Protein AF-A0A960Y2X1-F1 (afdb_monomer_lite)

Secondary structure (DSSP, 8-state):
---------------------------------------------EEE-TTPSEEEETTSPPPPBPPEEES--SEEEEESPPPTTEEE-TTT--EEE---S-EEEEEEEEEEE-SS-EEEEEEEEEEEPPPPEEEE-TTPSEEEETTSPPPPB--EEES--SEEEEESPPPTTEEE-TTT--EEE---S-EEEEEEEEEEEETTEEEEEEEEEEEEPPPPEEEEETTPSEEEETTSPPPPB-EEEES--SEEEEESPPSTTEEE-TTT--EEE---S-EEEEEEEEEEEETTEEEEEEEEEEEEPPPPEEEE-TTPSEEEETTSPPPPBPPEEES--SEEEEESPPPTTEEE-TTT--EEE---S-EEEEEEEEEEEETTEEEEEEEEEEEEPPPPEEEE-TTPSEEEETTSPPPPBPPEEES--SEEEEESPPPTTEEE-TTT--EEE---S-EEEEEEEEEEETTEEEEEEEEEEEE---S-SEEEEETTSPPPPB--S--TTEEEEEEESPPPTTEEE-TT--EEE---S-EEEEEEEEEEEETT----EEEEEEEEPPEEEEEE-SS-B-S-HHHHTT-SSHHHHHHHHHHH-TTS-SSS--EEE----SSS-BS-SSGGG--GGG-BS-SSPTT-EEEETTT--EEEE--TTS-PPTT---S-S-SSS--EEE---B--SSS---B--TT-BBHHHHT-SSSEEEEEETT-SSGGGT--SSEEETTS-BB-EEEE-

Foldseek 3Di:
DDDDDDDDDDDDDDDDDDDDDDDDDDDDDDDDDDDDDDDDDDKDWDWAFPCFPAEAEAQDWDDKRFIDIIDAFPFKDKPPDDAPQWDADGGRRIITGGHHDFADWDKMWMWTDDPPDIDIDIGIYGYHYDWKDDWDWPPFPAEAEAQDWDDKGFTDIDTFFQAKDKVPHDAPQWDADTGGRIITGGHHDFDAWDKIWMWTGDPVYIDIDIGIYGYHYDWKDDKDWPDPAEEAAAQDWDDKTFIDIHGAFQFKDKPPDDAPQWDADGGGRIITGGHHDFDAWDWIKMWTGDPHGIDIDIHTYGYWHAEKDDKDWPPFPEEAAAQDWDDKTFIDIHGQFQFKDKPPDDAPQWDQDGGRRIITGHHHDFDAWDKMKMWTGTRNGIDIDIGTYGYDHDWKDDWDWPPFVDEAEAQDWDDKGFTDIDIWFQAKAKVPHDAPQWDADTTRRIITGHHHDFAWDKIWMWTGDPNGIDIDIGTYGHAWDWPDQEEEAEAQDWDDKTQTSDQPFFQAKDKPPDDAPQWDAGSSRIITGHHHDFDDWDKMKMWTDGDHDIHIGIHIYGYHYAAKEKAWAPWWDFLQLCVCQVAPFNQRSQQSSQVPGPLNDPPPFGKGFQADFDPAFFLADDAPSPDLVRGHVYGFAAQHWYAYSPPRHTQAGHHRSRHGAFPRGPFFNDPDPKFKAFHQADDDDPGGGRHRPPRAASQNRSNHQADWHFIAIRHDRGSSNRGDPDTHRSVDIGITMMITD

Structure (mmCIF, N/CA/C/O backbone):
data_AF-A0A960Y2X1-F1
#
_entry.id   AF-A0A960Y2X1-F1
#
loop_
_atom_site.group_PDB
_atom_site.id
_atom_site.type_symbol
_atom_site.label_atom_id
_atom_site.label_alt_id
_atom_site.label_comp_id
_atom_site.label_asym_id
_atom_site.label_entity_id
_atom_site.label_seq_id
_atom_site.pdbx_PDB_ins_code
_atom_site.Cartn_x
_atom_site.Cartn_y
_atom_site.Cartn_z
_atom_site.occupancy
_atom_site.B_iso_or_equiv
_atom_site.auth_seq_id
_atom_site.auth_comp_id
_atom_site.auth_asym_id
_atom_site.auth_atom_id
_atom_site.pdbx_PDB_model_num
ATOM 1 N N . MET A 1 1 ? 19.242 -24.560 -66.400 1.00 31.27 1 MET A N 1
ATOM 2 C CA . MET A 1 1 ? 18.001 -24.752 -67.183 1.00 31.27 1 MET A CA 1
ATOM 3 C C . MET A 1 1 ? 17.944 -23.681 -68.270 1.00 31.27 1 MET A C 1
ATOM 5 O O . MET A 1 1 ? 18.012 -22.523 -67.903 1.00 31.27 1 MET A O 1
ATOM 9 N N . PHE A 1 2 ? 17.921 -24.104 -69.551 1.00 28.31 2 PHE A N 1
ATOM 10 C CA . PHE A 1 2 ? 17.278 -23.516 -70.760 1.00 28.31 2 PHE A CA 1
ATOM 11 C C . PHE A 1 2 ? 17.060 -21.982 -70.844 1.00 28.31 2 PHE A C 1
ATOM 13 O O . PHE A 1 2 ? 16.456 -21.429 -69.942 1.00 28.31 2 PHE A O 1
ATOM 20 N N . LYS A 1 3 ? 17.388 -21.212 -71.901 1.00 28.25 3 LYS A N 1
ATOM 21 C CA . LYS A 1 3 ? 17.556 -21.361 -73.379 1.00 28.25 3 LYS A CA 1
ATOM 22 C C . LYS A 1 3 ? 18.492 -20.208 -73.852 1.00 28.25 3 LYS A C 1
ATOM 24 O O . LYS A 1 3 ? 18.405 -19.141 -73.267 1.00 28.25 3 LYS A O 1
ATOM 29 N N . LYS A 1 4 ? 19.489 -20.352 -74.743 1.00 28.72 4 LYS A N 1
ATOM 30 C CA . LYS A 1 4 ? 19.538 -20.674 -76.198 1.00 28.72 4 LYS A CA 1
ATOM 31 C C . LYS A 1 4 ? 19.184 -19.487 -77.131 1.00 28.72 4 LYS A C 1
ATOM 33 O O . LYS A 1 4 ? 18.113 -18.922 -76.957 1.00 28.72 4 LYS A O 1
ATOM 38 N N . ILE A 1 5 ? 20.023 -19.309 -78.179 1.00 28.92 5 ILE A N 1
ATOM 39 C CA . ILE A 1 5 ? 19.908 -18.494 -79.431 1.00 28.92 5 ILE A CA 1
ATOM 40 C C . ILE A 1 5 ? 20.696 -17.158 -79.363 1.00 28.92 5 ILE A C 1
ATOM 42 O O . ILE A 1 5 ? 20.528 -16.431 -78.400 1.00 28.92 5 ILE A O 1
ATOM 46 N N . SER A 1 6 ? 21.578 -16.742 -80.289 1.00 26.75 6 SER A N 1
ATOM 47 C CA . SER A 1 6 ? 21.976 -17.223 -81.626 1.00 26.75 6 SER A CA 1
ATOM 48 C C . SER A 1 6 ? 23.411 -16.772 -81.950 1.00 26.75 6 SER A C 1
ATOM 50 O O . SER A 1 6 ? 23.753 -15.615 -81.721 1.00 26.75 6 SER A O 1
ATOM 52 N N . SER A 1 7 ? 24.212 -17.650 -82.557 1.00 29.48 7 SER A N 1
ATOM 53 C CA . SER A 1 7 ? 25.402 -17.278 -83.333 1.00 29.48 7 SER A CA 1
ATOM 54 C C . SER A 1 7 ? 24.968 -16.892 -84.748 1.00 29.48 7 SER A C 1
ATOM 56 O O . SER A 1 7 ? 24.210 -17.636 -85.370 1.00 29.48 7 SER A O 1
ATOM 58 N N . ILE A 1 8 ? 25.458 -15.762 -85.263 1.00 29.25 8 ILE A N 1
ATOM 59 C CA . ILE A 1 8 ? 25.365 -15.404 -86.683 1.00 29.25 8 ILE A CA 1
ATOM 60 C C . ILE A 1 8 ? 26.777 -15.346 -87.264 1.00 29.25 8 ILE A C 1
ATOM 62 O O . ILE A 1 8 ? 27.679 -14.722 -86.714 1.00 29.25 8 ILE A O 1
ATOM 66 N N . LEU A 1 9 ? 26.910 -16.066 -88.372 1.00 27.47 9 LEU A N 1
ATOM 67 C CA . LEU A 1 9 ? 28.072 -16.302 -89.209 1.00 27.47 9 LEU A CA 1
ATOM 68 C C . LEU A 1 9 ? 27.839 -15.555 -90.535 1.00 27.47 9 LEU A C 1
ATOM 70 O O . LEU A 1 9 ? 26.878 -15.885 -91.223 1.00 27.47 9 LEU A O 1
ATOM 74 N N . ILE A 1 10 ? 28.692 -14.588 -90.884 1.00 28.77 10 ILE A N 1
ATOM 75 C CA . ILE A 1 10 ? 28.835 -13.913 -92.200 1.00 28.77 10 ILE A CA 1
ATOM 76 C C . ILE A 1 10 ? 30.308 -13.439 -92.198 1.00 28.77 10 ILE A C 1
ATOM 78 O O . ILE A 1 10 ? 30.660 -12.690 -91.295 1.00 28.77 10 ILE A O 1
ATOM 82 N N . PHE A 1 11 ? 31.314 -13.950 -92.924 1.00 27.17 11 PHE A N 1
ATOM 83 C CA . PHE A 1 11 ? 31.567 -14.300 -94.338 1.00 27.17 11 PHE A CA 1
ATOM 84 C C . PHE A 1 11 ? 31.520 -13.123 -95.332 1.00 27.17 11 PHE A C 1
ATOM 86 O O . PHE A 1 11 ? 30.507 -12.443 -95.408 1.00 27.17 11 PHE A O 1
ATOM 93 N N . ALA A 1 12 ? 32.592 -13.004 -96.142 1.00 28.80 12 ALA A N 1
ATOM 94 C CA . ALA A 1 12 ? 32.876 -12.043 -97.234 1.00 28.80 12 ALA A CA 1
ATOM 95 C C . ALA A 1 12 ? 33.630 -10.761 -96.787 1.00 28.80 12 ALA A C 1
ATOM 97 O O . ALA A 1 12 ? 33.190 -10.089 -95.869 1.00 28.80 12 ALA A O 1
ATOM 98 N N . LEU A 1 13 ? 34.770 -10.326 -97.344 1.00 27.56 13 LEU A N 1
ATOM 99 C CA . LEU A 1 13 ? 35.562 -10.695 -98.525 1.00 27.56 13 LEU A CA 1
ATOM 100 C C . LEU A 1 13 ? 37.048 -10.364 -98.254 1.00 27.56 13 LEU A C 1
ATOM 102 O O . LEU A 1 13 ? 37.363 -9.258 -97.827 1.00 27.56 13 LEU A O 1
ATOM 106 N N . LEU A 1 14 ? 37.956 -11.293 -98.564 1.00 30.38 14 LEU A N 1
ATOM 107 C CA . LEU A 1 14 ? 39.402 -11.069 -98.677 1.00 30.38 14 LEU A CA 1
ATOM 108 C C . LEU A 1 14 ? 39.848 -11.667 -100.016 1.00 30.38 14 LEU A C 1
ATOM 110 O O . LEU A 1 14 ? 39.836 -12.880 -100.191 1.00 30.38 14 LEU A O 1
ATOM 114 N N . PHE A 1 15 ? 40.186 -10.791 -100.954 1.00 29.06 15 PHE A N 1
ATOM 115 C CA . PHE A 1 15 ? 40.888 -11.015 -102.221 1.00 29.06 15 PHE A CA 1
ATOM 116 C C . PHE A 1 15 ? 41.453 -9.627 -102.585 1.00 29.06 15 PHE A C 1
ATOM 118 O O . PHE A 1 15 ? 40.769 -8.630 -102.392 1.00 29.06 15 PHE A O 1
ATOM 125 N N . SER A 1 16 ? 42.658 -9.438 -103.101 1.00 27.23 16 SER A N 1
ATOM 126 C CA . SER A 1 16 ? 43.695 -10.373 -103.491 1.00 27.23 16 SER A CA 1
ATOM 127 C C . SER A 1 16 ? 44.972 -9.572 -103.758 1.00 27.23 16 SER A C 1
ATOM 129 O O . SER A 1 16 ? 44.898 -8.435 -104.209 1.00 27.23 16 SER A O 1
ATOM 131 N N . SER A 1 17 ? 46.107 -10.243 -103.573 1.00 29.77 17 SER A N 1
ATOM 132 C CA . SER A 1 17 ? 47.287 -10.191 -104.446 1.00 29.77 17 SER A CA 1
ATOM 133 C C . SER A 1 17 ? 48.004 -8.858 -104.688 1.00 29.77 17 SER A C 1
ATOM 135 O O . SER A 1 17 ? 47.577 -8.038 -105.489 1.00 29.77 17 SER A O 1
ATOM 137 N N . CYS A 1 18 ? 49.263 -8.810 -104.252 1.00 28.19 18 CYS A N 1
ATOM 138 C CA . CYS A 1 18 ? 50.329 -8.652 -105.238 1.00 28.19 18 CYS A CA 1
ATOM 139 C C . CYS A 1 18 ? 51.533 -9.509 -104.834 1.00 28.19 18 CYS A C 1
ATOM 141 O O . CYS A 1 18 ? 52.177 -9.279 -103.812 1.00 28.19 18 CYS A O 1
ATOM 143 N N . ALA A 1 19 ? 51.754 -10.556 -105.624 1.00 31.34 19 ALA A N 1
ATOM 144 C CA . ALA A 1 19 ? 52.949 -11.374 -105.603 1.00 31.34 19 ALA A CA 1
ATOM 145 C C . ALA A 1 19 ? 54.050 -10.676 -106.415 1.00 31.34 19 ALA A C 1
ATOM 147 O O . ALA A 1 19 ? 53.774 -10.019 -107.419 1.00 31.34 19 ALA A O 1
ATOM 148 N N . LEU A 1 20 ? 55.291 -10.865 -105.971 1.00 44.94 20 LEU A N 1
ATOM 149 C CA . LEU A 1 20 ? 56.514 -10.667 -106.752 1.00 44.94 20 LEU A CA 1
ATOM 150 C C . LEU A 1 20 ? 56.429 -11.396 -108.107 1.00 44.94 20 LEU A C 1
ATOM 152 O O . LEU A 1 20 ? 55.753 -12.426 -108.198 1.00 44.94 20 LEU A O 1
ATOM 156 N N . PRO A 1 21 ? 57.220 -10.964 -109.104 1.00 41.62 21 PRO A N 1
ATOM 157 C CA . PRO A 1 21 ? 57.879 -11.982 -109.909 1.00 41.62 21 PRO A CA 1
ATOM 158 C C . PRO A 1 21 ? 59.374 -11.759 -110.179 1.00 41.62 21 PRO A C 1
ATOM 160 O O . PRO A 1 21 ? 59.887 -10.653 -110.334 1.00 41.62 21 PRO A O 1
ATOM 163 N N . ASP A 1 22 ? 59.980 -12.939 -110.228 1.00 33.78 22 ASP A N 1
ATOM 164 C CA . ASP A 1 22 ? 61.289 -13.453 -110.622 1.00 33.78 22 ASP A CA 1
ATOM 165 C C . ASP A 1 22 ? 61.819 -12.945 -111.995 1.00 33.78 22 ASP A C 1
ATOM 167 O O . ASP A 1 22 ? 61.027 -12.529 -112.848 1.00 33.78 22 ASP A O 1
ATOM 171 N N . PRO A 1 23 ? 63.146 -13.001 -112.251 1.00 45.62 23 PRO A N 1
ATOM 172 C CA . PRO A 1 23 ? 63.812 -12.467 -113.427 1.00 45.62 23 PRO A CA 1
ATOM 173 C C . PRO A 1 23 ? 63.925 -13.520 -114.537 1.00 45.62 23 PRO A C 1
ATOM 175 O O . PRO A 1 23 ? 64.532 -14.566 -114.344 1.00 45.62 23 PRO A O 1
ATOM 178 N N . ASN A 1 24 ? 63.432 -13.220 -115.739 1.00 34.09 24 ASN A N 1
ATOM 179 C CA . ASN A 1 24 ? 63.916 -13.843 -116.974 1.00 34.09 24 ASN A CA 1
ATOM 180 C C . ASN A 1 24 ? 63.646 -12.933 -118.186 1.00 34.09 24 ASN A C 1
ATOM 182 O O . ASN A 1 24 ? 62.518 -12.552 -118.479 1.00 34.09 24 ASN A O 1
ATOM 186 N N . GLN A 1 25 ? 64.749 -12.567 -118.839 1.00 34.84 25 GLN A N 1
ATOM 187 C CA . GLN A 1 25 ? 64.933 -11.693 -120.006 1.00 34.84 25 GLN A CA 1
ATOM 188 C C . GLN A 1 25 ? 64.149 -12.154 -121.261 1.00 34.84 25 GLN A C 1
ATOM 190 O O . GLN A 1 25 ? 63.845 -13.338 -121.392 1.00 34.84 25 GLN A O 1
ATOM 195 N N . PRO A 1 26 ? 63.896 -11.251 -122.233 1.00 36.88 26 PRO A N 1
ATOM 196 C CA . PRO A 1 26 ? 64.906 -11.060 -123.278 1.00 36.88 26 PRO A CA 1
ATOM 197 C C . PRO A 1 26 ? 65.315 -9.594 -123.495 1.00 36.88 26 PRO A C 1
ATOM 199 O O . PRO A 1 26 ? 64.495 -8.679 -123.531 1.00 36.88 26 PRO A O 1
ATOM 202 N N . GLN A 1 27 ? 66.621 -9.417 -123.697 1.00 35.75 27 GLN A N 1
ATOM 203 C CA . GLN A 1 27 ? 67.287 -8.198 -124.142 1.00 35.75 27 GLN A CA 1
ATOM 204 C C . GLN A 1 27 ? 66.724 -7.767 -125.503 1.00 35.75 27 GLN A C 1
ATOM 206 O O . GLN A 1 27 ? 66.843 -8.511 -126.478 1.00 35.75 27 GLN A O 1
ATOM 211 N N . ILE A 1 28 ? 66.195 -6.546 -125.602 1.00 34.00 28 ILE A N 1
ATOM 212 C CA . ILE A 1 28 ? 66.023 -5.863 -126.889 1.00 34.00 28 ILE A CA 1
ATOM 213 C C . ILE A 1 28 ? 67.123 -4.810 -127.000 1.00 34.00 28 ILE A C 1
ATOM 215 O O . ILE A 1 28 ? 67.036 -3.688 -126.508 1.00 34.00 28 ILE A O 1
ATOM 219 N N . LEU A 1 29 ? 68.195 -5.261 -127.639 1.00 30.77 29 LEU A N 1
ATOM 220 C CA . LEU A 1 29 ? 69.298 -4.488 -128.176 1.00 30.77 29 LEU A CA 1
ATOM 221 C C . LEU A 1 29 ? 68.796 -3.746 -129.424 1.00 30.77 29 LEU A C 1
ATOM 223 O O . LEU A 1 29 ? 68.656 -4.357 -130.483 1.00 30.77 29 LEU A O 1
ATOM 227 N N . VAL A 1 30 ? 68.523 -2.443 -129.315 1.00 32.44 30 VAL A N 1
ATOM 228 C CA . VAL A 1 30 ? 68.411 -1.573 -130.496 1.00 32.44 30 VAL A CA 1
ATOM 229 C C . VAL A 1 30 ? 69.738 -0.854 -130.668 1.00 32.44 30 VAL A C 1
ATOM 231 O O . VAL A 1 30 ? 70.172 -0.067 -129.832 1.00 32.44 30 VAL A O 1
ATOM 234 N N . ILE A 1 31 ? 70.391 -1.203 -131.764 1.00 32.31 31 ILE A N 1
ATOM 235 C CA . ILE A 1 31 ? 71.702 -0.756 -132.191 1.00 32.31 31 ILE A CA 1
ATOM 236 C C . ILE A 1 31 ? 71.531 0.123 -133.453 1.00 32.31 31 ILE A C 1
ATOM 238 O O . ILE A 1 31 ? 70.769 -0.233 -134.349 1.00 32.31 31 ILE A O 1
ATOM 242 N N . PHE A 1 32 ? 72.353 1.184 -133.515 1.00 29.50 32 PHE A N 1
ATOM 243 C CA . PHE A 1 32 ? 72.806 1.998 -134.668 1.00 29.50 32 PHE A CA 1
ATOM 244 C C . PHE A 1 32 ? 71.891 3.088 -135.277 1.00 29.50 32 PHE A C 1
ATOM 246 O O . PHE A 1 32 ? 70.672 2.962 -135.229 1.00 29.50 32 PHE A O 1
ATOM 253 N N . PRO A 1 33 ? 72.472 4.144 -135.910 1.00 39.75 33 PRO A N 1
ATOM 254 C CA . PRO A 1 33 ? 73.889 4.317 -136.271 1.00 39.75 33 PRO A CA 1
ATOM 255 C C . PRO A 1 33 ? 74.576 5.602 -135.775 1.00 39.75 33 PRO A C 1
ATOM 257 O O . PRO A 1 33 ? 73.978 6.652 -135.560 1.00 39.75 33 PRO A O 1
ATOM 260 N N . PHE A 1 34 ? 75.904 5.497 -135.699 1.00 33.56 34 PHE A N 1
ATOM 261 C CA . PHE A 1 34 ? 76.829 6.610 -135.866 1.00 33.56 34 PHE A CA 1
ATOM 262 C C . PHE A 1 34 ? 76.555 7.324 -137.199 1.00 33.56 34 PHE A C 1
ATOM 264 O O . PHE A 1 34 ? 76.668 6.707 -138.257 1.00 33.56 34 PHE A O 1
ATOM 271 N N . PHE A 1 35 ? 76.315 8.632 -137.153 1.00 37.44 35 PHE A N 1
ATOM 272 C CA . PHE A 1 35 ? 76.683 9.531 -138.242 1.00 37.44 35 PHE A CA 1
ATOM 273 C C . PHE A 1 35 ? 77.744 10.495 -137.721 1.00 37.44 35 PHE A C 1
ATOM 275 O O . PHE A 1 35 ? 77.486 11.363 -136.892 1.00 37.44 35 PHE A O 1
ATOM 282 N N . SER A 1 36 ? 78.968 10.297 -138.207 1.00 34.41 36 SER A N 1
ATOM 283 C CA . SER A 1 36 ? 79.988 11.333 -138.222 1.00 34.41 36 SER A CA 1
ATOM 284 C C . SER A 1 36 ? 79.650 12.289 -139.362 1.00 34.41 36 SER A C 1
ATOM 286 O O . SER A 1 36 ? 79.708 11.907 -140.529 1.00 34.41 36 SER A O 1
ATOM 288 N N . SER A 1 37 ? 79.296 13.524 -139.025 1.00 35.28 37 SER A N 1
ATOM 289 C CA . SER A 1 37 ? 79.467 14.670 -139.913 1.00 35.28 37 SER A CA 1
ATOM 290 C C . SER A 1 37 ? 79.610 15.924 -139.061 1.00 35.28 37 SER A C 1
ATOM 292 O O . SER A 1 37 ? 78.694 16.347 -138.361 1.00 35.28 37 SER A O 1
ATOM 294 N N . THR A 1 38 ? 80.806 16.491 -139.099 1.00 39.59 38 THR A N 1
ATOM 295 C CA . THR A 1 38 ? 81.164 17.801 -138.566 1.00 39.59 38 THR A CA 1
ATOM 296 C C . THR A 1 38 ? 80.270 18.898 -139.149 1.00 39.59 38 THR A C 1
ATOM 298 O O . THR A 1 38 ? 80.335 19.086 -140.357 1.00 39.59 38 THR A O 1
ATOM 301 N N . THR A 1 39 ? 79.536 19.649 -138.315 1.00 35.81 39 THR A N 1
ATOM 302 C CA . THR A 1 39 ? 79.267 21.101 -138.470 1.00 35.81 39 THR A CA 1
ATOM 303 C C . THR A 1 39 ? 78.522 21.669 -137.247 1.00 35.81 39 THR A C 1
ATOM 305 O O . THR A 1 39 ? 77.416 21.247 -136.940 1.00 35.81 39 THR A O 1
ATOM 308 N N . THR A 1 40 ? 79.150 22.649 -136.585 1.00 35.81 40 THR A N 1
ATOM 309 C CA . THR A 1 40 ? 78.575 23.774 -135.808 1.00 35.81 40 THR A CA 1
ATOM 310 C C . THR A 1 40 ? 77.476 23.516 -134.757 1.00 35.81 40 THR A C 1
ATOM 312 O O . THR A 1 40 ? 76.298 23.374 -135.061 1.00 35.81 40 THR A O 1
ATOM 315 N N . SER A 1 41 ? 77.894 23.621 -133.490 1.00 41.44 41 SER A N 1
ATOM 316 C CA . SER A 1 41 ? 77.110 23.885 -132.272 1.00 41.44 41 SER A CA 1
ATOM 317 C C . SER A 1 41 ? 75.856 24.758 -132.475 1.00 41.44 41 SER A C 1
ATOM 319 O O . SER A 1 41 ? 75.972 25.953 -132.752 1.00 41.44 41 SER A O 1
ATOM 321 N N . THR A 1 42 ? 74.681 24.194 -132.179 1.00 42.19 42 THR A N 1
ATOM 322 C CA . THR A 1 42 ? 73.542 24.926 -131.598 1.00 42.19 42 THR A CA 1
ATOM 323 C C . THR A 1 42 ? 73.037 24.125 -130.395 1.00 42.19 42 THR A C 1
ATOM 325 O O . THR A 1 42 ? 72.674 22.959 -130.510 1.00 42.19 42 THR A O 1
ATOM 328 N N . SER A 1 43 ? 73.125 24.707 -129.203 1.00 51.66 43 SER A N 1
ATOM 329 C CA . SER A 1 43 ? 72.741 24.088 -127.932 1.00 51.66 43 SER A CA 1
ATOM 330 C C . SER A 1 43 ? 71.213 23.998 -127.829 1.00 51.66 43 SER A C 1
ATOM 332 O O . SER A 1 43 ? 70.549 25.029 -127.754 1.00 51.66 43 SER A O 1
ATOM 334 N N . SER A 1 44 ? 70.637 22.792 -127.802 1.00 66.56 44 SER A N 1
ATOM 335 C CA . SER A 1 44 ? 69.208 22.594 -127.511 1.00 66.56 44 SER A CA 1
ATOM 336 C C . SER A 1 44 ? 68.929 22.785 -126.014 1.00 66.56 44 SER A C 1
ATOM 338 O O . SER A 1 44 ? 69.643 22.225 -125.178 1.00 66.56 44 SER A O 1
ATOM 340 N N . LEU A 1 45 ? 67.893 23.560 -125.675 1.00 80.94 45 LEU A N 1
ATOM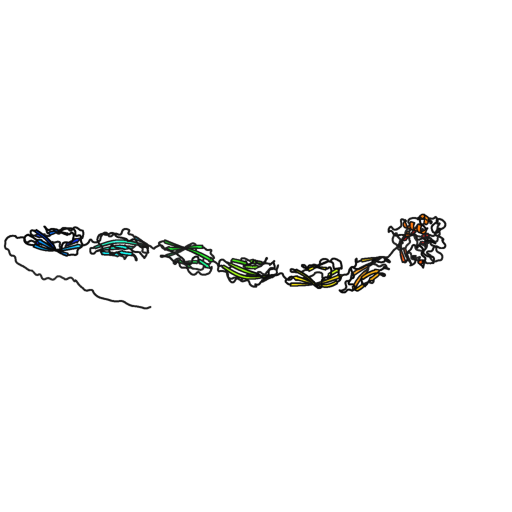 341 C CA . LEU A 1 45 ? 67.493 23.816 -124.289 1.00 80.94 45 LEU A CA 1
ATOM 342 C C . LEU A 1 45 ? 66.996 22.522 -123.611 1.00 80.94 45 LEU A C 1
ATOM 344 O O . LEU A 1 45 ? 66.076 21.887 -124.123 1.00 80.94 45 LEU A O 1
ATOM 348 N N . SER A 1 46 ? 67.564 22.143 -122.460 1.00 84.00 46 SER A N 1
ATOM 349 C CA . SER A 1 46 ? 67.081 21.022 -121.629 1.00 84.00 46 SER A CA 1
ATOM 350 C C . SER A 1 46 ? 67.009 21.417 -120.152 1.00 84.00 46 SER A C 1
ATOM 352 O O . SER A 1 46 ? 67.822 22.223 -119.701 1.00 84.00 46 SER A O 1
ATOM 354 N N . ILE A 1 47 ? 66.038 20.870 -119.413 1.00 87.25 47 ILE A N 1
ATOM 355 C CA . ILE A 1 47 ? 65.857 21.065 -117.967 1.00 87.25 47 ILE A CA 1
ATOM 356 C C . ILE A 1 47 ? 65.572 19.720 -117.296 1.00 87.25 47 ILE A C 1
ATOM 358 O O . ILE A 1 47 ? 64.770 18.935 -117.800 1.00 87.25 47 ILE A O 1
ATOM 362 N N . ASN A 1 48 ? 66.218 19.447 -116.161 1.00 87.81 48 ASN A N 1
ATOM 363 C CA . ASN A 1 48 ? 65.954 18.249 -115.368 1.00 87.81 48 ASN A CA 1
ATOM 364 C C . ASN A 1 48 ? 66.120 18.507 -113.862 1.00 87.81 48 ASN A C 1
ATOM 366 O O . ASN A 1 48 ? 67.081 19.151 -113.442 1.00 87.81 48 ASN A O 1
ATOM 370 N N . TYR A 1 49 ? 65.226 17.943 -113.051 1.00 89.06 49 TYR A N 1
ATOM 371 C CA . TYR A 1 49 ? 65.316 17.938 -111.590 1.00 89.06 49 TYR A CA 1
ATOM 372 C C . TYR A 1 49 ? 65.657 16.528 -111.116 1.00 89.06 49 TYR A C 1
ATOM 374 O O . TYR A 1 49 ? 64.799 15.650 -111.070 1.00 89.06 49 TYR A O 1
ATOM 382 N N . SER A 1 50 ? 66.908 16.306 -110.718 1.00 82.19 50 SER A N 1
ATOM 383 C CA . SER A 1 50 ? 67.367 14.993 -110.242 1.00 82.19 50 SER A CA 1
ATOM 384 C C . SER A 1 50 ? 66.757 14.567 -108.900 1.00 82.19 50 SER A C 1
ATOM 386 O O . SER A 1 50 ? 66.887 13.408 -108.524 1.00 82.19 50 SER A O 1
ATOM 388 N N . GLY A 1 51 ? 66.113 15.491 -108.178 1.00 80.19 51 GLY A N 1
ATOM 389 C CA . GLY A 1 51 ? 65.541 15.255 -106.851 1.00 80.19 51 GLY A CA 1
ATOM 390 C C . GLY A 1 51 ? 64.049 14.915 -106.822 1.00 80.19 51 GLY A C 1
ATOM 391 O O . GLY A 1 51 ? 63.507 14.771 -105.733 1.00 80.19 51 GLY A O 1
ATOM 392 N N . SER A 1 52 ? 63.372 14.810 -107.970 1.00 86.62 52 SER A N 1
ATOM 393 C CA . SER A 1 52 ? 61.956 14.417 -108.019 1.00 86.62 52 SER A CA 1
ATOM 394 C C . SER A 1 52 ? 61.793 12.890 -107.853 1.00 86.62 52 SER A C 1
ATOM 396 O O . SER A 1 52 ? 62.516 12.153 -108.526 1.00 86.62 52 SER A O 1
ATOM 398 N N . PRO A 1 53 ? 60.841 12.381 -107.037 1.00 87.50 53 PRO A N 1
ATOM 399 C CA . PRO A 1 53 ? 59.839 13.120 -106.263 1.00 87.50 53 PRO A CA 1
ATOM 400 C C . PRO A 1 53 ? 60.424 13.817 -105.022 1.00 87.50 53 PRO A C 1
ATOM 402 O O . PRO A 1 53 ? 61.163 13.217 -104.245 1.00 87.50 53 PRO A O 1
ATOM 405 N N . TYR A 1 54 ? 60.024 15.069 -104.801 1.00 90.12 54 TYR A N 1
ATOM 406 C CA . TYR A 1 54 ? 60.382 15.864 -103.632 1.00 90.12 54 TYR A CA 1
ATOM 407 C C . TYR A 1 54 ? 59.397 15.633 -102.484 1.00 90.12 54 TYR A C 1
ATOM 409 O O . TYR A 1 54 ? 58.188 15.823 -102.633 1.00 90.12 54 TYR A O 1
ATOM 417 N N . VAL A 1 55 ? 59.926 15.285 -101.312 1.00 89.00 55 VAL A N 1
ATOM 418 C CA . VAL A 1 55 ? 59.160 15.168 -100.068 1.00 89.00 55 VAL A CA 1
ATOM 419 C C . VAL A 1 55 ? 59.658 16.235 -99.103 1.00 89.00 55 VAL A C 1
ATOM 421 O O . VAL A 1 55 ? 60.799 16.184 -98.646 1.00 89.00 55 VAL A O 1
ATOM 424 N N . TYR A 1 56 ? 58.811 17.214 -98.813 1.00 90.06 56 TYR A N 1
ATOM 425 C CA . TYR A 1 56 ? 59.101 18.292 -97.873 1.00 90.06 56 TYR A CA 1
ATOM 426 C C . TYR A 1 56 ? 58.286 18.127 -96.595 1.00 90.06 56 TYR A C 1
ATOM 428 O O . TYR A 1 56 ? 57.269 17.442 -96.592 1.00 90.06 56 TYR A O 1
ATOM 436 N N . THR A 1 57 ? 58.707 18.786 -95.521 1.00 86.88 57 THR A N 1
ATOM 437 C CA . THR A 1 57 ? 57.943 18.869 -94.271 1.00 86.88 57 THR A CA 1
ATOM 438 C C . THR A 1 57 ? 57.401 20.282 -94.128 1.00 86.88 57 THR A C 1
ATOM 440 O O . THR A 1 57 ? 58.132 21.252 -94.349 1.00 86.88 57 THR A O 1
ATOM 443 N N . ILE A 1 58 ? 56.128 20.413 -93.761 1.00 88.00 58 ILE A N 1
ATOM 444 C CA . ILE A 1 58 ? 55.494 21.710 -93.521 1.00 88.00 58 ILE A CA 1
ATOM 445 C C . ILE A 1 58 ? 56.315 22.547 -92.526 1.00 88.00 58 ILE A C 1
ATOM 447 O O . ILE A 1 58 ? 56.936 22.023 -91.598 1.00 88.00 58 ILE A O 1
ATOM 451 N N . ASN A 1 59 ? 56.344 23.862 -92.736 1.00 85.12 59 ASN A N 1
ATOM 452 C CA . ASN A 1 59 ? 57.055 24.854 -91.923 1.00 85.12 59 ASN A CA 1
ATOM 453 C C . ASN A 1 59 ? 58.582 24.663 -91.832 1.00 85.12 59 ASN A C 1
ATOM 455 O O . ASN A 1 59 ? 59.242 25.391 -91.093 1.00 85.12 59 ASN A O 1
ATOM 459 N N . THR A 1 60 ? 59.162 23.739 -92.603 1.00 86.62 60 THR A N 1
ATOM 460 C CA . THR A 1 60 ? 60.613 23.555 -92.712 1.00 86.62 60 THR A CA 1
ATOM 461 C C . THR A 1 60 ? 61.089 24.119 -94.045 1.00 86.62 60 THR A C 1
ATOM 463 O O . THR A 1 60 ? 60.609 23.703 -95.097 1.00 86.62 60 THR A O 1
ATOM 466 N N . ALA A 1 61 ? 62.014 25.082 -94.018 1.00 88.81 61 ALA A N 1
ATOM 467 C CA . ALA A 1 61 ? 62.574 25.651 -95.243 1.00 88.81 61 ALA A CA 1
ATOM 468 C C . ALA A 1 61 ? 63.227 24.551 -96.091 1.00 88.81 61 ALA A C 1
ATOM 470 O O . ALA A 1 61 ? 64.022 23.757 -95.580 1.00 88.81 61 ALA A O 1
ATOM 471 N N . ILE A 1 62 ? 62.889 24.495 -97.381 1.00 89.75 62 ILE A N 1
ATOM 472 C CA . ILE A 1 62 ? 63.449 23.478 -98.268 1.00 89.75 62 ILE A CA 1
ATOM 473 C C . ILE A 1 62 ? 64.890 23.834 -98.615 1.00 89.75 62 ILE A C 1
ATOM 475 O O . ILE A 1 62 ? 65.249 25.003 -98.763 1.00 89.75 62 ILE A O 1
ATOM 479 N N . SER A 1 63 ? 65.717 22.813 -98.816 1.00 87.31 63 SER A N 1
ATOM 480 C CA . SER A 1 63 ? 66.940 23.018 -99.588 1.00 87.31 63 SER A CA 1
ATOM 481 C C . SER A 1 63 ? 66.531 23.338 -101.025 1.00 87.31 63 SER A C 1
ATOM 483 O O . SER A 1 63 ? 65.771 22.571 -101.617 1.00 87.31 63 SER A O 1
ATOM 485 N N . THR A 1 64 ? 66.992 24.473 -101.559 1.00 87.69 64 THR A N 1
ATOM 486 C CA . THR A 1 64 ? 66.623 24.946 -102.900 1.00 87.69 64 THR A CA 1
ATOM 487 C C . THR A 1 64 ? 66.824 23.843 -103.935 1.00 87.69 64 THR A C 1
ATOM 489 O O . THR A 1 64 ? 67.940 23.361 -104.131 1.00 87.69 64 THR A O 1
ATOM 492 N N . ALA A 1 65 ? 65.747 23.448 -104.610 1.00 88.50 65 ALA A N 1
ATOM 493 C CA . ALA A 1 65 ? 65.793 22.472 -105.684 1.00 88.50 65 ALA A CA 1
ATOM 494 C C . ALA A 1 65 ? 66.262 23.173 -106.961 1.00 88.50 65 ALA A C 1
ATOM 496 O O . ALA A 1 65 ? 65.493 23.853 -107.644 1.00 88.50 65 ALA A O 1
ATOM 497 N N . THR A 1 66 ? 67.551 23.039 -107.253 1.00 88.00 66 THR A N 1
ATOM 498 C CA . THR A 1 66 ? 68.176 23.594 -108.451 1.00 88.00 66 THR A CA 1
ATOM 499 C C . THR A 1 66 ? 68.095 22.586 -109.602 1.00 88.00 66 THR A C 1
ATOM 501 O O . THR A 1 66 ? 68.547 21.447 -109.455 1.00 88.00 66 THR A O 1
ATOM 504 N N . PRO A 1 67 ? 67.513 22.953 -110.756 1.00 89.00 67 PRO A N 1
ATOM 505 C CA . PRO A 1 67 ? 67.529 22.084 -111.921 1.00 89.00 67 PRO A CA 1
ATOM 506 C C . PRO A 1 67 ? 68.904 22.088 -112.595 1.00 89.00 67 PRO A C 1
ATOM 508 O O . PRO A 1 67 ? 69.634 23.079 -112.572 1.00 89.00 67 PRO A O 1
ATOM 511 N N . VAL A 1 68 ? 69.237 20.989 -113.269 1.00 86.38 68 VAL A N 1
ATOM 512 C CA . VAL A 1 68 ? 70.335 20.958 -114.239 1.00 86.38 68 VAL A CA 1
ATOM 513 C C . VAL A 1 68 ? 69.785 21.455 -115.571 1.00 86.38 68 VAL A C 1
ATOM 515 O O . VAL A 1 68 ? 68.831 20.881 -116.098 1.00 86.38 68 VAL A O 1
ATOM 518 N N . VAL A 1 69 ? 70.383 22.521 -116.106 1.00 83.69 69 VAL A N 1
ATOM 519 C CA . VAL A 1 69 ? 69.939 23.165 -117.347 1.00 83.69 69 VAL A CA 1
ATOM 520 C C . VAL A 1 69 ? 71.077 23.208 -118.363 1.00 83.69 69 VAL A C 1
ATOM 522 O O . VAL A 1 69 ? 72.199 23.588 -118.028 1.00 83.69 69 VAL A O 1
ATOM 525 N N . SER A 1 70 ? 70.785 22.864 -119.620 1.00 80.38 70 SER A N 1
ATOM 526 C CA . SER A 1 70 ? 71.670 23.133 -120.762 1.00 80.38 70 SER A CA 1
ATOM 527 C C . SER A 1 70 ? 71.025 24.159 -121.692 1.00 80.38 70 SER A C 1
ATOM 529 O O . SER A 1 70 ? 69.906 23.933 -122.136 1.00 80.38 70 SER A O 1
ATOM 531 N N . GLY A 1 71 ? 71.718 25.251 -122.027 1.00 77.69 71 GLY A N 1
ATOM 532 C CA . GLY A 1 71 ? 71.176 26.356 -122.838 1.00 77.69 71 GLY A CA 1
ATOM 533 C C . GLY A 1 71 ? 70.798 27.591 -122.006 1.00 77.69 71 GLY A C 1
ATOM 534 O O . GLY A 1 71 ? 70.910 27.581 -120.784 1.00 77.69 71 GLY A O 1
ATOM 535 N N . THR A 1 72 ? 70.398 28.683 -122.665 1.00 80.81 72 THR A N 1
ATOM 536 C CA . THR A 1 72 ? 70.049 29.955 -122.000 1.00 80.81 72 THR A CA 1
ATOM 537 C C . THR A 1 72 ? 68.549 30.029 -121.711 1.00 80.81 72 THR A C 1
ATOM 539 O O . THR A 1 72 ? 67.740 29.918 -122.632 1.00 80.81 72 THR A O 1
ATOM 542 N N . ILE A 1 73 ? 68.182 30.256 -120.445 1.00 84.38 73 ILE A N 1
ATOM 543 C CA . ILE A 1 73 ? 66.793 30.457 -120.006 1.00 84.38 73 ILE A CA 1
ATOM 544 C C . ILE A 1 73 ? 66.433 31.943 -120.101 1.00 84.38 73 ILE A C 1
ATOM 546 O O . ILE A 1 73 ? 67.197 32.799 -119.658 1.00 84.38 73 ILE A O 1
ATOM 550 N N . THR A 1 74 ? 65.258 32.254 -120.648 1.00 84.31 74 THR A N 1
ATOM 551 C CA . THR A 1 74 ? 64.660 33.600 -120.617 1.00 84.31 74 THR A CA 1
ATOM 552 C C . THR A 1 74 ? 63.464 33.688 -119.670 1.00 84.31 74 THR A C 1
ATOM 554 O O . THR A 1 74 ? 63.185 34.771 -119.161 1.00 84.31 74 THR A O 1
ATOM 557 N N . SER A 1 75 ? 62.755 32.582 -119.416 1.00 87.44 75 SER A N 1
ATOM 558 C CA . SER A 1 75 ? 61.681 32.521 -118.413 1.00 87.44 75 SER A CA 1
ATOM 559 C C . SER A 1 75 ? 61.374 31.091 -117.954 1.00 87.44 75 SER A C 1
ATOM 561 O O . SER A 1 75 ? 61.586 30.129 -118.696 1.00 87.44 75 SER A O 1
ATOM 563 N N . CYS A 1 76 ? 60.822 30.968 -116.745 1.00 90.75 76 CYS A N 1
ATOM 564 C CA . CYS A 1 76 ? 60.339 29.713 -116.166 1.00 90.75 76 CYS A CA 1
ATOM 565 C C . CYS A 1 76 ? 58.880 29.847 -115.725 1.00 90.75 76 CYS A C 1
ATOM 567 O O . CYS A 1 76 ? 58.474 30.886 -115.205 1.00 90.75 76 CYS A O 1
ATOM 569 N N . SER A 1 77 ? 58.102 28.781 -115.890 1.00 90.56 77 SER A N 1
ATOM 570 C CA . SER A 1 77 ? 56.730 28.683 -115.381 1.00 90.56 77 SER A CA 1
ATOM 571 C C . SER A 1 77 ? 56.462 27.288 -114.824 1.00 90.56 77 SER A C 1
ATOM 573 O O . SER A 1 77 ? 57.141 26.332 -115.192 1.00 90.56 77 SER A O 1
ATOM 575 N N . VAL A 1 78 ? 55.485 27.168 -113.926 1.00 93.25 78 VAL A N 1
ATOM 576 C CA . VAL A 1 78 ? 55.066 25.895 -113.326 1.00 93.25 78 VAL A CA 1
ATOM 577 C C . VAL A 1 78 ? 53.545 25.824 -113.273 1.00 93.25 78 VAL A C 1
ATOM 579 O O . VAL A 1 78 ? 52.892 26.825 -112.974 1.00 93.25 78 VAL A O 1
ATOM 582 N N . SER A 1 79 ? 52.985 24.657 -113.596 1.00 89.69 79 SER A N 1
ATOM 583 C CA . SER A 1 79 ? 51.546 24.385 -113.519 1.00 89.69 79 SER A CA 1
ATOM 584 C C . SER A 1 79 ? 51.290 22.990 -112.933 1.00 89.69 79 SER A C 1
ATOM 586 O O . SER A 1 79 ? 51.943 22.044 -113.381 1.00 89.69 79 SER A O 1
ATOM 588 N N . PRO A 1 80 ? 50.357 22.828 -111.973 1.00 90.75 80 PRO A N 1
ATOM 589 C CA . PRO A 1 80 ? 49.608 23.880 -111.267 1.00 90.75 80 PRO A CA 1
ATOM 590 C C . PRO A 1 80 ? 50.519 24.757 -110.377 1.00 90.75 80 PRO A C 1
ATOM 592 O O . PRO A 1 80 ? 51.729 24.554 -110.325 1.00 90.75 80 PRO A O 1
ATOM 595 N N . SER A 1 81 ? 49.972 25.770 -109.693 1.00 89.94 81 SER A N 1
ATOM 596 C CA . SER A 1 81 ? 50.760 26.613 -108.777 1.00 89.94 81 SER A CA 1
ATOM 597 C C . SER A 1 81 ? 51.385 25.780 -107.656 1.00 89.94 81 SER A C 1
ATOM 599 O O . SER A 1 81 ? 50.682 24.975 -107.041 1.00 89.94 81 SER A O 1
ATOM 601 N N . LEU A 1 82 ? 52.675 25.998 -107.375 1.00 91.44 82 LEU A N 1
ATOM 602 C CA . LEU A 1 82 ? 53.413 25.311 -106.306 1.00 91.44 82 LEU A CA 1
ATOM 603 C C . LEU A 1 82 ? 52.693 25.400 -104.943 1.00 91.44 82 LEU A C 1
ATOM 605 O O . LEU A 1 82 ? 51.919 26.340 -104.730 1.00 91.44 82 LEU A O 1
ATOM 609 N N . PRO A 1 83 ? 52.951 24.452 -104.016 1.00 90.44 83 PRO A N 1
ATOM 610 C CA . PRO A 1 83 ? 52.386 24.491 -102.669 1.00 90.44 83 PRO A CA 1
ATOM 611 C C . PRO A 1 83 ? 52.621 25.854 -102.007 1.00 90.44 83 PRO A C 1
ATOM 613 O O . PRO A 1 83 ? 53.677 26.464 -102.200 1.00 90.44 83 PRO A O 1
ATOM 616 N N . ALA A 1 84 ? 51.657 26.329 -101.214 1.00 87.88 84 ALA A N 1
ATOM 617 C CA . ALA A 1 84 ? 51.757 27.625 -100.545 1.00 87.88 84 ALA A CA 1
ATOM 618 C C . ALA A 1 84 ? 53.092 27.752 -99.789 1.00 87.88 84 ALA A C 1
ATOM 620 O O . ALA A 1 84 ? 53.473 26.851 -99.046 1.00 87.88 84 ALA A O 1
ATOM 621 N N . GLY A 1 85 ? 53.807 28.859 -100.008 1.00 86.69 85 GLY A N 1
ATOM 622 C CA . GLY A 1 85 ? 55.116 29.121 -99.405 1.00 86.69 85 GLY A CA 1
ATOM 623 C C . GLY A 1 85 ? 56.331 28.618 -100.202 1.00 86.69 85 GLY A C 1
ATOM 624 O O . GLY A 1 85 ? 57.453 28.998 -99.867 1.00 86.69 85 GLY A O 1
ATOM 625 N N . LEU A 1 86 ? 56.131 27.852 -101.282 1.00 92.69 86 LEU A N 1
ATOM 626 C CA . LEU A 1 86 ? 57.160 27.573 -102.291 1.00 92.69 86 LEU A CA 1
ATOM 627 C C . LEU A 1 86 ? 57.026 28.515 -103.493 1.00 92.69 86 LEU A C 1
ATOM 629 O O . LEU A 1 86 ? 55.924 28.885 -103.900 1.00 92.69 86 LEU A O 1
ATOM 633 N N . SER A 1 87 ? 58.154 28.888 -104.088 1.00 91.31 87 SER A N 1
ATOM 634 C CA . SER A 1 87 ? 58.222 29.750 -105.267 1.00 91.31 87 SER A CA 1
ATOM 635 C C . SER A 1 87 ? 59.192 29.193 -106.308 1.00 91.31 87 SER A C 1
ATOM 637 O O . SER A 1 87 ? 60.197 28.562 -105.975 1.00 91.31 87 SER A O 1
ATOM 639 N N . LEU A 1 88 ? 58.870 29.427 -107.584 1.00 93.31 88 LEU A N 1
ATOM 640 C CA . LEU A 1 88 ? 59.743 29.137 -108.718 1.00 93.31 88 LEU A CA 1
ATOM 641 C C . LEU A 1 88 ? 60.479 30.418 -109.112 1.00 93.31 88 LEU A C 1
ATOM 643 O O . LEU A 1 88 ? 59.850 31.438 -109.396 1.00 93.31 88 LEU A O 1
ATOM 647 N N . SER A 1 89 ? 61.801 30.354 -109.177 1.00 91.19 89 SER A N 1
ATOM 648 C CA . SER A 1 89 ? 62.626 31.419 -109.732 1.00 91.19 89 SER A CA 1
ATOM 649 C C . SER A 1 89 ? 62.418 31.529 -111.244 1.00 91.19 89 SER A C 1
ATOM 651 O O . SER A 1 89 ? 62.561 30.555 -111.986 1.00 91.19 89 SER A O 1
ATOM 653 N N . SER A 1 90 ? 62.103 32.731 -111.729 1.00 88.19 90 SER A N 1
ATOM 654 C CA . SER A 1 90 ? 61.848 32.985 -113.152 1.00 88.19 90 SER A CA 1
ATOM 655 C C . SER A 1 90 ? 63.112 32.996 -114.019 1.00 88.19 90 SER A C 1
ATOM 657 O O . SER A 1 90 ? 62.989 33.018 -115.242 1.00 88.19 90 SER A O 1
ATOM 659 N N . THR A 1 91 ? 64.306 33.021 -113.414 1.00 84.88 91 THR A N 1
ATOM 660 C CA . THR A 1 91 ? 65.592 33.194 -114.116 1.00 84.88 91 THR A CA 1
ATOM 661 C C . THR A 1 91 ? 66.407 31.911 -114.252 1.00 84.88 91 THR A C 1
ATOM 663 O O . THR A 1 91 ? 67.143 31.769 -115.222 1.00 84.88 91 THR A O 1
ATOM 666 N N . ASP A 1 92 ? 66.291 30.981 -113.304 1.00 87.38 92 ASP A N 1
ATOM 667 C CA . ASP A 1 92 ? 67.058 29.722 -113.285 1.00 87.38 92 ASP A CA 1
ATOM 668 C C . ASP A 1 92 ? 66.191 28.484 -113.006 1.00 87.38 92 ASP A C 1
ATOM 670 O O . ASP A 1 92 ? 66.702 27.373 -112.878 1.00 87.38 92 ASP A O 1
ATOM 674 N N . CYS A 1 93 ? 64.873 28.674 -112.919 1.00 88.75 93 CYS A N 1
ATOM 675 C CA . CYS A 1 93 ? 63.890 27.649 -112.597 1.00 88.75 93 CYS A CA 1
ATOM 676 C C . CYS A 1 93 ? 64.147 26.966 -111.236 1.00 88.75 93 CYS A C 1
ATOM 678 O O . CYS A 1 93 ? 63.602 25.902 -110.972 1.00 88.75 93 CYS A O 1
ATOM 680 N N . SER A 1 94 ? 64.946 27.524 -110.325 1.00 91.12 94 SER A N 1
ATOM 681 C CA . SER A 1 94 ? 65.104 26.930 -108.992 1.00 91.12 94 SER A CA 1
ATOM 682 C C . SER A 1 94 ? 63.812 27.034 -108.167 1.00 91.12 94 SER A C 1
ATOM 684 O O . SER A 1 94 ? 63.096 28.034 -108.243 1.00 91.12 94 SER A O 1
ATOM 686 N N . ILE A 1 95 ? 63.489 25.995 -107.390 1.00 93.06 95 ILE A N 1
ATOM 687 C CA . ILE A 1 95 ? 62.346 26.003 -106.462 1.00 93.06 95 ILE A CA 1
ATOM 688 C C . ILE A 1 95 ? 62.878 26.204 -105.045 1.00 93.06 95 ILE A C 1
ATOM 690 O O . ILE A 1 95 ? 63.738 25.450 -104.590 1.00 93.06 95 ILE A O 1
ATOM 694 N N . SER A 1 96 ? 62.377 27.219 -104.343 1.00 91.56 96 SER A N 1
ATOM 695 C CA . SER A 1 96 ? 62.791 27.557 -102.974 1.00 91.56 96 SER A CA 1
ATOM 696 C C . SER A 1 96 ? 61.599 27.989 -102.120 1.00 91.56 96 SER A C 1
ATOM 698 O O . SER A 1 96 ? 60.505 28.205 -102.639 1.00 91.56 96 SER A O 1
ATOM 700 N N . GLY A 1 97 ? 61.800 28.106 -100.807 1.00 91.69 97 GLY A N 1
ATOM 701 C CA . GLY A 1 97 ? 60.794 28.605 -99.870 1.00 91.69 97 GLY A CA 1
ATOM 702 C C . GLY A 1 97 ? 60.538 27.666 -98.694 1.00 91.69 97 GLY A C 1
ATOM 703 O O . GLY A 1 97 ? 61.311 26.746 -98.426 1.00 91.69 97 GLY A O 1
ATOM 704 N N . THR A 1 98 ? 59.438 27.908 -97.990 1.00 91.50 98 THR A N 1
ATOM 705 C CA . THR A 1 98 ? 59.001 27.117 -96.836 1.00 91.50 98 THR A CA 1
ATOM 706 C C . THR A 1 98 ? 57.542 26.747 -97.058 1.00 91.50 98 THR A C 1
ATOM 708 O O . THR A 1 98 ? 56.702 27.643 -97.015 1.00 91.50 98 THR A O 1
ATOM 711 N N . PRO A 1 99 ? 57.207 25.473 -97.306 1.00 90.81 99 PRO A N 1
ATOM 712 C CA . PRO A 1 99 ? 55.831 25.085 -97.552 1.00 90.81 99 PRO A CA 1
ATOM 713 C C . PRO A 1 99 ? 54.999 25.280 -96.278 1.00 90.81 99 PRO A C 1
ATOM 715 O O . PRO A 1 99 ? 55.399 24.845 -95.199 1.00 90.81 99 PRO A O 1
ATOM 718 N N . THR A 1 100 ? 53.843 25.928 -96.392 1.00 88.25 100 THR A N 1
ATOM 719 C CA . THR A 1 100 ? 52.964 26.281 -95.260 1.00 88.25 100 THR A CA 1
ATOM 720 C C . THR A 1 100 ? 51.651 25.502 -95.237 1.00 88.25 100 THR A C 1
ATOM 722 O O . THR A 1 100 ? 50.819 25.730 -94.362 1.00 88.25 100 THR A O 1
ATOM 725 N N . ALA A 1 101 ? 51.453 24.572 -96.172 1.00 85.81 101 ALA A N 1
ATOM 726 C CA . ALA A 1 101 ? 50.287 23.699 -96.224 1.00 85.81 101 ALA A CA 1
ATOM 727 C C . ALA A 1 101 ? 50.708 22.256 -96.522 1.00 85.81 101 ALA A C 1
ATOM 729 O O . ALA A 1 101 ? 51.544 22.021 -97.396 1.00 85.81 101 ALA A O 1
ATOM 730 N N . VAL A 1 102 ? 50.116 21.303 -95.797 1.00 85.69 102 VAL A N 1
ATOM 731 C CA . VAL A 1 102 ? 50.271 19.866 -96.058 1.00 85.69 102 VAL A CA 1
ATOM 732 C C . VAL A 1 102 ? 49.630 19.560 -97.404 1.00 85.69 102 VAL A C 1
ATOM 734 O O . VAL A 1 102 ? 48.536 20.040 -97.707 1.00 85.69 102 VAL A O 1
ATOM 737 N N . GLN A 1 103 ? 50.303 18.749 -98.209 1.00 85.31 103 GLN A N 1
ATOM 738 C CA . GLN A 1 103 ? 49.828 18.391 -99.533 1.00 85.31 103 GLN A CA 1
ATOM 739 C C . GLN A 1 103 ? 50.264 16.973 -99.890 1.00 85.31 103 GLN A C 1
ATOM 741 O O . GLN A 1 103 ? 51.426 16.601 -99.725 1.00 85.31 103 GLN A O 1
ATOM 746 N N . THR A 1 104 ? 49.337 16.185 -100.427 1.00 85.56 104 THR A N 1
ATOM 747 C CA . THR A 1 104 ? 49.647 14.871 -100.996 1.00 85.56 104 THR A CA 1
ATOM 748 C C . THR A 1 104 ? 50.513 15.012 -102.249 1.00 85.56 104 THR A C 1
ATOM 750 O O . THR A 1 104 ? 50.533 16.062 -102.892 1.00 85.56 104 THR A O 1
ATOM 753 N N . SER A 1 105 ? 51.238 13.950 -102.615 1.00 89.75 105 SER A N 1
ATOM 754 C CA . SER A 1 105 ? 52.102 13.964 -103.801 1.00 89.75 105 SER A CA 1
ATOM 755 C C . SER A 1 105 ? 51.323 14.401 -105.043 1.00 89.75 105 SER A C 1
ATOM 757 O O . SER A 1 105 ? 50.342 13.766 -105.424 1.00 89.75 105 SER A O 1
ATOM 759 N N . THR A 1 106 ? 51.733 15.525 -105.625 1.00 90.56 106 THR A N 1
ATOM 760 C CA . THR A 1 106 ? 51.068 16.168 -106.761 1.00 90.56 106 THR A CA 1
ATOM 761 C C . THR A 1 106 ? 52.087 16.409 -107.864 1.00 90.56 106 THR A C 1
ATOM 763 O O . THR A 1 106 ? 53.219 16.806 -107.580 1.00 90.56 106 THR A O 1
ATOM 766 N N . GLU A 1 107 ? 51.696 16.150 -109.111 1.00 93.94 107 GLU A N 1
ATOM 767 C CA . GLU A 1 107 ? 52.524 16.415 -110.287 1.00 93.94 107 GLU A CA 1
ATOM 768 C C . GLU A 1 107 ? 52.523 17.910 -110.626 1.00 93.94 107 GLU A C 1
ATOM 770 O O . GLU A 1 107 ? 51.475 18.555 -110.671 1.00 93.94 107 GLU A O 1
ATOM 775 N N . TYR A 1 108 ? 53.707 18.441 -110.899 1.00 92.56 108 TYR A N 1
ATOM 776 C CA . TYR A 1 108 ? 53.965 19.805 -111.324 1.00 92.56 108 TYR A CA 1
ATOM 777 C C . TYR A 1 108 ? 54.785 19.778 -112.604 1.00 92.56 108 TYR A C 1
ATOM 779 O O . TYR A 1 108 ? 55.862 19.187 -112.648 1.00 92.56 108 TYR A O 1
ATOM 787 N N . VAL A 1 109 ? 54.309 20.459 -113.640 1.00 91.81 109 VAL A N 1
ATOM 788 C CA . VAL A 1 109 ? 55.035 20.592 -114.903 1.00 91.81 109 VAL A CA 1
ATOM 789 C C . VAL A 1 109 ? 55.797 21.907 -114.882 1.00 91.81 109 VAL A C 1
ATOM 791 O O . VAL A 1 109 ? 55.191 22.978 -114.957 1.00 91.81 109 VAL A O 1
ATOM 794 N N . VAL A 1 110 ? 57.125 21.835 -114.787 1.00 91.81 110 VAL A N 1
ATOM 795 C CA . VAL A 1 110 ? 57.999 23.008 -114.898 1.00 91.81 110 VAL A CA 1
ATOM 796 C C . VAL A 1 110 ? 58.413 23.180 -116.351 1.00 91.81 110 VAL A C 1
ATOM 798 O O . VAL A 1 110 ? 58.979 22.270 -116.951 1.00 91.81 110 VAL A O 1
ATOM 801 N N . THR A 1 111 ? 58.147 24.355 -116.914 1.00 89.38 111 THR A N 1
ATOM 802 C CA . THR A 1 111 ? 58.488 24.710 -118.294 1.00 89.38 111 THR A CA 1
ATOM 803 C C . THR A 1 111 ? 59.551 25.799 -118.308 1.00 89.38 111 THR A C 1
ATOM 805 O O . THR A 1 111 ? 59.307 26.913 -117.836 1.00 89.38 111 THR A O 1
ATOM 808 N N . ALA A 1 112 ? 60.711 25.483 -118.883 1.00 88.94 112 ALA A N 1
ATOM 809 C CA . ALA A 1 112 ? 61.783 26.430 -119.161 1.00 88.94 112 ALA A CA 1
ATOM 810 C C . ALA A 1 112 ? 61.684 26.897 -120.616 1.00 88.94 112 ALA A C 1
ATOM 812 O O . ALA A 1 112 ? 61.640 26.083 -121.541 1.00 88.94 112 ALA A O 1
ATOM 813 N N . SER A 1 113 ? 61.661 28.210 -120.825 1.00 87.25 113 SER A N 1
ATOM 814 C CA . SER A 1 113 ? 61.619 28.819 -122.156 1.00 87.25 113 SER A CA 1
ATOM 815 C C . SER A 1 113 ? 62.915 29.570 -122.429 1.00 87.25 113 SER A C 1
ATOM 817 O O . SER A 1 113 ? 63.398 30.316 -121.577 1.00 87.25 113 SER A O 1
ATOM 819 N N . GLY A 1 114 ? 63.475 29.355 -123.617 1.00 82.75 114 GLY A N 1
ATOM 820 C CA . GLY A 1 114 ? 64.574 30.131 -124.184 1.00 82.75 114 GLY A CA 1
ATOM 821 C C . GLY A 1 114 ? 64.068 31.089 -125.263 1.00 82.75 114 GLY A C 1
ATOM 822 O O . GLY A 1 114 ? 62.867 31.293 -125.430 1.00 82.75 114 GLY A O 1
ATOM 823 N N . SER A 1 115 ? 64.985 31.673 -126.034 1.00 78.88 115 SER A N 1
ATOM 824 C CA . SER A 1 115 ? 64.653 32.688 -127.047 1.00 78.88 115 SER A CA 1
ATOM 825 C C . SER A 1 115 ? 63.762 32.177 -128.192 1.00 78.88 115 SER A C 1
ATOM 827 O O . SER A 1 115 ? 63.044 32.970 -128.792 1.00 78.88 115 SER A O 1
ATOM 829 N N . SER A 1 116 ? 63.813 30.878 -128.512 1.00 75.06 116 SER A N 1
ATOM 830 C CA . SER A 1 116 ? 63.085 30.276 -129.646 1.00 75.06 116 SER A CA 1
ATOM 831 C C . SER A 1 116 ? 62.560 28.852 -129.401 1.00 75.06 116 SER A C 1
ATOM 833 O O . SER A 1 116 ? 61.891 28.296 -130.269 1.00 75.06 116 SER A O 1
ATOM 835 N N . THR A 1 117 ? 62.833 28.256 -128.237 1.00 80.31 117 THR A N 1
ATOM 836 C CA . THR A 1 117 ? 62.427 26.884 -127.876 1.00 80.31 117 THR A CA 1
ATOM 837 C C . THR A 1 117 ? 62.015 26.818 -126.409 1.00 80.31 117 THR A C 1
ATOM 839 O O . THR A 1 117 ? 62.648 27.469 -125.577 1.00 80.31 117 THR A O 1
ATOM 842 N N . SER A 1 118 ? 61.024 25.996 -126.070 1.00 84.19 118 SER A N 1
ATOM 843 C CA . SER A 1 118 ? 60.676 25.650 -124.687 1.00 84.19 118 SER A CA 1
ATOM 844 C C . SER A 1 118 ? 60.774 24.143 -124.459 1.00 84.19 118 SER A C 1
ATOM 846 O O . SER A 1 118 ? 60.648 23.347 -125.389 1.00 84.19 118 SER A O 1
ATOM 848 N N . THR A 1 119 ? 61.037 23.757 -123.216 1.00 89.56 119 THR A N 1
ATOM 849 C CA . THR A 1 119 ? 61.102 22.364 -122.769 1.00 89.56 119 THR A CA 1
ATOM 850 C C . THR A 1 119 ? 60.444 22.246 -121.399 1.00 89.56 119 THR A C 1
ATOM 852 O O . THR A 1 119 ? 60.474 23.198 -120.612 1.00 89.56 119 THR A O 1
ATOM 855 N N . SER A 1 120 ? 59.836 21.098 -121.115 1.00 89.94 120 SER A N 1
ATOM 856 C CA . SER A 1 120 ? 59.090 20.866 -119.880 1.00 89.94 120 SER A CA 1
ATOM 857 C C . SER A 1 120 ? 59.518 19.562 -119.221 1.00 89.94 120 SER A C 1
ATOM 859 O O . SER A 1 120 ? 59.825 18.584 -119.902 1.00 89.94 120 SER A O 1
ATOM 861 N N . VAL A 1 121 ? 59.499 19.546 -117.891 1.00 92.19 121 VAL A N 1
ATOM 862 C CA . VAL A 1 121 ? 59.757 18.361 -117.070 1.00 92.19 121 VAL A CA 1
ATOM 863 C C . VAL A 1 121 ? 58.698 18.255 -115.976 1.00 92.19 121 VAL A C 1
ATOM 865 O O . VAL A 1 121 ? 58.338 19.258 -115.355 1.00 92.19 121 VAL A O 1
ATOM 868 N N . SER A 1 122 ? 58.198 17.043 -115.746 1.00 92.06 122 SER A N 1
ATOM 869 C CA . SER A 1 122 ? 57.313 16.751 -114.619 1.00 92.06 122 SER A CA 1
ATOM 870 C C . SER A 1 122 ? 58.130 16.473 -113.364 1.00 92.06 122 SER A C 1
ATOM 872 O O . SER A 1 122 ? 59.044 15.645 -113.373 1.00 92.06 122 SER A O 1
ATOM 874 N N . ILE A 1 123 ? 57.766 17.131 -112.270 1.00 92.06 123 ILE A N 1
ATOM 875 C CA . ILE A 1 123 ? 58.237 16.817 -110.924 1.00 92.06 123 ILE A CA 1
ATOM 876 C C . ILE A 1 123 ? 57.049 16.493 -110.028 1.00 92.06 123 ILE A C 1
ATOM 878 O O . ILE A 1 123 ? 55.946 16.977 -110.251 1.00 92.06 123 ILE A O 1
ATOM 882 N N . PHE A 1 124 ? 57.270 15.710 -108.983 1.00 92.88 124 PHE A N 1
ATOM 883 C CA . PHE A 1 124 ? 56.249 15.434 -107.977 1.00 92.88 124 PHE A CA 1
ATOM 884 C C . PHE A 1 124 ? 56.670 16.070 -106.661 1.00 92.88 124 PHE A C 1
ATOM 886 O O . PHE A 1 124 ? 57.814 15.897 -106.247 1.00 92.88 124 PHE A O 1
ATOM 893 N N . ILE A 1 125 ? 55.767 16.804 -106.009 1.00 91.12 125 ILE A N 1
ATOM 894 C CA . ILE A 1 125 ? 56.007 17.386 -104.683 1.00 91.12 125 ILE A CA 1
ATOM 895 C C . ILE A 1 125 ? 54.923 16.892 -103.725 1.00 91.12 125 ILE A C 1
ATOM 897 O O . ILE A 1 125 ? 53.734 16.991 -104.026 1.00 91.12 125 ILE A O 1
ATOM 901 N N . SER A 1 126 ? 55.332 16.388 -102.562 1.00 89.44 126 SER A N 1
ATOM 902 C CA . SER A 1 126 ? 54.473 16.184 -101.390 1.00 89.44 126 SER A CA 1
ATOM 903 C C . SER A 1 126 ? 55.002 16.990 -100.209 1.00 89.44 126 SER A C 1
ATOM 905 O O . SER A 1 126 ? 56.213 17.034 -99.986 1.00 89.44 126 SER A O 1
ATOM 907 N N . VAL A 1 127 ? 54.101 17.581 -99.427 1.00 88.62 127 VAL A N 1
ATOM 908 C CA . VAL A 1 127 ? 54.425 18.253 -98.166 1.00 88.62 127 VAL A CA 1
ATOM 909 C C . VAL A 1 127 ? 53.794 17.456 -97.030 1.00 88.62 127 VAL A C 1
ATOM 911 O O . VAL A 1 127 ? 52.575 17.462 -96.874 1.00 88.62 127 VAL A O 1
ATOM 914 N N . ASN A 1 128 ? 54.624 16.778 -96.247 1.00 88.12 128 ASN A N 1
ATOM 915 C CA . ASN A 1 128 ? 54.235 16.008 -95.074 1.00 88.12 128 ASN A CA 1
ATOM 916 C C . ASN A 1 128 ? 54.019 16.928 -93.865 1.00 88.12 128 ASN A C 1
ATOM 918 O O . ASN A 1 128 ? 54.675 17.964 -93.735 1.00 88.12 128 ASN A O 1
ATOM 922 N N . ASP A 1 129 ? 53.124 16.534 -92.962 1.00 83.88 129 ASP A N 1
ATOM 923 C CA . ASP A 1 129 ? 52.984 17.198 -91.665 1.00 83.88 129 ASP A CA 1
ATOM 924 C C . ASP A 1 129 ? 54.150 16.822 -90.730 1.00 83.88 129 ASP A C 1
ATOM 926 O O . ASP A 1 129 ? 54.922 15.895 -90.995 1.00 83.88 129 ASP A O 1
ATOM 930 N N . ILE A 1 130 ? 54.284 17.537 -89.618 1.00 85.75 130 ILE A N 1
ATOM 931 C CA . ILE A 1 130 ? 55.279 17.250 -88.586 1.00 85.75 130 ILE A CA 1
ATOM 932 C C . ILE A 1 130 ? 54.818 16.025 -87.784 1.00 85.75 130 ILE A C 1
ATOM 934 O O . ILE A 1 130 ? 53.707 15.995 -87.250 1.00 85.75 130 ILE A O 1
ATOM 938 N N . SER A 1 131 ? 55.677 15.006 -87.673 1.00 86.88 131 SER A N 1
ATOM 939 C CA . SER A 1 131 ? 55.430 13.856 -86.795 1.00 86.88 131 SER A CA 1
ATOM 940 C C . SER A 1 131 ? 55.291 14.323 -85.337 1.00 86.88 131 SER A C 1
ATOM 942 O O . SER A 1 131 ? 56.136 15.114 -84.895 1.00 86.88 131 SER A O 1
ATOM 944 N N . PRO A 1 132 ? 54.309 13.831 -84.559 1.00 92.06 132 PRO A N 1
ATOM 945 C CA . PRO A 1 132 ? 54.116 14.271 -83.189 1.00 92.06 132 PRO A CA 1
ATOM 946 C C . PRO A 1 132 ? 55.370 14.022 -82.356 1.00 92.06 132 PRO A C 1
ATOM 948 O O . PRO A 1 132 ? 56.006 12.974 -82.478 1.00 92.06 132 PRO A O 1
ATOM 951 N N . SER A 1 133 ? 55.742 14.980 -81.513 1.00 91.25 133 SER A N 1
ATOM 952 C CA . SER A 1 133 ? 56.931 14.874 -80.659 1.00 91.25 133 SER A CA 1
ATOM 953 C C . SER A 1 133 ? 56.732 15.576 -79.320 1.00 91.25 133 SER A C 1
ATOM 955 O O . SER A 1 133 ? 55.809 16.373 -79.153 1.00 91.25 133 SER A O 1
ATOM 957 N N . SER A 1 134 ? 57.602 15.264 -78.356 1.00 92.00 134 SER A N 1
ATOM 958 C CA . SER A 1 134 ? 57.619 15.890 -77.026 1.00 92.00 134 SER A CA 1
ATOM 959 C C . SER A 1 134 ? 56.303 15.759 -76.245 1.00 92.00 134 SER A C 1
ATOM 961 O O . SER A 1 134 ? 55.949 16.675 -75.510 1.00 92.00 134 SER A O 1
ATOM 963 N N . LEU A 1 135 ? 55.591 14.630 -76.376 1.00 94.62 135 LEU A N 1
ATOM 964 C CA . LEU A 1 135 ? 54.386 14.366 -75.587 1.00 94.62 135 LEU A CA 1
ATOM 965 C C . LEU A 1 135 ? 54.735 14.262 -74.098 1.00 94.62 135 LEU A C 1
ATOM 967 O O . LEU A 1 135 ? 55.449 13.348 -73.679 1.00 94.62 135 LEU A O 1
ATOM 971 N N . THR A 1 136 ? 54.204 15.171 -73.285 1.00 93.69 136 THR A N 1
ATOM 972 C CA . THR A 1 136 ? 54.392 15.142 -71.831 1.00 93.69 136 THR A CA 1
ATOM 973 C C . THR A 1 136 ? 53.097 15.432 -71.085 1.00 93.69 136 THR A C 1
ATOM 975 O O . THR A 1 136 ? 52.281 16.240 -71.519 1.00 93.69 136 THR A O 1
ATOM 978 N N . TYR A 1 137 ? 52.925 14.774 -69.939 1.00 95.44 137 TYR A N 1
ATOM 979 C CA . TYR A 1 137 ? 51.835 15.013 -68.998 1.00 95.44 137 TYR A CA 1
ATOM 980 C C . TYR A 1 137 ? 52.422 15.584 -67.709 1.00 95.44 137 TYR A C 1
ATOM 982 O O . TYR A 1 137 ? 53.140 14.892 -66.982 1.00 95.44 137 TYR A O 1
ATOM 990 N N . SER A 1 138 ? 52.149 16.856 -67.423 1.00 89.75 138 SER A N 1
ATOM 991 C CA . SER A 1 138 ? 52.601 17.472 -66.177 1.00 89.75 138 SER A CA 1
ATOM 992 C C . SER A 1 138 ? 51.812 16.900 -64.992 1.00 89.75 138 SER A C 1
ATOM 994 O O . SER A 1 138 ? 50.587 16.779 -65.029 1.00 89.75 138 SER A O 1
ATOM 996 N N . GLY A 1 139 ? 52.519 16.509 -63.930 1.00 86.44 139 GLY A N 1
ATOM 997 C CA . GLY A 1 139 ? 51.902 16.012 -62.695 1.00 86.44 139 GLY A CA 1
ATOM 998 C C . GLY A 1 139 ? 51.767 14.491 -62.552 1.00 86.44 139 GLY A C 1
ATOM 999 O O . GLY A 1 139 ? 51.208 14.058 -61.553 1.00 86.44 139 GLY A O 1
ATOM 1000 N N . SER A 1 140 ? 52.291 13.676 -63.477 1.00 91.62 140 SER A N 1
ATOM 1001 C CA . SER A 1 140 ? 52.478 12.233 -63.228 1.00 91.62 140 SER A CA 1
ATOM 1002 C C . SER A 1 140 ? 53.573 12.017 -62.158 1.00 91.62 140 SER A C 1
ATOM 1004 O O . SER A 1 140 ? 54.625 12.656 -62.271 1.00 91.62 140 SER A O 1
ATOM 1006 N N . PRO A 1 141 ? 53.393 11.142 -61.141 1.00 93.56 141 PRO A N 1
ATOM 1007 C CA . PRO A 1 141 ? 52.291 10.191 -60.944 1.00 93.56 141 PRO A CA 1
ATOM 1008 C C . PRO A 1 141 ? 50.986 10.835 -60.441 1.00 93.56 141 PRO A C 1
ATOM 1010 O O . PRO A 1 141 ? 50.999 11.697 -59.564 1.00 93.56 141 PRO A O 1
ATOM 1013 N N . TYR A 1 142 ? 49.844 10.344 -60.928 1.00 94.31 142 TYR A N 1
ATOM 1014 C CA . TYR A 1 142 ? 48.512 10.806 -60.535 1.00 94.31 142 TYR A CA 1
ATOM 1015 C C . TYR A 1 142 ? 47.902 9.927 -59.444 1.00 94.31 142 TYR A C 1
ATOM 1017 O O . TYR A 1 142 ? 47.768 8.714 -59.601 1.00 94.31 142 TYR A O 1
ATOM 1025 N N . THR A 1 143 ? 47.457 10.557 -58.356 1.00 91.62 143 THR A N 1
ATOM 1026 C CA . THR A 1 143 ? 46.641 9.907 -57.323 1.00 91.62 143 THR A CA 1
ATOM 1027 C C . THR A 1 143 ? 45.225 10.458 -57.382 1.00 91.62 143 THR A C 1
ATOM 1029 O O . THR A 1 143 ? 45.017 11.661 -57.234 1.00 91.62 143 THR A O 1
ATOM 1032 N N . MET A 1 144 ? 44.258 9.576 -57.609 1.00 92.25 144 MET A N 1
ATOM 1033 C CA . MET A 1 144 ? 42.848 9.909 -57.794 1.00 92.25 144 MET A CA 1
ATOM 1034 C C . MET A 1 144 ? 41.990 9.178 -56.761 1.00 92.25 144 MET A C 1
ATOM 1036 O O . MET A 1 144 ? 42.388 8.144 -56.224 1.00 92.25 144 MET A O 1
ATOM 1040 N N . THR A 1 145 ? 40.792 9.695 -56.508 1.00 90.19 145 THR A N 1
ATOM 1041 C CA . THR A 1 145 ? 39.821 9.074 -55.601 1.00 90.19 145 THR A CA 1
ATOM 1042 C C . THR A 1 145 ? 38.691 8.459 -56.413 1.00 90.19 145 THR A C 1
ATOM 1044 O O . THR A 1 145 ? 38.079 9.136 -57.239 1.00 90.19 145 THR A O 1
ATOM 1047 N N . SER A 1 146 ? 38.391 7.185 -56.170 1.00 88.94 146 SER A N 1
ATOM 1048 C CA . SER A 1 146 ? 37.287 6.487 -56.830 1.00 88.94 146 SER A CA 1
ATOM 1049 C C . SER A 1 146 ? 35.957 7.209 -56.586 1.00 88.94 146 SER A C 1
ATOM 1051 O O . SER A 1 146 ? 35.608 7.522 -55.445 1.00 88.94 146 SER A O 1
ATOM 1053 N N . GLY A 1 147 ? 35.206 7.465 -57.658 1.00 86.06 147 GLY A N 1
ATOM 1054 C CA . GLY A 1 147 ? 33.930 8.181 -57.648 1.00 86.06 147 GLY A CA 1
ATOM 1055 C C . GLY A 1 147 ? 34.035 9.711 -57.699 1.00 86.06 147 GLY A C 1
ATOM 1056 O O . GLY A 1 147 ? 33.001 10.367 -57.804 1.00 86.06 147 GLY A O 1
ATOM 1057 N N . ALA A 1 148 ? 35.242 10.291 -57.662 1.00 87.31 148 ALA A N 1
ATOM 1058 C CA . ALA A 1 148 ? 35.453 11.731 -57.818 1.00 87.31 148 ALA A CA 1
ATOM 1059 C C . ALA A 1 148 ? 35.888 12.072 -59.252 1.00 87.31 148 ALA A C 1
ATOM 1061 O O . ALA A 1 148 ? 36.838 11.485 -59.764 1.00 87.31 148 ALA A O 1
ATOM 1062 N N . ALA A 1 149 ? 35.202 13.020 -59.898 1.00 91.75 149 ALA A N 1
ATOM 1063 C CA . ALA A 1 149 ? 35.588 13.492 -61.227 1.00 91.75 149 ALA A CA 1
ATOM 1064 C C . ALA A 1 149 ? 36.975 14.145 -61.180 1.00 91.75 149 ALA A C 1
ATOM 1066 O O . ALA A 1 149 ? 37.251 14.952 -60.288 1.00 91.75 149 ALA A O 1
ATOM 1067 N N . ILE A 1 150 ? 37.840 13.803 -62.134 1.00 93.69 150 ILE A N 1
ATOM 1068 C CA . ILE A 1 150 ? 39.161 14.422 -62.232 1.00 93.69 150 ILE A CA 1
ATOM 1069 C C . ILE A 1 150 ? 39.061 15.776 -62.926 1.00 93.69 150 ILE A C 1
ATOM 1071 O O . ILE A 1 150 ? 38.235 15.984 -63.816 1.00 93.69 150 ILE A O 1
ATOM 1075 N N . THR A 1 151 ? 39.961 16.684 -62.568 1.00 93.25 151 THR A N 1
ATOM 1076 C CA . THR A 1 151 ? 40.268 17.813 -63.444 1.00 93.25 151 THR A CA 1
ATOM 1077 C C . THR A 1 151 ? 40.910 17.268 -64.715 1.00 93.25 151 THR A C 1
ATOM 1079 O O . THR A 1 151 ? 41.778 16.398 -64.630 1.00 93.25 151 THR A O 1
ATOM 1082 N N . THR A 1 152 ? 40.489 17.767 -65.880 1.00 94.25 152 THR A N 1
ATOM 1083 C CA . THR A 1 152 ? 41.055 17.372 -67.175 1.00 94.25 152 THR A CA 1
ATOM 1084 C C . THR A 1 152 ? 42.576 17.456 -67.147 1.00 94.25 152 THR A C 1
ATOM 1086 O O . THR A 1 152 ? 43.139 18.511 -66.851 1.00 94.25 152 THR A O 1
ATOM 1089 N N . ILE A 1 153 ? 43.236 16.347 -67.471 1.00 95.81 153 ILE A N 1
ATOM 1090 C CA . ILE A 1 153 ? 44.688 16.292 -67.602 1.00 95.81 153 ILE A CA 1
ATOM 1091 C C . ILE A 1 153 ? 45.013 16.548 -69.070 1.00 95.81 153 ILE A C 1
ATOM 1093 O O . ILE A 1 153 ? 44.755 15.706 -69.930 1.00 95.81 153 ILE A O 1
ATOM 1097 N N . THR A 1 154 ? 45.565 17.723 -69.351 1.00 94.12 154 THR A N 1
ATOM 1098 C CA . THR A 1 154 ? 45.937 18.141 -70.706 1.00 94.12 154 THR A CA 1
ATOM 1099 C C . THR A 1 154 ? 47.435 17.919 -70.929 1.00 94.12 154 THR A C 1
ATOM 1101 O O . THR A 1 154 ? 48.237 18.466 -70.165 1.00 94.12 154 THR A O 1
ATOM 1104 N N . PRO A 1 155 ? 47.846 17.135 -71.941 1.00 95.44 155 PRO A N 1
ATOM 1105 C CA . PRO A 1 155 ? 49.255 16.991 -72.280 1.00 95.44 155 PRO A CA 1
ATOM 1106 C C . PRO A 1 155 ? 49.780 18.199 -73.063 1.00 95.44 155 PRO A C 1
ATOM 1108 O O . PRO A 1 155 ? 49.020 18.994 -73.612 1.00 95.44 155 PRO A O 1
ATOM 1111 N N . THR A 1 156 ? 51.102 18.301 -73.171 1.00 94.31 156 THR A N 1
ATOM 1112 C CA . THR A 1 156 ? 51.778 19.164 -74.148 1.00 94.31 156 THR A CA 1
ATOM 1113 C C . THR A 1 156 ? 52.461 18.301 -75.203 1.00 94.31 156 THR A C 1
ATOM 1115 O O . THR A 1 156 ? 52.995 17.242 -74.880 1.00 94.31 156 THR A O 1
ATOM 1118 N N . TYR A 1 157 ? 52.416 18.725 -76.466 1.00 94.31 157 TYR A N 1
ATOM 1119 C CA . TYR A 1 157 ? 53.028 18.043 -77.609 1.00 94.31 157 TYR A CA 1
ATOM 1120 C C . TYR A 1 157 ? 53.268 19.038 -78.756 1.00 94.31 157 TYR A C 1
ATOM 1122 O O . TYR A 1 157 ? 52.672 20.114 -78.790 1.00 94.31 157 TYR A O 1
ATOM 1130 N N . ASN A 1 158 ? 54.129 18.666 -79.703 1.00 89.19 158 ASN A N 1
ATOM 1131 C CA . ASN A 1 158 ? 54.333 19.375 -80.968 1.00 89.19 158 ASN A CA 1
ATOM 1132 C C . ASN A 1 158 ? 53.713 18.590 -82.132 1.00 89.19 158 ASN A C 1
ATOM 1134 O O . ASN A 1 158 ? 53.662 17.361 -82.080 1.00 89.19 158 ASN A O 1
ATOM 1138 N N . GLY A 1 159 ? 53.335 19.289 -83.207 1.00 86.25 159 GLY A N 1
ATOM 1139 C CA . GLY A 1 159 ? 52.681 18.702 -84.383 1.00 86.25 159 GLY A CA 1
ATOM 1140 C C . GLY A 1 159 ? 51.175 18.487 -84.191 1.00 86.25 159 GLY A C 1
ATOM 1141 O O . GLY A 1 159 ? 50.634 18.703 -83.106 1.00 86.25 159 GLY A O 1
ATOM 1142 N N . SER A 1 160 ? 50.487 18.081 -85.257 1.00 87.94 160 SER A N 1
ATOM 1143 C CA . SER A 1 160 ? 49.054 17.761 -85.227 1.00 87.94 160 SER A CA 1
ATOM 1144 C C . SER A 1 160 ? 48.818 16.279 -84.932 1.00 87.94 160 SER A C 1
ATOM 1146 O O . SER A 1 160 ? 49.587 15.425 -85.376 1.00 87.94 160 SER A O 1
ATOM 1148 N N . LEU A 1 161 ? 47.742 15.970 -84.203 1.00 92.31 161 LEU A N 1
ATOM 1149 C CA . LEU A 1 161 ? 47.358 14.605 -83.835 1.00 92.31 161 LEU A CA 1
ATOM 1150 C C . LEU A 1 161 ? 46.145 14.145 -84.641 1.00 92.31 161 LEU A C 1
ATOM 1152 O O . LEU A 1 161 ? 45.223 14.924 -84.881 1.00 92.31 161 LEU A O 1
ATOM 1156 N N . THR A 1 162 ? 46.134 12.871 -85.024 1.00 91.62 162 THR A N 1
ATOM 1157 C CA . THR A 1 162 ? 44.940 12.213 -85.576 1.00 91.62 162 THR A CA 1
ATOM 1158 C C . THR A 1 162 ? 44.449 11.068 -84.701 1.00 91.62 162 THR A C 1
ATOM 1160 O O . THR A 1 162 ? 43.302 10.660 -84.858 1.00 91.62 162 THR A O 1
ATOM 1163 N N . ASP A 1 163 ? 45.301 10.535 -83.819 1.00 95.25 163 ASP A N 1
ATOM 1164 C CA . ASP A 1 163 ? 44.912 9.481 -82.888 1.00 95.25 163 ASP A CA 1
ATOM 1165 C C . ASP A 1 163 ? 45.759 9.473 -81.606 1.00 95.25 163 ASP A C 1
ATOM 1167 O O . ASP A 1 163 ? 46.960 9.777 -81.626 1.00 95.25 163 ASP A O 1
ATOM 1171 N N . CYS A 1 164 ? 45.129 9.055 -80.507 1.00 96.56 164 CYS A N 1
ATOM 1172 C CA . CYS A 1 164 ? 45.746 8.860 -79.200 1.00 96.56 164 CYS A CA 1
ATOM 1173 C C . CYS A 1 164 ? 45.264 7.550 -78.577 1.00 96.56 164 CYS A C 1
ATOM 1175 O O . CYS A 1 164 ? 44.065 7.329 -78.420 1.00 96.56 164 CYS A O 1
ATOM 1177 N N . THR A 1 165 ? 46.199 6.708 -78.141 1.00 96.50 165 THR A N 1
ATOM 1178 C CA . THR A 1 165 ? 45.895 5.415 -77.509 1.00 96.50 165 THR A CA 1
ATOM 1179 C C . THR A 1 165 ? 46.660 5.241 -76.202 1.00 96.50 165 THR A C 1
ATOM 1181 O O . THR A 1 165 ? 47.719 5.838 -76.013 1.00 96.50 165 THR A O 1
ATOM 1184 N N . SER A 1 166 ? 46.145 4.418 -75.284 1.00 96.50 166 SER A N 1
ATOM 1185 C CA . SER A 1 166 ? 46.858 4.014 -74.068 1.00 96.50 166 SER A CA 1
ATOM 1186 C C . SER A 1 166 ? 46.997 2.495 -74.001 1.00 96.50 166 SER A C 1
ATOM 1188 O O . SER A 1 166 ? 46.050 1.770 -74.310 1.00 96.50 166 SER A O 1
ATOM 1190 N N . ASN A 1 167 ? 48.152 2.010 -73.547 1.00 94.69 167 ASN A N 1
ATOM 1191 C CA . ASN A 1 167 ? 48.356 0.602 -73.218 1.00 94.69 167 ASN A CA 1
ATOM 1192 C C . ASN A 1 167 ? 48.957 0.452 -71.805 1.00 94.69 167 ASN A C 1
ATOM 1194 O O . ASN A 1 167 ? 50.051 0.973 -71.572 1.00 94.69 167 ASN A O 1
ATOM 1198 N N . PRO A 1 168 ? 48.290 -0.266 -70.878 1.00 95.25 168 PRO A N 1
ATOM 1199 C CA . PRO A 1 168 ? 46.944 -0.848 -71.005 1.00 95.25 168 PRO A CA 1
ATOM 1200 C C . PRO A 1 168 ? 45.840 0.219 -71.191 1.00 95.25 168 PRO A C 1
ATOM 1202 O O . PRO A 1 168 ? 46.101 1.423 -71.161 1.00 95.25 168 PRO A O 1
ATOM 1205 N N . ALA A 1 169 ? 44.596 -0.205 -71.433 1.00 93.75 169 ALA A N 1
ATOM 1206 C CA . ALA A 1 169 ? 43.458 0.718 -71.480 1.00 93.75 169 ALA A CA 1
ATOM 1207 C C . ALA A 1 169 ? 43.299 1.438 -70.130 1.00 93.75 169 ALA A C 1
ATOM 1209 O O . ALA A 1 169 ? 43.462 0.801 -69.088 1.00 93.75 169 ALA A O 1
ATOM 1210 N N . LEU A 1 170 ? 42.984 2.740 -70.151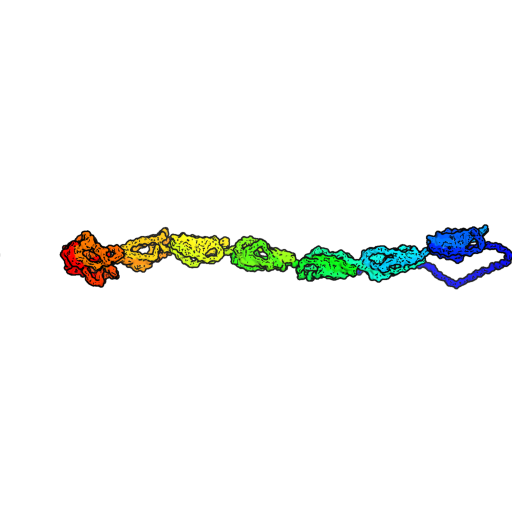 1.00 94.69 170 LEU A N 1
ATOM 1211 C CA . LEU A 1 170 ? 42.800 3.527 -68.928 1.00 94.69 170 LEU A CA 1
ATOM 1212 C C . LEU A 1 170 ? 41.762 2.888 -67.976 1.00 94.69 170 LEU A C 1
ATOM 1214 O O . LEU A 1 170 ? 40.840 2.207 -68.439 1.00 94.69 170 LEU A O 1
ATOM 1218 N N . PRO A 1 171 ? 41.880 3.118 -66.651 1.00 94.00 171 PRO A N 1
ATOM 1219 C CA . PRO A 1 171 ? 40.934 2.608 -65.664 1.00 94.00 171 PRO A CA 1
ATOM 1220 C C . PRO A 1 171 ? 39.482 2.939 -66.012 1.00 94.00 171 PRO A C 1
ATOM 1222 O O . PRO A 1 171 ? 39.191 4.009 -66.550 1.00 94.00 171 PRO A O 1
ATOM 1225 N N . THR A 1 172 ? 38.555 2.052 -65.640 1.00 92.06 172 THR A N 1
ATOM 1226 C CA . THR A 1 172 ? 37.123 2.275 -65.888 1.00 92.06 172 THR A CA 1
ATOM 1227 C C . THR A 1 172 ? 36.666 3.636 -65.356 1.00 92.06 172 THR A C 1
ATOM 1229 O O . THR A 1 172 ? 36.977 4.014 -64.224 1.00 92.06 172 THR A O 1
ATOM 1232 N N . GLY A 1 173 ? 35.955 4.383 -66.205 1.00 91.25 173 GLY A N 1
ATOM 1233 C CA . GLY A 1 173 ? 35.474 5.730 -65.907 1.00 91.25 173 GLY A CA 1
ATOM 1234 C C . GLY A 1 173 ? 36.423 6.866 -66.305 1.00 91.25 173 GLY A C 1
ATOM 1235 O O . GLY A 1 173 ? 35.977 8.010 -66.349 1.00 91.25 173 GLY A O 1
ATOM 1236 N N . LEU A 1 174 ? 37.679 6.576 -66.665 1.00 95.69 174 LEU A N 1
ATOM 1237 C CA . LEU A 1 174 ? 38.562 7.519 -67.357 1.00 95.69 174 LEU A CA 1
ATOM 1238 C C . LEU A 1 174 ? 38.471 7.342 -68.877 1.00 95.69 174 LEU A C 1
ATOM 1240 O O . LEU A 1 174 ? 38.147 6.270 -69.385 1.00 95.69 174 LEU A O 1
ATOM 1244 N N . SER A 1 175 ? 38.737 8.409 -69.621 1.00 94.81 175 SER A N 1
ATOM 1245 C CA . SER A 1 175 ? 38.692 8.425 -71.084 1.00 94.81 175 SER A CA 1
ATOM 1246 C C . SER A 1 175 ? 39.828 9.271 -71.641 1.00 94.81 175 SER A C 1
ATOM 1248 O O . SER A 1 175 ? 40.086 10.365 -71.141 1.00 94.81 175 SER A O 1
ATOM 1250 N N . LEU A 1 176 ? 40.492 8.749 -72.675 1.00 96.56 176 LEU A N 1
ATOM 1251 C CA . LEU A 1 176 ? 41.531 9.436 -73.436 1.00 96.56 176 LEU A CA 1
ATOM 1252 C C . LEU A 1 176 ? 40.913 9.999 -74.719 1.00 96.56 176 LEU A C 1
ATOM 1254 O O . LEU A 1 176 ? 40.307 9.258 -75.492 1.00 96.56 176 LEU A O 1
ATOM 1258 N N . SER A 1 177 ? 41.066 11.298 -74.939 1.00 95.88 177 SER A N 1
ATOM 1259 C CA . SER A 1 177 ? 40.652 11.964 -76.172 1.00 95.88 177 SER A CA 1
ATOM 1260 C C . SER A 1 177 ? 41.602 11.622 -77.320 1.00 95.88 177 SER A C 1
ATOM 1262 O O . SER A 1 177 ? 42.816 11.767 -77.188 1.00 95.88 177 SER A O 1
ATOM 1264 N N . THR A 1 178 ? 41.063 11.198 -78.464 1.00 94.81 178 THR A N 1
ATOM 1265 C CA . THR A 1 178 ? 41.857 10.815 -79.646 1.00 94.81 178 THR A CA 1
ATOM 1266 C C . THR A 1 178 ? 42.423 12.008 -80.419 1.00 94.81 178 THR A C 1
ATOM 1268 O O . THR A 1 178 ? 43.357 11.839 -81.197 1.00 94.81 178 THR A O 1
ATOM 1271 N N . SER A 1 179 ? 41.891 13.219 -80.212 1.00 91.75 179 SER A N 1
ATOM 1272 C CA . SER A 1 179 ? 42.278 14.418 -80.972 1.00 91.75 179 SER A CA 1
ATOM 1273 C C . SER A 1 179 ? 43.344 15.281 -80.297 1.00 91.75 179 SER A C 1
ATOM 1275 O O . SER A 1 179 ? 44.034 16.036 -80.977 1.00 91.75 179 SER A O 1
ATOM 1277 N N . ASP A 1 180 ? 43.466 15.210 -78.971 1.00 94.12 180 ASP A N 1
ATOM 1278 C CA . ASP A 1 180 ? 44.395 16.044 -78.192 1.00 94.12 180 ASP A CA 1
ATOM 1279 C C . ASP A 1 180 ? 45.072 15.295 -77.034 1.00 94.12 180 ASP A C 1
ATOM 1281 O O . ASP A 1 180 ? 45.794 15.898 -76.241 1.00 94.12 180 ASP A O 1
ATOM 1285 N N . CYS A 1 181 ? 44.843 13.983 -76.920 1.00 95.06 181 CYS A N 1
ATOM 1286 C CA . CYS A 1 181 ? 45.358 13.138 -75.848 1.00 95.06 181 CYS A CA 1
ATOM 1287 C C . CYS A 1 181 ? 44.953 13.613 -74.432 1.00 95.06 181 CYS A C 1
ATOM 1289 O O . CYS A 1 181 ? 45.561 13.203 -73.448 1.00 95.06 181 CYS A O 1
ATOM 1291 N N . SER A 1 182 ? 43.934 14.461 -74.264 1.00 95.75 182 SER A N 1
ATOM 1292 C CA . SER A 1 182 ? 43.478 14.847 -72.923 1.00 95.75 182 SER A CA 1
ATOM 1293 C C . SER A 1 182 ? 42.799 13.680 -72.191 1.00 95.75 182 SER A C 1
ATOM 1295 O O . SER A 1 182 ? 42.082 12.881 -72.798 1.00 95.75 182 SER A O 1
ATOM 1297 N N . ILE A 1 183 ? 43.024 13.567 -70.877 1.00 97.19 183 ILE A N 1
ATOM 1298 C CA . ILE A 1 183 ? 42.396 12.544 -70.025 1.00 97.19 183 ILE A CA 1
ATOM 1299 C C . ILE A 1 183 ? 41.311 13.198 -69.172 1.00 97.19 183 ILE A C 1
ATOM 1301 O O . ILE A 1 183 ? 41.567 14.161 -68.446 1.00 97.19 183 ILE A O 1
ATOM 1305 N N . THR A 1 184 ? 40.096 12.659 -69.246 1.00 95.75 184 THR A N 1
ATOM 1306 C CA . THR A 1 184 ? 38.919 13.129 -68.497 1.00 95.75 184 THR A CA 1
ATOM 1307 C C . THR A 1 184 ? 38.176 11.963 -67.850 1.00 95.75 184 THR A C 1
ATOM 1309 O O . THR A 1 184 ? 38.458 10.801 -68.144 1.00 95.75 184 THR A O 1
ATOM 1312 N N . GLY A 1 185 ? 37.219 12.263 -66.969 1.00 94.50 185 GLY A N 1
ATOM 1313 C CA . GLY A 1 185 ? 36.264 11.286 -66.446 1.00 94.50 185 GLY A CA 1
ATOM 1314 C C . GLY A 1 185 ? 36.256 11.157 -64.922 1.00 94.50 185 GLY A C 1
ATOM 1315 O O . GLY A 1 185 ? 36.766 12.011 -64.198 1.00 94.50 185 GLY A O 1
ATOM 1316 N N . THR A 1 186 ? 35.650 10.076 -64.440 1.00 93.88 186 THR A N 1
ATOM 1317 C CA . THR A 1 186 ? 35.491 9.749 -63.018 1.00 93.88 186 THR A CA 1
ATOM 1318 C C . THR A 1 186 ? 35.893 8.291 -62.819 1.00 93.88 186 THR A C 1
ATOM 1320 O O . THR A 1 186 ? 35.108 7.415 -63.182 1.00 93.88 186 THR A O 1
ATOM 1323 N N . PRO A 1 187 ? 37.079 7.985 -62.265 1.00 93.62 187 PRO A N 1
ATOM 1324 C CA . PRO A 1 187 ? 37.500 6.606 -62.061 1.00 93.62 187 PRO A CA 1
ATOM 1325 C C . PRO A 1 187 ? 36.537 5.884 -61.112 1.00 93.62 187 PRO A C 1
ATOM 1327 O O . PRO A 1 187 ? 36.184 6.422 -60.064 1.00 93.62 187 PRO A O 1
ATOM 1330 N N . THR A 1 188 ? 36.113 4.668 -61.459 1.00 88.88 188 THR A N 1
ATOM 1331 C CA . THR A 1 188 ? 35.096 3.921 -60.687 1.00 88.88 188 THR A CA 1
ATOM 1332 C C . THR A 1 188 ? 35.639 2.735 -59.899 1.00 88.88 188 THR A C 1
ATOM 1334 O O . THR A 1 188 ? 34.928 2.174 -59.066 1.00 88.88 188 THR A O 1
ATOM 1337 N N . THR A 1 189 ? 36.878 2.326 -60.160 1.00 87.00 189 THR A N 1
ATOM 1338 C CA . THR A 1 189 ? 37.482 1.134 -59.557 1.00 87.00 189 THR A CA 1
ATOM 1339 C C . THR A 1 189 ? 38.818 1.465 -58.926 1.00 87.00 189 THR A C 1
ATOM 1341 O O . THR A 1 189 ? 39.700 2.002 -59.593 1.00 87.00 189 THR A O 1
ATOM 1344 N N . ASN A 1 190 ? 38.981 1.081 -57.663 1.00 88.12 190 ASN A N 1
ATOM 1345 C CA . ASN A 1 190 ? 40.259 1.183 -56.973 1.00 88.12 190 ASN A CA 1
ATOM 1346 C C . ASN A 1 190 ? 41.337 0.375 -57.692 1.00 88.12 190 ASN A C 1
ATOM 1348 O O . ASN A 1 190 ? 41.095 -0.746 -58.146 1.00 88.12 190 ASN A O 1
ATOM 1352 N N . GLN A 1 191 ? 42.540 0.927 -57.730 1.00 88.88 191 GLN A N 1
ATOM 1353 C CA . GLN A 1 191 ? 43.681 0.311 -58.382 1.00 88.88 191 GLN A CA 1
ATOM 1354 C C . GLN A 1 191 ? 44.967 0.780 -57.706 1.00 88.88 191 GLN A C 1
ATOM 1356 O O . GLN A 1 191 ? 45.130 1.966 -57.415 1.00 88.88 191 GLN A O 1
ATOM 1361 N N . SER A 1 192 ? 45.897 -0.147 -57.485 1.00 89.75 192 SER A N 1
ATOM 1362 C CA . SER A 1 192 ? 47.271 0.195 -57.116 1.00 89.75 192 SER A CA 1
ATOM 1363 C C . SER A 1 192 ? 47.977 0.947 -58.248 1.00 89.75 192 SER A C 1
ATOM 1365 O O . SER A 1 192 ? 47.585 0.829 -59.409 1.00 89.75 192 SER A O 1
ATOM 1367 N N . ALA A 1 193 ? 49.053 1.665 -57.925 1.00 92.88 193 ALA A N 1
ATOM 1368 C CA . ALA A 1 193 ? 49.893 2.353 -58.904 1.00 92.88 193 ALA A CA 1
ATOM 1369 C C . ALA A 1 193 ? 50.178 1.472 -60.132 1.00 92.88 193 ALA A C 1
ATOM 1371 O O . ALA A 1 193 ? 50.741 0.384 -60.003 1.00 92.88 193 ALA A O 1
ATOM 1372 N N . THR A 1 194 ? 49.745 1.924 -61.307 1.00 94.81 194 THR A N 1
ATOM 1373 C CA . THR A 1 194 ? 49.896 1.207 -62.579 1.00 94.81 194 THR A CA 1
ATOM 1374 C C . THR A 1 194 ? 50.375 2.172 -63.654 1.00 94.81 194 THR A C 1
ATOM 1376 O O . THR A 1 194 ? 49.873 3.294 -63.747 1.00 94.81 194 THR A O 1
ATOM 1379 N N . ASP A 1 195 ? 51.339 1.726 -64.456 1.00 96.75 195 ASP A N 1
ATOM 1380 C CA . ASP A 1 195 ? 51.890 2.493 -65.570 1.00 96.75 195 ASP A CA 1
ATOM 1381 C C . ASP A 1 195 ? 51.038 2.328 -66.833 1.00 96.75 195 ASP A C 1
ATOM 1383 O O . ASP A 1 195 ? 50.631 1.221 -67.189 1.00 96.75 195 ASP A O 1
ATOM 1387 N N . TYR A 1 196 ? 50.809 3.440 -67.526 1.00 96.31 196 TYR A N 1
ATOM 1388 C CA . TYR A 1 196 ? 50.080 3.533 -68.784 1.00 96.31 196 TYR A CA 1
ATOM 1389 C C . TYR A 1 196 ? 50.959 4.231 -69.814 1.00 96.31 196 TYR A C 1
ATOM 1391 O O . TYR A 1 196 ? 51.335 5.392 -69.635 1.00 96.31 196 TYR A O 1
ATOM 1399 N N . THR A 1 197 ? 51.275 3.546 -70.909 1.00 96.88 197 THR A N 1
ATOM 1400 C CA . THR A 1 197 ? 51.979 4.154 -72.039 1.00 96.88 197 THR A CA 1
ATOM 1401 C C . THR A 1 197 ? 50.960 4.799 -72.965 1.00 96.88 197 THR A C 1
ATOM 1403 O O . THR A 1 197 ? 50.166 4.098 -73.594 1.00 96.88 197 THR A O 1
ATOM 1406 N N . VAL A 1 198 ? 50.977 6.129 -73.047 1.00 97.06 198 VAL A N 1
ATOM 1407 C CA . VAL A 1 198 ? 50.146 6.897 -73.976 1.00 97.06 198 VAL A CA 1
ATOM 1408 C C . VAL A 1 198 ? 50.924 7.154 -75.260 1.00 97.06 198 VAL A C 1
ATOM 1410 O O . VAL A 1 198 ? 52.047 7.657 -75.215 1.00 97.06 198 VAL A O 1
ATOM 1413 N N . THR A 1 199 ? 50.315 6.823 -76.395 1.00 96.19 199 THR A N 1
ATOM 1414 C CA . THR A 1 199 ? 50.856 7.010 -77.743 1.00 96.19 199 THR A CA 1
ATOM 1415 C C . THR A 1 199 ? 50.038 8.068 -78.467 1.00 96.19 199 THR A C 1
ATOM 1417 O O . THR A 1 199 ? 48.838 7.881 -78.647 1.00 96.19 199 THR A O 1
ATOM 1420 N N . ALA A 1 200 ? 50.683 9.152 -78.895 1.00 95.56 200 ALA A N 1
ATOM 1421 C CA . ALA A 1 200 ? 50.102 10.179 -79.757 1.00 95.56 200 ALA A CA 1
ATOM 1422 C C . ALA A 1 200 ? 50.638 9.998 -81.179 1.00 95.56 200 ALA A C 1
ATOM 1424 O O . ALA A 1 200 ? 51.852 9.861 -81.363 1.00 95.56 200 ALA A O 1
ATOM 1425 N N . SER A 1 201 ? 49.763 9.984 -82.183 1.00 93.81 201 SER A N 1
ATOM 1426 C CA . SER A 1 201 ? 50.153 9.658 -83.556 1.00 93.81 201 SER A CA 1
ATOM 1427 C C . SER A 1 201 ? 49.434 10.485 -84.617 1.00 93.81 201 SER A C 1
ATOM 1429 O O . SER A 1 201 ? 48.324 10.987 -84.419 1.00 93.81 201 SER A O 1
ATOM 1431 N N . ASN A 1 202 ? 50.105 10.616 -85.759 1.00 90.56 202 ASN A N 1
ATOM 1432 C CA . ASN A 1 202 ? 49.513 11.007 -87.028 1.00 90.56 202 ASN A CA 1
ATOM 1433 C C . ASN A 1 202 ? 50.049 10.116 -88.160 1.00 90.56 202 ASN A C 1
ATOM 1435 O O . ASN A 1 202 ? 50.857 9.215 -87.930 1.00 90.56 202 ASN A O 1
ATOM 1439 N N . SER A 1 203 ? 49.626 10.363 -89.400 1.00 87.88 203 SER A N 1
ATOM 1440 C CA . SER A 1 203 ? 50.062 9.589 -90.575 1.00 87.88 203 SER A CA 1
ATOM 1441 C C . SER A 1 203 ? 51.569 9.644 -90.865 1.00 87.88 203 SER A C 1
ATOM 1443 O O . SER A 1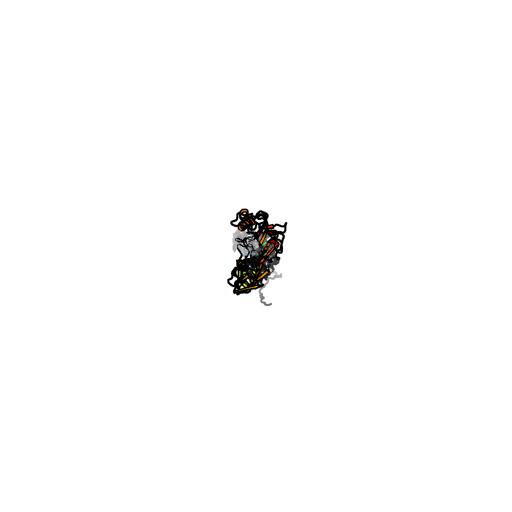 203 ? 52.048 8.894 -91.712 1.00 87.88 203 SER A O 1
ATOM 1445 N N . TYR A 1 204 ? 52.314 10.526 -90.196 1.00 86.06 204 TYR A N 1
ATOM 1446 C CA . TYR A 1 204 ? 53.736 10.781 -90.426 1.00 86.06 204 TYR A CA 1
ATOM 1447 C C . TYR A 1 204 ? 54.629 10.329 -89.261 1.00 86.06 204 TYR A C 1
ATOM 1449 O O . TYR A 1 204 ? 55.852 10.367 -89.382 1.00 86.06 204 TYR A O 1
ATOM 1457 N N . GLY A 1 205 ? 54.053 9.873 -88.146 1.00 88.19 205 GLY A N 1
ATOM 1458 C CA . GLY A 1 205 ? 54.803 9.289 -87.037 1.00 88.19 205 GLY A CA 1
ATOM 1459 C C . GLY A 1 205 ? 54.029 9.261 -85.723 1.00 88.19 205 GLY A C 1
ATOM 1460 O O . GLY A 1 205 ? 52.858 9.631 -85.646 1.00 88.19 205 GLY A O 1
ATOM 1461 N N . SER A 1 206 ? 54.707 8.832 -84.663 1.00 92.56 206 SER A N 1
ATOM 1462 C CA . SER A 1 206 ? 54.140 8.757 -83.318 1.00 92.56 206 SER A CA 1
ATOM 1463 C C . SER A 1 206 ? 55.178 9.071 -82.250 1.00 92.56 206 SER A C 1
ATOM 1465 O O . SER A 1 206 ? 56.365 8.794 -82.427 1.00 92.56 206 SER A O 1
ATOM 1467 N N . THR A 1 207 ? 54.718 9.550 -81.102 1.00 96.00 207 THR A N 1
ATOM 1468 C CA . THR A 1 207 ? 55.519 9.700 -79.886 1.00 96.00 207 THR A CA 1
ATOM 1469 C C . THR A 1 207 ? 54.788 9.068 -78.706 1.00 96.00 207 THR A C 1
ATOM 1471 O O . THR A 1 207 ? 53.559 8.981 -78.700 1.00 96.00 207 THR A O 1
ATOM 1474 N N . THR A 1 208 ? 55.537 8.608 -77.709 1.00 96.12 208 THR A N 1
ATOM 1475 C CA . THR A 1 208 ? 54.987 7.920 -76.539 1.00 96.12 208 THR A CA 1
ATOM 1476 C C . THR A 1 208 ? 55.506 8.529 -75.251 1.00 96.12 208 THR A C 1
ATOM 1478 O O . THR A 1 208 ? 56.659 8.954 -75.183 1.00 96.12 208 THR A O 1
ATOM 1481 N N . THR A 1 209 ? 54.695 8.481 -74.202 1.00 96.81 209 THR A N 1
ATOM 1482 C CA . THR A 1 209 ? 55.110 8.809 -72.836 1.00 96.81 209 THR A CA 1
ATOM 1483 C C . THR A 1 209 ? 54.407 7.892 -71.841 1.00 96.81 209 THR A C 1
ATOM 1485 O O . THR A 1 209 ? 53.353 7.339 -72.153 1.00 96.81 209 THR A O 1
ATOM 1488 N N . THR A 1 210 ? 54.979 7.708 -70.653 1.00 96.38 210 THR A N 1
ATOM 1489 C CA . THR A 1 210 ? 54.394 6.854 -69.610 1.00 96.38 210 THR A CA 1
ATOM 1490 C C . THR A 1 210 ? 53.873 7.713 -68.467 1.00 96.38 210 THR A C 1
ATOM 1492 O O . THR A 1 210 ? 54.590 8.566 -67.943 1.00 96.38 210 THR A O 1
ATOM 1495 N N . ILE A 1 211 ? 52.631 7.462 -68.060 1.00 96.56 211 ILE A N 1
ATOM 1496 C CA . ILE A 1 211 ? 52.017 8.050 -66.868 1.00 96.56 211 ILE A CA 1
ATOM 1497 C C . ILE A 1 211 ? 51.715 6.956 -65.849 1.00 96.56 211 ILE A C 1
ATOM 1499 O O . ILE A 1 211 ? 51.395 5.834 -66.227 1.00 96.56 211 ILE A O 1
ATOM 1503 N N . ASN A 1 212 ? 51.783 7.281 -64.563 1.00 96.50 212 ASN A N 1
ATOM 1504 C CA . ASN A 1 212 ? 51.426 6.354 -63.493 1.00 96.50 212 ASN A CA 1
ATOM 1505 C C . ASN A 1 212 ? 50.134 6.829 -62.823 1.00 96.50 212 ASN A C 1
ATOM 1507 O O . ASN A 1 212 ? 50.024 8.007 -62.479 1.00 96.50 212 ASN A O 1
ATOM 1511 N N . ILE A 1 213 ? 49.154 5.938 -62.660 1.00 95.75 213 ILE A N 1
ATOM 1512 C CA . ILE A 1 213 ? 47.859 6.258 -62.041 1.00 95.75 213 ILE A CA 1
ATOM 1513 C C . ILE A 1 213 ? 47.615 5.323 -60.855 1.00 95.75 213 ILE A C 1
ATOM 1515 O O . ILE A 1 213 ? 47.718 4.103 -60.979 1.00 95.75 213 ILE A O 1
ATOM 1519 N N . THR A 1 214 ? 47.248 5.909 -59.715 1.00 94.25 214 THR A N 1
ATOM 1520 C CA . THR A 1 214 ? 46.737 5.220 -58.521 1.00 94.25 214 THR A CA 1
ATOM 1521 C C . THR A 1 214 ? 45.313 5.697 -58.237 1.00 94.25 214 THR A C 1
ATOM 1523 O O . THR A 1 214 ? 45.074 6.905 -58.199 1.00 94.25 214 THR A O 1
ATOM 1526 N N . ILE A 1 215 ? 44.374 4.773 -58.002 1.00 92.25 215 ILE A N 1
ATOM 1527 C CA . ILE A 1 215 ? 42.987 5.097 -57.628 1.00 92.25 215 ILE A CA 1
ATOM 1528 C C . ILE A 1 215 ? 42.711 4.558 -56.224 1.00 92.25 215 ILE A C 1
ATOM 1530 O O . ILE A 1 215 ? 42.613 3.347 -56.016 1.00 92.25 215 ILE A O 1
ATOM 1534 N N . ASN A 1 216 ? 42.561 5.471 -55.269 1.00 89.25 216 ASN A N 1
ATOM 1535 C CA . ASN A 1 216 ? 42.271 5.168 -53.872 1.00 89.25 216 ASN A CA 1
ATOM 1536 C C . ASN A 1 216 ? 40.762 5.136 -53.600 1.00 89.25 216 ASN A C 1
ATOM 1538 O O . ASN A 1 216 ? 39.978 5.817 -54.263 1.00 89.25 216 ASN A O 1
ATOM 1542 N N . SER A 1 217 ? 40.365 4.392 -52.564 1.00 86.12 217 SER A N 1
ATOM 1543 C CA . SER A 1 217 ? 38.996 4.427 -52.037 1.00 86.12 217 SER A CA 1
ATOM 1544 C C . SER A 1 217 ? 38.587 5.851 -51.649 1.00 86.12 217 SER A C 1
ATOM 1546 O O . SER A 1 217 ? 39.409 6.634 -51.179 1.00 86.12 217 SER A O 1
ATOM 1548 N N . SER A 1 218 ? 37.297 6.160 -51.760 1.00 86.69 218 SER A N 1
ATOM 1549 C CA . SER A 1 218 ? 36.699 7.312 -51.076 1.00 86.69 218 SER A CA 1
ATOM 1550 C C . SER A 1 218 ? 36.306 6.916 -49.642 1.00 86.69 218 SER A C 1
ATOM 1552 O O . SER A 1 218 ? 35.853 5.778 -49.452 1.00 86.69 218 SER A O 1
ATOM 1554 N N . PRO A 1 219 ? 36.475 7.783 -48.622 1.00 89.00 219 PRO A N 1
ATOM 1555 C CA . PRO A 1 219 ? 36.000 7.489 -47.273 1.00 89.00 219 PRO A CA 1
ATOM 1556 C C . PRO A 1 219 ? 34.476 7.267 -47.272 1.00 89.00 219 PRO A C 1
ATOM 1558 O O . PRO A 1 219 ? 33.749 7.958 -47.994 1.00 89.00 219 PRO A O 1
ATOM 1561 N N . PRO A 1 220 ? 33.961 6.312 -46.478 1.00 93.50 220 PRO A N 1
ATOM 1562 C CA . PRO A 1 220 ? 32.525 6.109 -46.367 1.00 93.50 220 PRO A CA 1
ATOM 1563 C C . PRO A 1 220 ? 31.865 7.339 -45.728 1.00 93.50 220 PRO A C 1
ATOM 1565 O O . PRO A 1 220 ? 32.473 8.029 -44.910 1.00 93.50 220 PRO A O 1
ATOM 1568 N N . SER A 1 221 ? 30.610 7.612 -46.083 1.00 93.75 221 SER A N 1
ATOM 1569 C CA . SER A 1 221 ? 29.854 8.771 -45.586 1.00 93.75 221 SER A CA 1
ATOM 1570 C C . SER A 1 221 ? 28.376 8.443 -45.366 1.00 93.75 221 SER A C 1
ATOM 1572 O O . SER A 1 221 ? 27.893 7.394 -45.791 1.00 93.75 221 SER A O 1
ATOM 1574 N N . ASN A 1 222 ? 27.652 9.338 -44.685 1.00 94.19 222 ASN A N 1
ATOM 1575 C CA . ASN A 1 222 ? 26.209 9.231 -44.434 1.00 94.19 222 ASN A CA 1
ATOM 1576 C C . ASN A 1 222 ? 25.781 7.912 -43.759 1.00 94.19 222 ASN A C 1
ATOM 1578 O O . ASN A 1 222 ? 24.749 7.342 -44.117 1.00 94.19 222 ASN A O 1
ATOM 1582 N N . LEU A 1 223 ? 26.570 7.412 -42.797 1.00 97.06 223 LEU A N 1
ATOM 1583 C CA . LEU A 1 223 ? 26.153 6.272 -41.980 1.00 97.06 223 LEU A CA 1
ATOM 1584 C C . LEU A 1 223 ? 24.903 6.645 -41.178 1.00 97.06 223 LEU A C 1
ATOM 1586 O O . LEU A 1 223 ? 24.877 7.667 -40.498 1.00 97.06 223 LEU A O 1
ATOM 1590 N N . SER A 1 224 ? 23.877 5.804 -41.243 1.00 95.94 224 SER A N 1
ATOM 1591 C CA . SER A 1 224 ? 22.633 5.993 -40.499 1.00 95.94 224 SER A CA 1
ATOM 1592 C C . SER A 1 224 ? 21.964 4.663 -40.170 1.00 95.94 224 SER A C 1
ATOM 1594 O O . SER A 1 224 ? 22.136 3.674 -40.884 1.00 95.94 224 SER A O 1
ATOM 1596 N N . TYR A 1 225 ? 21.184 4.650 -39.089 1.00 96.12 225 TYR A N 1
ATOM 1597 C CA . TYR A 1 225 ? 20.329 3.533 -38.692 1.00 96.12 225 TYR A CA 1
ATOM 1598 C C . TYR A 1 225 ? 18.892 4.035 -38.562 1.00 96.12 225 TYR A C 1
ATOM 1600 O O . TYR A 1 225 ? 18.616 4.984 -37.829 1.00 96.12 225 TYR A O 1
ATOM 1608 N N . SER A 1 226 ? 17.962 3.420 -39.291 1.00 91.75 226 SER A N 1
ATOM 1609 C CA . SER A 1 226 ? 16.554 3.816 -39.257 1.00 91.75 226 SER A CA 1
ATOM 1610 C C . SER A 1 226 ? 15.867 3.320 -37.985 1.00 91.75 226 SER A C 1
ATOM 1612 O O . SER A 1 226 ? 15.988 2.143 -37.640 1.00 91.75 226 SER A O 1
ATOM 1614 N N . GLY A 1 227 ? 15.082 4.182 -37.338 1.00 86.88 227 GLY A N 1
ATOM 1615 C CA . GLY A 1 227 ? 14.266 3.814 -36.175 1.00 86.88 227 GLY A CA 1
ATOM 1616 C C . GLY A 1 227 ? 14.897 4.095 -34.810 1.00 86.88 227 GLY A C 1
ATOM 1617 O O . GLY A 1 227 ? 14.304 3.711 -33.811 1.00 86.88 227 GLY A O 1
ATOM 1618 N N . ALA A 1 228 ? 16.053 4.766 -34.750 1.00 86.00 228 ALA A N 1
ATOM 1619 C CA . ALA A 1 228 ? 16.573 5.316 -33.498 1.00 86.00 228 ALA A CA 1
ATOM 1620 C C . ALA A 1 228 ? 15.690 6.490 -33.001 1.00 86.00 228 ALA A C 1
ATOM 1622 O O . ALA A 1 228 ? 15.196 7.255 -33.838 1.00 86.00 228 ALA A O 1
ATOM 1623 N N . PRO A 1 229 ? 15.508 6.681 -31.677 1.00 93.50 229 PRO A N 1
ATOM 1624 C CA . PRO A 1 229 ? 16.060 5.887 -30.570 1.00 93.50 229 PRO A CA 1
ATOM 1625 C C . PRO A 1 229 ? 15.390 4.510 -30.420 1.00 93.50 229 PRO A C 1
ATOM 1627 O O . PRO A 1 229 ? 14.204 4.355 -30.706 1.00 93.50 229 PRO A O 1
ATOM 1630 N N . TYR A 1 230 ? 16.139 3.517 -29.931 1.00 95.56 230 TYR A N 1
ATOM 1631 C CA . TYR A 1 230 ? 15.646 2.150 -29.742 1.00 95.56 230 TYR A CA 1
ATOM 1632 C C . TYR A 1 230 ? 15.319 1.851 -28.282 1.00 95.56 230 TYR A C 1
ATOM 1634 O O . TYR A 1 230 ? 16.183 1.944 -27.410 1.00 95.56 230 TYR A O 1
ATOM 1642 N N . THR A 1 231 ? 14.100 1.376 -28.041 1.00 95.94 231 THR A N 1
ATOM 1643 C CA . THR A 1 231 ? 13.694 0.804 -26.753 1.00 95.94 231 THR A CA 1
ATOM 1644 C C . THR A 1 231 ? 13.469 -0.689 -26.928 1.00 95.94 231 THR A C 1
ATOM 1646 O O . THR A 1 231 ? 12.543 -1.102 -27.625 1.00 95.94 231 THR A O 1
ATOM 1649 N N . TYR A 1 232 ? 14.309 -1.499 -26.293 1.00 96.88 232 TYR A N 1
ATOM 1650 C CA . TYR A 1 232 ? 14.211 -2.954 -26.316 1.00 96.88 232 TYR A CA 1
ATOM 1651 C C . TYR A 1 232 ? 13.729 -3.508 -24.978 1.00 96.88 232 TYR A C 1
ATOM 1653 O O . TYR A 1 232 ? 13.901 -2.895 -23.923 1.00 96.88 232 TYR A O 1
ATOM 1661 N N . THR A 1 233 ? 13.146 -4.701 -25.029 1.00 95.88 233 THR A N 1
ATOM 1662 C CA . THR A 1 233 ? 12.740 -5.458 -23.847 1.00 95.88 233 THR A CA 1
ATOM 1663 C C . THR A 1 233 ? 13.800 -6.506 -23.537 1.00 95.88 233 THR A C 1
ATOM 1665 O O . THR A 1 233 ? 14.221 -7.253 -24.421 1.00 95.88 233 THR A O 1
ATOM 1668 N N . LYS A 1 234 ? 14.237 -6.557 -22.280 1.00 95.25 234 LYS A N 1
ATOM 1669 C CA . LYS A 1 234 ? 15.161 -7.566 -21.768 1.00 95.25 234 LYS A CA 1
ATOM 1670 C C . LYS A 1 234 ? 14.646 -8.977 -22.085 1.00 95.25 234 LYS A C 1
ATOM 1672 O O . LYS A 1 234 ? 13.454 -9.250 -21.971 1.00 95.25 234 LYS A O 1
ATOM 1677 N N . ASP A 1 235 ? 15.564 -9.853 -22.473 1.00 94.12 235 ASP A N 1
ATOM 1678 C CA . ASP A 1 235 ? 15.353 -11.262 -22.810 1.00 94.12 235 ASP A CA 1
ATOM 1679 C C . ASP A 1 235 ? 14.463 -11.501 -24.054 1.00 94.12 235 ASP A C 1
ATOM 1681 O O . ASP A 1 235 ? 14.109 -12.640 -24.358 1.00 94.12 235 ASP A O 1
ATOM 1685 N N . VAL A 1 236 ? 14.161 -10.451 -24.834 1.00 94.75 236 VAL A N 1
ATOM 1686 C CA . VAL A 1 236 ? 13.432 -10.531 -26.112 1.00 94.75 236 VAL A CA 1
ATOM 1687 C C . VAL A 1 236 ? 14.375 -10.234 -27.279 1.00 94.75 236 VAL A C 1
ATOM 1689 O O . VAL A 1 236 ? 15.031 -9.196 -27.310 1.00 94.75 236 VAL A O 1
ATOM 1692 N N . ALA A 1 237 ? 14.449 -11.142 -28.255 1.00 96.31 237 ALA A N 1
ATOM 1693 C CA . ALA A 1 237 ? 15.284 -10.956 -29.442 1.00 96.31 237 ALA A CA 1
ATOM 1694 C C . ALA A 1 237 ? 14.832 -9.735 -30.257 1.00 96.31 237 ALA A C 1
ATOM 1696 O O . ALA A 1 237 ? 13.642 -9.576 -30.542 1.00 96.31 237 ALA A O 1
ATOM 1697 N N . ILE A 1 238 ? 15.781 -8.888 -30.662 1.00 96.56 238 ILE A N 1
ATOM 1698 C CA . ILE A 1 238 ? 15.472 -7.712 -31.479 1.00 96.56 238 ILE A CA 1
ATOM 1699 C C . ILE A 1 238 ? 15.270 -8.109 -32.940 1.00 96.56 238 ILE A C 1
ATOM 1701 O O . ILE A 1 238 ? 15.889 -9.047 -33.450 1.00 96.56 238 ILE A O 1
ATOM 1705 N N . THR A 1 239 ? 14.459 -7.333 -33.655 1.00 95.50 239 THR A N 1
ATOM 1706 C CA . THR A 1 239 ? 14.513 -7.364 -35.120 1.00 95.50 239 THR A CA 1
ATOM 1707 C C . THR A 1 239 ? 15.826 -6.725 -35.556 1.00 95.50 239 THR A C 1
ATOM 1709 O O . THR A 1 239 ? 16.170 -5.642 -35.088 1.00 95.50 239 THR A O 1
ATOM 1712 N N . SER A 1 240 ? 16.582 -7.414 -36.411 1.00 95.69 240 SER A N 1
ATOM 1713 C CA . SER A 1 240 ? 17.897 -6.934 -36.843 1.00 95.69 240 SER A CA 1
ATOM 1714 C C . SER A 1 240 ? 17.777 -5.610 -37.598 1.00 95.69 240 SER A C 1
ATOM 1716 O O . SER A 1 240 ? 16.887 -5.454 -38.434 1.00 95.69 240 SER A O 1
ATOM 1718 N N . VAL A 1 241 ? 18.685 -4.674 -37.326 1.00 96.69 241 VAL A N 1
ATOM 1719 C CA . VAL A 1 241 ? 18.693 -3.343 -37.944 1.00 96.69 241 VAL A CA 1
ATOM 1720 C C . VAL A 1 241 ? 19.924 -3.204 -38.829 1.00 96.69 241 VAL A C 1
ATOM 1722 O O . VAL A 1 241 ? 21.056 -3.248 -38.347 1.00 96.69 241 VAL A O 1
ATOM 1725 N N . SER A 1 242 ? 19.704 -3.024 -40.128 1.00 95.50 242 SER A N 1
ATOM 1726 C CA . SER A 1 242 ? 20.772 -2.782 -41.099 1.00 95.50 242 SER A CA 1
ATOM 1727 C C . SER A 1 242 ? 21.070 -1.283 -41.234 1.00 95.50 242 SER A C 1
ATOM 1729 O O . SER A 1 242 ? 20.128 -0.489 -41.306 1.00 95.50 242 SER A O 1
ATOM 1731 N N . PRO A 1 243 ? 22.349 -0.875 -41.307 1.00 96.69 243 PRO A N 1
ATOM 1732 C CA . PRO A 1 243 ? 22.700 0.511 -41.582 1.00 96.69 243 PRO A CA 1
ATOM 1733 C C . PRO A 1 243 ? 22.473 0.875 -43.051 1.00 96.69 243 PRO A C 1
ATOM 1735 O O . PRO A 1 243 ? 22.551 0.030 -43.943 1.00 96.69 243 PRO A O 1
ATOM 1738 N N . THR A 1 244 ? 22.291 2.167 -43.308 1.00 95.94 244 THR A N 1
ATOM 1739 C CA . THR A 1 244 ? 22.456 2.767 -44.639 1.00 95.94 244 THR A CA 1
ATOM 1740 C C . THR A 1 244 ? 23.763 3.556 -44.660 1.00 95.94 244 THR A C 1
ATOM 1742 O O . THR A 1 244 ? 24.058 4.273 -43.704 1.00 95.94 244 THR A O 1
ATOM 1745 N N . ILE A 1 245 ? 24.567 3.408 -45.718 1.00 95.81 245 ILE A N 1
ATOM 1746 C CA . ILE A 1 245 ? 25.871 4.071 -45.865 1.00 95.81 245 ILE A CA 1
ATOM 1747 C C . ILE A 1 245 ? 26.152 4.399 -47.337 1.00 95.81 245 ILE A C 1
ATOM 1749 O O . ILE A 1 245 ? 25.749 3.660 -48.233 1.00 95.81 245 ILE A O 1
ATOM 1753 N N . THR A 1 246 ? 26.837 5.514 -47.592 1.00 91.50 246 THR A N 1
ATOM 1754 C CA . THR A 1 246 ? 27.341 5.902 -48.917 1.00 91.50 246 THR A CA 1
ATOM 1755 C C . THR A 1 246 ? 28.816 5.517 -49.048 1.00 91.50 246 THR A C 1
ATOM 1757 O O . THR A 1 246 ? 29.614 5.765 -48.143 1.00 91.50 246 THR A O 1
ATOM 1760 N N . GLY A 1 247 ? 29.195 4.944 -50.191 1.00 85.81 247 GLY A N 1
ATOM 1761 C CA . GLY A 1 247 ? 30.529 4.378 -50.396 1.00 85.81 247 GLY A CA 1
ATOM 1762 C C . GLY A 1 247 ? 30.653 2.964 -49.820 1.00 85.81 247 GLY A C 1
ATOM 1763 O O . GLY A 1 247 ? 29.661 2.324 -49.482 1.00 85.81 247 GLY A O 1
ATOM 1764 N N . THR A 1 248 ? 31.878 2.444 -49.744 1.00 86.88 248 THR A N 1
ATOM 1765 C CA . THR A 1 248 ? 32.151 1.090 -49.233 1.00 86.88 248 THR A CA 1
ATOM 1766 C C . THR A 1 248 ? 32.819 1.170 -47.867 1.00 86.88 248 THR A C 1
ATOM 1768 O O . THR A 1 248 ? 33.895 1.755 -47.756 1.00 86.88 248 THR A O 1
ATOM 1771 N N . ALA A 1 249 ? 32.225 0.548 -46.848 1.00 93.25 249 ALA A N 1
ATOM 1772 C CA . ALA A 1 249 ? 32.895 0.260 -45.582 1.00 93.25 249 ALA A CA 1
ATOM 1773 C C . ALA A 1 249 ? 33.389 -1.191 -45.575 1.00 93.25 249 ALA A C 1
ATOM 1775 O O . ALA A 1 249 ? 32.693 -2.095 -46.030 1.00 93.25 249 ALA A O 1
ATOM 1776 N N . THR A 1 250 ? 34.597 -1.408 -45.062 1.00 93.62 250 THR A N 1
ATOM 1777 C CA . THR A 1 250 ? 35.205 -2.739 -44.911 1.00 93.62 250 THR A CA 1
ATOM 1778 C C . THR A 1 250 ? 35.159 -3.238 -43.471 1.00 93.62 250 THR A C 1
ATOM 1780 O O . THR A 1 250 ? 35.343 -4.430 -43.234 1.00 93.62 250 THR A O 1
ATOM 1783 N N . SER A 1 251 ? 34.939 -2.344 -42.505 1.00 96.31 251 SER A N 1
ATOM 1784 C CA . SER A 1 251 ? 34.805 -2.703 -41.097 1.00 96.31 251 SER A CA 1
ATOM 1785 C C . SER A 1 251 ? 33.855 -1.775 -40.345 1.00 96.31 251 SER A C 1
ATOM 1787 O O . SER A 1 251 ? 33.715 -0.596 -40.673 1.00 96.31 251 SER A O 1
ATOM 1789 N N . TYR A 1 252 ? 33.225 -2.332 -39.312 1.00 98.31 252 TYR A N 1
ATOM 1790 C CA . TYR A 1 252 ? 32.374 -1.640 -38.355 1.00 98.31 252 TYR A CA 1
ATOM 1791 C C . TYR A 1 252 ? 32.857 -1.908 -36.929 1.00 98.31 252 TYR A C 1
ATOM 1793 O O . TYR A 1 252 ? 33.249 -3.029 -36.594 1.00 98.31 252 TYR A O 1
ATOM 1801 N N . SER A 1 253 ? 32.790 -0.892 -36.077 1.00 97.69 253 SER A N 1
ATOM 1802 C CA . SER A 1 253 ? 33.043 -0.993 -34.637 1.00 97.69 253 SER A CA 1
ATOM 1803 C C . SER A 1 253 ? 32.040 -0.148 -33.855 1.00 97.69 253 SER A C 1
ATOM 1805 O O . SER A 1 253 ? 31.372 0.711 -34.426 1.00 97.69 253 SER A O 1
ATOM 1807 N N . VAL A 1 254 ? 31.908 -0.394 -32.550 1.00 98.06 254 VAL A N 1
ATOM 1808 C CA . VAL A 1 254 ? 31.000 0.354 -31.671 1.00 98.06 254 VAL A CA 1
ATOM 1809 C C . VAL A 1 254 ? 31.666 0.645 -30.331 1.00 98.06 254 VAL A C 1
ATOM 1811 O O . VAL A 1 254 ? 32.337 -0.224 -29.775 1.00 98.06 254 VAL A O 1
ATOM 1814 N N . SER A 1 255 ? 31.512 1.874 -29.835 1.00 96.50 255 SER A N 1
ATOM 1815 C CA . SER A 1 255 ? 32.025 2.301 -28.531 1.00 96.50 255 SER A CA 1
ATOM 1816 C C . SER A 1 255 ? 31.053 3.277 -27.849 1.00 96.50 255 SER A C 1
ATOM 1818 O O . SER A 1 255 ? 30.604 4.219 -28.508 1.00 96.50 255 SER A O 1
ATOM 1820 N N . PRO A 1 256 ? 30.752 3.116 -26.544 1.00 96.75 256 PRO A N 1
ATOM 1821 C CA . PRO A 1 256 ? 31.184 2.022 -25.659 1.00 96.75 256 PRO A CA 1
ATOM 1822 C C . PRO A 1 256 ? 30.592 0.657 -26.069 1.00 96.75 256 PRO A C 1
ATOM 1824 O O . PRO A 1 256 ? 29.862 0.558 -27.054 1.00 96.75 256 PRO A O 1
ATOM 1827 N N . SER A 1 257 ? 30.929 -0.420 -25.353 1.00 95.19 257 SER A N 1
ATOM 1828 C CA . SER A 1 257 ? 30.362 -1.751 -25.618 1.00 95.19 257 SER A CA 1
ATOM 1829 C C . SER A 1 257 ? 28.840 -1.745 -25.463 1.00 95.19 257 SER A C 1
ATOM 1831 O O . SER A 1 257 ? 28.341 -1.259 -24.448 1.00 95.19 257 SER A O 1
ATOM 1833 N N . LEU A 1 258 ? 28.125 -2.317 -26.436 1.00 96.62 258 LEU A N 1
ATOM 1834 C CA . LEU A 1 258 ? 26.663 -2.455 -26.423 1.00 96.62 258 LEU A CA 1
ATOM 1835 C C . LEU A 1 258 ? 26.152 -3.195 -25.167 1.00 96.62 258 LEU A C 1
ATOM 1837 O O . LEU A 1 258 ? 26.915 -3.958 -24.564 1.00 96.62 258 LEU A O 1
ATOM 1841 N N . PRO A 1 259 ? 24.864 -3.025 -24.790 1.00 96.94 259 PRO A N 1
ATOM 1842 C CA . PRO A 1 259 ? 24.238 -3.825 -23.740 1.00 96.94 259 PRO A CA 1
ATOM 1843 C C . PRO A 1 259 ? 24.465 -5.320 -23.973 1.00 96.94 259 PRO A C 1
ATOM 1845 O O . PRO A 1 259 ? 24.426 -5.795 -25.111 1.00 96.94 259 PRO A O 1
ATOM 1848 N N . THR A 1 260 ? 24.698 -6.075 -22.900 1.00 96.25 260 THR A N 1
ATOM 1849 C CA . THR A 1 260 ? 25.037 -7.501 -22.990 1.00 96.25 260 THR A CA 1
ATOM 1850 C C . THR A 1 260 ? 23.996 -8.269 -23.805 1.00 96.25 260 THR A C 1
ATOM 1852 O O . THR A 1 260 ? 22.802 -8.218 -23.515 1.00 96.25 260 THR A O 1
ATOM 1855 N N . GLY A 1 261 ? 24.452 -9.006 -24.820 1.00 96.25 261 GLY A N 1
ATOM 1856 C CA . GLY A 1 261 ? 23.597 -9.780 -25.727 1.00 96.25 261 GLY A CA 1
ATOM 1857 C C . GLY A 1 261 ? 23.168 -9.047 -27.005 1.00 96.25 261 GLY A C 1
ATOM 1858 O O . GLY A 1 261 ? 22.660 -9.698 -27.915 1.00 96.25 261 GLY A O 1
ATOM 1859 N N . LEU A 1 262 ? 23.438 -7.742 -27.126 1.00 97.69 262 LEU A N 1
ATOM 1860 C CA . LEU A 1 262 ? 23.418 -7.022 -28.402 1.00 97.69 262 LEU A CA 1
ATOM 1861 C C . LEU A 1 262 ? 24.812 -7.001 -29.036 1.00 97.69 262 LEU A C 1
ATOM 1863 O O . LEU A 1 262 ? 25.833 -6.957 -28.349 1.00 97.69 262 LEU A O 1
ATOM 1867 N N . SER A 1 263 ? 24.856 -7.011 -30.365 1.00 96.81 263 SER A N 1
ATOM 1868 C CA . SER A 1 263 ? 26.101 -6.968 -31.129 1.00 96.81 263 SER A CA 1
ATOM 1869 C C . SER A 1 263 ? 25.915 -6.265 -32.470 1.00 96.81 263 SER A C 1
ATOM 1871 O O . SER A 1 263 ? 24.824 -6.276 -33.043 1.00 96.81 263 SER A O 1
ATOM 1873 N N . ILE A 1 264 ? 27.000 -5.682 -32.977 1.00 97.56 264 ILE A N 1
ATOM 1874 C CA . ILE A 1 264 ? 27.100 -5.220 -34.360 1.00 97.56 264 ILE A CA 1
ATOM 1875 C C . ILE A 1 264 ? 28.000 -6.182 -35.120 1.00 97.56 264 ILE A C 1
ATOM 1877 O O . ILE A 1 264 ? 29.117 -6.480 -34.692 1.00 97.56 264 ILE A O 1
ATOM 1881 N N . ASN A 1 265 ? 27.520 -6.655 -36.266 1.00 97.56 265 ASN A N 1
ATOM 1882 C CA . ASN A 1 265 ? 28.340 -7.431 -37.180 1.00 97.56 265 ASN A CA 1
ATOM 1883 C C . ASN A 1 265 ? 29.450 -6.535 -37.757 1.00 97.56 265 ASN A C 1
ATOM 1885 O O . ASN A 1 265 ? 29.171 -5.540 -38.424 1.00 97.56 265 ASN A O 1
ATOM 1889 N N . THR A 1 266 ? 30.710 -6.898 -37.529 1.00 96.75 266 THR A N 1
ATOM 1890 C CA . THR A 1 266 ? 31.880 -6.065 -37.857 1.00 96.75 266 THR A CA 1
ATOM 1891 C C . THR A 1 266 ? 32.132 -5.889 -39.354 1.00 96.75 266 THR A C 1
ATOM 1893 O O . THR A 1 266 ? 32.978 -5.083 -39.726 1.00 96.75 266 THR A O 1
ATOM 1896 N N . THR A 1 267 ? 31.412 -6.602 -40.223 1.00 94.50 267 THR A N 1
ATOM 1897 C CA . THR A 1 267 ? 31.537 -6.492 -41.685 1.00 94.50 267 THR A CA 1
ATOM 1898 C C . THR A 1 267 ? 30.332 -5.802 -42.318 1.00 94.50 267 THR A C 1
ATOM 1900 O O . THR A 1 267 ? 30.497 -5.026 -43.251 1.00 94.50 267 THR A O 1
ATOM 1903 N N . THR A 1 268 ? 29.123 -6.063 -41.820 1.00 95.94 268 THR A N 1
ATOM 1904 C CA . THR A 1 268 ? 27.870 -5.547 -42.413 1.00 95.94 268 THR A CA 1
ATOM 1905 C C . THR A 1 268 ? 27.263 -4.378 -41.641 1.00 95.94 268 THR A C 1
ATOM 1907 O O . THR A 1 268 ? 26.340 -3.733 -42.131 1.00 95.94 268 THR A O 1
ATOM 1910 N N . GLY A 1 269 ? 27.728 -4.130 -40.416 1.00 96.19 269 GLY A N 1
ATOM 1911 C CA . GLY A 1 269 ? 27.173 -3.128 -39.512 1.00 96.19 269 GLY A CA 1
ATOM 1912 C C . GLY A 1 269 ? 25.799 -3.488 -38.935 1.00 96.19 269 GLY A C 1
ATOM 1913 O O . GLY A 1 269 ? 25.228 -2.699 -38.201 1.00 96.19 269 GLY A O 1
ATOM 1914 N N . VAL A 1 270 ? 25.238 -4.666 -39.224 1.00 97.69 270 VAL A N 1
ATOM 1915 C CA . VAL A 1 270 ? 23.901 -5.035 -38.728 1.00 97.69 270 VAL A CA 1
ATOM 1916 C C . VAL A 1 270 ? 23.898 -5.155 -37.199 1.00 97.69 270 VAL A C 1
ATOM 1918 O O . VAL A 1 270 ? 24.665 -5.945 -36.643 1.00 97.69 270 VAL A O 1
ATOM 1921 N N . LEU A 1 271 ? 23.007 -4.410 -36.535 1.00 98.00 271 LEU A N 1
ATOM 1922 C CA . LEU A 1 271 ? 22.709 -4.532 -35.105 1.00 98.00 271 LEU A CA 1
ATOM 1923 C C . LEU A 1 271 ? 21.726 -5.690 -34.893 1.00 98.00 271 LEU A C 1
ATOM 1925 O O . LEU A 1 271 ? 20.656 -5.721 -35.501 1.00 98.00 271 LEU A O 1
ATOM 1929 N N . SER A 1 272 ? 22.076 -6.645 -34.033 1.00 97.50 272 SER A N 1
ATOM 1930 C CA . SER A 1 272 ? 21.253 -7.829 -33.743 1.00 97.50 272 SER A CA 1
ATOM 1931 C C . SER A 1 272 ? 21.518 -8.377 -32.336 1.00 97.50 272 SER A C 1
ATOM 1933 O O . SER A 1 272 ? 22.494 -7.990 -31.687 1.00 97.50 272 SER A O 1
ATOM 1935 N N . GLY A 1 273 ? 20.661 -9.288 -31.867 1.00 97.19 273 GLY A N 1
ATOM 1936 C CA . GLY A 1 273 ? 20.852 -10.027 -30.618 1.00 97.19 273 GLY A CA 1
ATOM 1937 C C . GLY A 1 273 ? 19.646 -10.000 -29.676 1.00 97.19 273 GLY A C 1
ATOM 1938 O O . GLY A 1 273 ? 18.551 -9.589 -30.055 1.00 97.19 273 GLY A O 1
ATOM 1939 N N . THR A 1 274 ? 19.868 -10.438 -28.439 1.00 97.56 274 THR A N 1
ATOM 1940 C CA . THR A 1 274 ? 18.868 -10.477 -27.361 1.00 97.56 274 THR A CA 1
ATOM 1941 C C . THR A 1 274 ? 19.480 -9.809 -26.132 1.00 97.56 274 THR A C 1
ATOM 1943 O O . THR A 1 274 ? 20.385 -10.392 -25.534 1.00 97.56 274 THR A O 1
ATOM 1946 N N . PRO A 1 275 ? 19.058 -8.592 -25.750 1.00 97.38 275 PRO A N 1
ATOM 1947 C CA . PRO A 1 275 ? 19.629 -7.905 -24.603 1.00 97.38 275 PRO A CA 1
ATOM 1948 C C . PRO A 1 275 ? 19.279 -8.649 -23.309 1.00 97.38 275 PRO A C 1
ATOM 1950 O O . PRO A 1 275 ? 18.138 -9.048 -23.109 1.00 97.38 275 PRO A O 1
ATOM 1953 N N . THR A 1 276 ? 20.247 -8.808 -22.410 1.00 95.25 276 THR A N 1
ATOM 1954 C CA . THR A 1 276 ? 20.109 -9.612 -21.174 1.00 95.25 276 THR A CA 1
ATOM 1955 C C . THR A 1 276 ? 20.216 -8.784 -19.893 1.00 95.25 276 THR A C 1
ATOM 1957 O O . THR A 1 276 ? 20.007 -9.297 -18.795 1.00 95.25 276 THR A O 1
ATOM 1960 N N . ALA A 1 277 ? 20.518 -7.490 -20.013 1.00 93.38 277 ALA A N 1
ATOM 1961 C CA . ALA A 1 277 ? 20.650 -6.568 -18.892 1.00 93.38 277 ALA A CA 1
ATOM 1962 C C . ALA A 1 277 ? 19.871 -5.273 -19.146 1.00 93.38 277 ALA A C 1
ATOM 1964 O O . ALA A 1 277 ? 19.929 -4.700 -20.236 1.00 93.38 277 ALA A O 1
ATOM 1965 N N . ILE A 1 278 ? 19.168 -4.806 -18.112 1.00 94.06 278 ILE A N 1
ATOM 1966 C CA . ILE A 1 278 ? 18.484 -3.510 -18.109 1.00 94.06 278 ILE A CA 1
ATOM 1967 C C . ILE A 1 278 ? 19.545 -2.422 -18.225 1.00 94.06 278 ILE A C 1
ATOM 1969 O O . ILE A 1 278 ? 20.536 -2.435 -17.494 1.00 94.06 278 ILE A O 1
ATOM 1973 N N . THR A 1 279 ? 19.336 -1.485 -19.141 1.00 93.69 279 THR A N 1
ATOM 1974 C CA . THR A 1 279 ? 20.281 -0.399 -19.401 1.00 93.69 279 THR A CA 1
ATOM 1975 C C . THR A 1 279 ? 19.492 0.884 -19.607 1.00 93.69 279 THR A C 1
ATOM 1977 O O . THR A 1 279 ? 18.606 0.939 -20.462 1.00 93.69 279 THR A O 1
ATOM 1980 N N . SER A 1 280 ? 19.800 1.917 -18.819 1.00 93.88 280 SER A N 1
ATOM 1981 C CA . SER A 1 280 ? 19.273 3.264 -19.055 1.00 93.88 280 SER A CA 1
ATOM 1982 C C . SER A 1 280 ? 19.713 3.770 -20.426 1.00 93.88 280 SER A C 1
ATOM 1984 O O . SER A 1 280 ? 20.763 3.359 -20.912 1.00 93.88 280 SER A O 1
ATOM 1986 N N . THR A 1 281 ? 18.957 4.696 -21.015 1.00 95.38 281 THR A N 1
ATOM 1987 C CA . THR A 1 281 ? 19.289 5.285 -22.318 1.00 95.38 281 THR A CA 1
ATOM 1988 C C . THR A 1 281 ? 20.747 5.735 -22.379 1.00 95.38 281 THR A C 1
ATOM 1990 O O . THR A 1 281 ? 21.174 6.572 -21.582 1.00 95.38 281 THR A O 1
ATOM 1993 N N . ALA A 1 282 ? 21.497 5.177 -23.324 1.00 94.88 282 ALA A N 1
ATOM 1994 C CA . ALA A 1 282 ? 22.885 5.529 -23.585 1.00 94.88 282 ALA A CA 1
ATOM 1995 C C . ALA A 1 282 ? 23.146 5.576 -25.093 1.00 94.88 282 ALA A C 1
ATOM 1997 O O . ALA A 1 282 ? 22.542 4.820 -25.857 1.00 94.88 282 ALA A O 1
ATOM 1998 N N . THR A 1 283 ? 24.061 6.456 -25.503 1.00 97.25 283 THR A N 1
ATOM 1999 C CA . THR A 1 283 ? 24.477 6.610 -26.899 1.00 97.25 283 THR A CA 1
ATOM 2000 C C . THR A 1 283 ? 25.689 5.727 -27.193 1.00 97.25 283 THR A C 1
ATOM 2002 O O . THR A 1 283 ? 26.733 5.849 -26.549 1.00 97.25 283 THR A O 1
ATOM 2005 N N . TYR A 1 284 ? 25.570 4.866 -28.200 1.00 97.31 284 TYR A N 1
ATOM 2006 C CA . TYR A 1 284 ? 26.620 3.973 -28.683 1.00 97.31 284 TYR A CA 1
ATOM 2007 C C . TYR A 1 284 ? 27.089 4.427 -30.062 1.00 97.31 284 TYR A C 1
ATOM 2009 O O . TYR A 1 284 ? 26.332 4.380 -31.031 1.00 97.31 284 TYR A O 1
ATOM 2017 N N . THR A 1 285 ? 28.338 4.872 -30.171 1.00 97.69 285 THR A N 1
ATOM 2018 C CA . THR A 1 285 ? 28.877 5.399 -31.428 1.00 97.69 285 THR A CA 1
ATOM 2019 C C . THR A 1 285 ? 29.367 4.257 -32.298 1.00 97.69 285 THR A C 1
ATOM 2021 O O . THR A 1 285 ? 30.379 3.622 -31.994 1.00 97.69 285 THR A O 1
ATOM 2024 N N . VAL A 1 286 ? 28.668 4.016 -33.401 1.00 98.12 286 VAL A N 1
ATOM 2025 C CA . VAL A 1 286 ? 29.102 3.089 -34.443 1.00 98.12 286 VAL A CA 1
ATOM 2026 C C . VAL A 1 286 ? 30.033 3.813 -35.399 1.00 98.12 286 VAL A C 1
ATOM 2028 O O . VAL A 1 286 ? 29.709 4.901 -35.862 1.00 98.12 286 VAL A O 1
ATOM 2031 N N . THR A 1 287 ? 31.167 3.200 -35.721 1.00 97.88 287 THR A N 1
ATOM 2032 C CA . THR A 1 287 ? 32.129 3.689 -36.712 1.00 97.88 287 THR A CA 1
ATOM 2033 C C . THR A 1 287 ? 32.169 2.722 -37.883 1.00 97.88 287 THR A C 1
ATOM 2035 O O . THR A 1 287 ? 32.369 1.529 -37.673 1.00 97.88 287 THR A O 1
ATOM 2038 N N . ALA A 1 288 ? 31.990 3.227 -39.101 1.00 97.62 288 ALA A N 1
ATOM 2039 C CA . ALA A 1 288 ? 32.170 2.481 -40.340 1.00 97.62 288 ALA A CA 1
ATOM 2040 C C . ALA A 1 288 ? 33.409 3.007 -41.068 1.00 97.62 288 ALA A C 1
ATOM 2042 O O . ALA A 1 288 ? 33.512 4.213 -41.305 1.00 97.62 288 ALA A O 1
ATOM 2043 N N . SER A 1 289 ? 34.331 2.118 -41.432 1.00 95.19 289 SER A N 1
ATOM 2044 C CA . SER A 1 289 ? 35.661 2.493 -41.919 1.00 95.19 289 SER A CA 1
ATOM 2045 C C . SER A 1 289 ? 36.072 1.726 -43.170 1.00 95.19 289 SER A C 1
ATOM 2047 O O . SER A 1 289 ? 35.679 0.578 -43.383 1.00 95.19 289 SER A O 1
ATOM 2049 N N . ASN A 1 290 ? 36.920 2.358 -43.976 1.00 92.38 290 ASN A N 1
ATOM 2050 C CA . ASN A 1 290 ? 37.739 1.716 -44.998 1.00 92.38 290 ASN A CA 1
ATOM 2051 C C . ASN A 1 290 ? 39.165 2.299 -44.974 1.00 92.38 290 ASN A C 1
ATOM 2053 O O . ASN A 1 290 ? 39.507 3.089 -44.096 1.00 92.38 290 ASN A O 1
ATOM 2057 N N . SER A 1 291 ? 40.012 1.916 -45.932 1.00 87.12 291 SER A N 1
ATOM 2058 C CA . SER A 1 291 ? 41.406 2.379 -46.008 1.00 87.12 291 SER A CA 1
ATOM 2059 C C . SER A 1 291 ? 41.577 3.891 -46.212 1.00 87.12 291 SER A C 1
ATOM 2061 O O . SER A 1 291 ? 42.676 4.397 -46.008 1.00 87.12 291 SER A O 1
ATOM 2063 N N . ALA A 1 292 ? 40.532 4.607 -46.637 1.00 87.56 292 ALA A N 1
ATOM 2064 C CA . ALA A 1 292 ? 40.569 6.041 -46.917 1.00 87.56 292 ALA A CA 1
ATOM 2065 C C . ALA A 1 292 ? 39.982 6.907 -45.794 1.00 87.56 292 ALA A C 1
ATOM 2067 O O . ALA A 1 292 ? 40.186 8.119 -45.792 1.00 87.56 292 ALA A O 1
ATOM 2068 N N . GLY A 1 293 ? 39.261 6.316 -44.839 1.00 90.75 293 GLY A N 1
ATOM 2069 C CA . GLY A 1 293 ? 38.717 7.034 -43.691 1.00 90.75 293 GLY A CA 1
ATOM 2070 C C . GLY A 1 293 ? 37.510 6.342 -43.069 1.00 90.75 293 GLY A C 1
ATOM 2071 O O . GLY A 1 293 ? 37.263 5.155 -43.291 1.00 90.75 293 GLY A O 1
ATOM 2072 N N . SER A 1 294 ? 36.750 7.099 -42.280 1.00 95.38 294 SER A N 1
ATOM 2073 C CA . SER A 1 294 ? 35.614 6.585 -41.517 1.00 95.38 294 SER A CA 1
ATOM 2074 C C . SER A 1 294 ? 34.495 7.608 -41.358 1.00 95.38 294 SER A C 1
ATOM 2076 O O . SER A 1 294 ? 34.740 8.812 -41.363 1.00 95.38 294 SER A O 1
ATOM 2078 N N . THR A 1 295 ? 33.285 7.121 -41.108 1.00 97.56 295 THR A N 1
ATOM 2079 C CA . THR A 1 295 ? 32.125 7.914 -40.683 1.00 97.56 295 THR A CA 1
ATOM 2080 C C . THR A 1 295 ? 31.499 7.279 -39.443 1.00 97.56 295 THR A C 1
ATOM 2082 O O . THR A 1 295 ? 31.684 6.084 -39.196 1.00 97.56 295 THR A O 1
ATOM 2085 N N . THR A 1 296 ? 30.782 8.064 -38.641 1.00 97.69 296 THR A N 1
ATOM 2086 C CA . THR A 1 296 ? 30.199 7.608 -37.377 1.00 97.69 296 THR A CA 1
ATOM 2087 C C . THR A 1 296 ? 28.711 7.926 -37.275 1.00 97.69 296 THR A C 1
ATOM 2089 O O . THR A 1 296 ? 28.215 8.846 -37.923 1.00 97.69 296 THR A O 1
ATOM 2092 N N . TYR A 1 297 ? 27.997 7.158 -36.451 1.00 97.75 297 TYR A N 1
ATOM 2093 C CA . TYR A 1 297 ? 26.594 7.392 -36.110 1.00 97.75 297 TYR A CA 1
ATOM 2094 C C . TYR A 1 297 ? 26.322 6.985 -34.657 1.00 97.75 297 TYR A C 1
ATOM 2096 O O . TYR A 1 297 ? 26.761 5.920 -34.224 1.00 97.75 297 TYR A O 1
ATOM 2104 N N . GLY A 1 298 ? 25.612 7.826 -33.901 1.00 96.50 298 GLY A N 1
ATOM 2105 C CA . GLY A 1 298 ? 25.227 7.543 -32.517 1.00 96.50 298 GLY A CA 1
ATOM 2106 C C . GLY A 1 298 ? 23.910 6.772 -32.441 1.00 96.50 298 GLY A C 1
ATOM 2107 O O . GLY A 1 298 ? 22.911 7.205 -33.005 1.00 96.50 298 GLY A O 1
ATOM 2108 N N . LEU A 1 299 ? 23.906 5.638 -31.740 1.00 96.19 299 LEU A N 1
ATOM 2109 C CA . LEU A 1 299 ? 22.712 4.842 -31.458 1.00 96.19 299 LEU A CA 1
ATOM 2110 C C . LEU A 1 299 ? 22.265 5.059 -30.019 1.00 96.19 299 LEU A C 1
ATOM 2112 O O . LEU A 1 299 ? 22.934 4.593 -29.101 1.00 96.19 299 LEU A O 1
ATOM 2116 N N . ASP A 1 300 ? 21.117 5.691 -29.822 1.00 96.62 300 ASP A N 1
ATOM 2117 C CA . ASP A 1 300 ? 20.497 5.760 -28.501 1.00 96.62 300 ASP A CA 1
ATOM 2118 C C . ASP A 1 300 ? 19.717 4.472 -28.238 1.00 96.62 300 ASP A C 1
ATOM 2120 O O . ASP A 1 300 ? 18.761 4.159 -28.954 1.00 96.62 300 ASP A O 1
ATOM 2124 N N . ILE A 1 301 ? 20.152 3.705 -27.235 1.00 97.19 301 ILE A N 1
ATOM 2125 C CA . ILE A 1 301 ? 19.546 2.421 -26.869 1.00 97.19 301 ILE A CA 1
ATOM 2126 C C . ILE A 1 301 ? 19.146 2.436 -25.395 1.00 97.19 301 ILE A C 1
ATOM 2128 O O . ILE A 1 301 ? 19.950 2.756 -24.518 1.00 97.19 301 ILE A O 1
ATOM 2132 N N . THR A 1 302 ? 17.915 2.009 -25.138 1.00 96.94 302 THR A N 1
ATOM 2133 C CA . THR A 1 302 ? 17.357 1.734 -23.813 1.00 96.94 302 THR A CA 1
ATOM 2134 C C . THR A 1 302 ? 16.918 0.274 -23.761 1.00 96.94 302 THR A C 1
ATOM 2136 O O . THR A 1 302 ? 16.279 -0.214 -24.695 1.00 96.94 302 THR A O 1
ATOM 2139 N N . VAL A 1 303 ? 17.226 -0.432 -22.672 1.00 97.00 303 VAL A N 1
ATOM 2140 C CA . VAL A 1 303 ? 16.712 -1.787 -22.422 1.00 97.00 303 VAL A CA 1
ATOM 2141 C C . VAL A 1 303 ? 15.911 -1.769 -21.130 1.00 97.00 303 VAL A C 1
ATOM 2143 O O . VAL A 1 303 ? 16.484 -1.560 -20.062 1.00 97.00 303 VAL A O 1
ATOM 2146 N N . ASN A 1 304 ? 14.611 -2.025 -21.234 1.00 95.75 304 ASN A N 1
ATOM 2147 C CA . ASN A 1 304 ? 13.684 -2.090 -20.106 1.00 95.75 304 ASN A CA 1
ATOM 2148 C C . ASN A 1 304 ? 13.290 -3.541 -19.801 1.00 95.75 304 ASN A C 1
ATOM 2150 O O . ASN A 1 304 ? 13.438 -4.429 -20.641 1.00 95.75 304 ASN A O 1
ATOM 2154 N N . ASP A 1 305 ? 12.744 -3.788 -18.614 1.00 94.19 305 ASP A N 1
ATOM 2155 C CA . ASP A 1 305 ? 12.069 -5.051 -18.307 1.00 94.19 305 ASP A CA 1
ATOM 2156 C C . ASP A 1 305 ? 10.861 -5.298 -19.224 1.00 94.19 305 ASP A C 1
ATOM 2158 O O . ASP A 1 305 ? 10.339 -4.393 -19.878 1.00 94.19 305 ASP A O 1
ATOM 2162 N N . ALA A 1 306 ? 10.361 -6.534 -19.230 1.00 91.88 306 ALA A N 1
ATOM 2163 C CA . ALA A 1 306 ? 9.004 -6.790 -19.692 1.00 91.88 306 ALA A CA 1
ATOM 2164 C C . ALA A 1 306 ? 8.007 -6.184 -18.691 1.00 91.88 306 ALA A C 1
ATOM 2166 O O . ALA A 1 306 ? 8.125 -6.411 -17.482 1.00 91.88 306 ALA A O 1
ATOM 2167 N N . ALA A 1 307 ? 7.025 -5.425 -19.187 1.00 92.81 307 ALA A N 1
ATOM 2168 C CA . ALA A 1 307 ? 5.969 -4.869 -18.346 1.00 92.81 307 ALA A CA 1
ATOM 2169 C C . ALA A 1 307 ? 5.271 -5.996 -17.556 1.00 92.81 307 ALA A C 1
ATOM 2171 O O . ALA A 1 307 ? 4.947 -7.034 -18.148 1.00 92.81 307 ALA A O 1
ATOM 2172 N N . PRO A 1 308 ? 5.024 -5.835 -16.241 1.00 96.56 308 PRO A N 1
ATOM 2173 C CA . PRO A 1 308 ? 4.311 -6.849 -15.485 1.00 96.56 308 PRO A CA 1
ATOM 2174 C C . PRO A 1 308 ? 2.878 -6.984 -16.003 1.00 96.56 308 PRO A C 1
ATOM 2176 O O . PRO A 1 308 ? 2.306 -6.031 -16.528 1.00 96.56 308 PRO A O 1
ATOM 2179 N N . SER A 1 309 ? 2.278 -8.159 -15.838 1.00 96.12 309 SER A N 1
ATOM 2180 C CA . SER A 1 309 ? 0.905 -8.428 -16.282 1.00 96.12 309 SER A CA 1
ATOM 2181 C C . SER A 1 309 ? 0.177 -9.377 -15.335 1.00 96.12 309 SER A C 1
ATOM 2183 O O . SER A 1 309 ? 0.784 -9.991 -14.457 1.00 96.12 309 SER A O 1
ATOM 2185 N N . SER A 1 310 ? -1.142 -9.502 -15.502 1.00 96.19 310 SER A N 1
ATOM 2186 C CA . SER A 1 310 ? -1.979 -10.447 -14.745 1.00 96.19 310 SER A CA 1
ATOM 2187 C C . SER A 1 310 ? -1.883 -10.291 -13.218 1.00 96.19 310 SER A C 1
ATOM 2189 O O . SER A 1 310 ? -1.919 -11.281 -12.487 1.00 96.19 310 SER A O 1
ATOM 2191 N N . LEU A 1 311 ? -1.743 -9.051 -12.730 1.00 98.12 311 LEU A N 1
ATOM 2192 C CA . LEU A 1 311 ? -1.796 -8.764 -11.297 1.00 98.12 311 LEU A CA 1
ATOM 2193 C C . LEU A 1 311 ? -3.178 -9.127 -10.745 1.00 98.12 311 LEU A C 1
ATOM 2195 O O . LEU A 1 311 ? -4.196 -8.716 -11.292 1.00 98.12 311 LEU A O 1
ATOM 2199 N N . SER A 1 312 ? -3.217 -9.871 -9.646 1.00 97.38 312 SER A N 1
ATOM 2200 C CA . SER A 1 312 ? -4.457 -10.250 -8.973 1.00 97.38 312 SER A CA 1
ATOM 2201 C C . SER A 1 312 ? -4.231 -10.500 -7.484 1.00 97.38 312 SER A C 1
ATOM 2203 O O . SER A 1 312 ? -3.140 -10.881 -7.058 1.00 97.38 312 SER A O 1
ATOM 2205 N N . TYR A 1 313 ? -5.282 -10.303 -6.689 1.00 97.69 313 TYR A N 1
ATOM 2206 C CA . TYR A 1 313 ? -5.332 -10.711 -5.288 1.00 97.69 313 TYR A CA 1
ATOM 2207 C C . TYR A 1 313 ? -6.509 -11.667 -5.100 1.00 97.69 313 TYR A C 1
ATOM 2209 O O . TYR A 1 313 ? -7.654 -11.311 -5.389 1.00 97.69 313 TYR A O 1
ATOM 2217 N N . SER A 1 314 ? -6.239 -12.881 -4.629 1.00 94.81 314 SER A N 1
ATOM 2218 C CA . SER A 1 314 ? -7.273 -13.891 -4.407 1.00 94.81 314 SER A CA 1
ATOM 2219 C C . SER A 1 314 ? -8.120 -13.570 -3.170 1.00 94.81 314 SER A C 1
ATOM 2221 O O . SER A 1 314 ? -7.607 -13.153 -2.137 1.00 94.81 314 SER A O 1
ATOM 2223 N N . GLY A 1 315 ? -9.433 -13.797 -3.264 1.00 92.69 315 GLY A N 1
ATOM 2224 C CA . GLY A 1 315 ? -10.357 -13.645 -2.132 1.00 92.69 315 GLY A CA 1
ATOM 2225 C C . GLY A 1 315 ? -10.976 -12.255 -1.956 1.00 92.69 315 GLY A C 1
ATOM 2226 O O . GLY A 1 315 ? -11.700 -12.050 -0.989 1.00 92.69 315 GLY A O 1
ATOM 2227 N N . THR A 1 316 ? -10.740 -11.309 -2.870 1.00 95.56 316 THR A N 1
ATOM 2228 C CA . THR A 1 316 ? -11.489 -10.041 -2.894 1.00 95.56 316 THR A CA 1
ATOM 2229 C C . THR A 1 316 ? -12.934 -10.267 -3.397 1.00 95.56 316 THR A C 1
ATOM 2231 O O . THR A 1 316 ? -13.109 -11.068 -4.320 1.00 95.56 316 THR A O 1
ATOM 2234 N N . PRO A 1 317 ? -13.981 -9.609 -2.841 1.00 96.75 317 PRO A N 1
ATOM 2235 C CA . PRO A 1 317 ? -13.968 -8.557 -1.813 1.00 96.75 317 PRO A CA 1
ATOM 2236 C C . PRO A 1 317 ? -13.594 -9.061 -0.409 1.00 96.75 317 PRO A C 1
ATOM 2238 O O . PRO A 1 317 ? -14.041 -10.118 0.024 1.00 96.75 317 PRO A O 1
ATOM 2241 N N . TYR A 1 318 ? -12.818 -8.265 0.330 1.00 96.81 318 TYR A N 1
ATOM 2242 C CA . TYR A 1 318 ? -12.403 -8.563 1.700 1.00 96.81 318 TYR A CA 1
ATOM 2243 C C . TYR A 1 318 ? -13.332 -7.926 2.731 1.00 96.81 318 TYR A C 1
ATOM 2245 O O . TYR A 1 318 ? -13.674 -6.745 2.639 1.00 96.81 318 TYR A O 1
ATOM 2253 N N . SER A 1 319 ? -13.666 -8.699 3.763 1.00 94.69 319 SER A N 1
ATOM 2254 C CA . SER A 1 319 ? -14.385 -8.226 4.943 1.00 94.69 319 SER A CA 1
ATOM 2255 C C . SER A 1 319 ? -13.529 -8.477 6.177 1.00 94.69 319 SER A C 1
ATOM 2257 O O . SER A 1 319 ? -13.357 -9.623 6.594 1.00 94.69 319 SER A O 1
ATOM 2259 N N . TYR A 1 320 ? -12.982 -7.410 6.753 1.00 95.19 320 TYR A N 1
ATOM 2260 C CA . TYR A 1 320 ? -12.119 -7.483 7.927 1.00 95.19 320 TYR A CA 1
ATOM 2261 C C . TYR A 1 320 ? -12.814 -6.954 9.177 1.00 95.19 320 TYR A C 1
ATOM 2263 O O . TYR A 1 320 ? -13.670 -6.069 9.131 1.00 95.19 320 TYR A O 1
ATOM 2271 N N . SER A 1 321 ? -12.412 -7.515 10.312 1.00 91.56 321 SER A N 1
ATOM 2272 C CA . SER A 1 321 ? -12.840 -7.071 11.631 1.00 91.56 321 SER A CA 1
ATOM 2273 C C . SER A 1 321 ? -11.899 -5.984 12.144 1.00 91.56 321 SER A C 1
ATOM 2275 O O . SER A 1 321 ? -10.681 -6.156 12.100 1.00 91.56 321 SER A O 1
ATOM 2277 N N . LYS A 1 322 ? -12.452 -4.869 12.628 1.00 90.75 322 LYS A N 1
ATOM 2278 C CA . LYS A 1 322 ? -11.673 -3.817 13.290 1.00 90.75 322 LYS A CA 1
ATOM 2279 C C . LYS A 1 322 ? -10.898 -4.399 14.486 1.00 90.75 322 LYS A C 1
ATOM 2281 O O . LYS A 1 322 ? -11.430 -5.220 15.225 1.00 90.75 322 LYS A O 1
ATOM 2286 N N . ASP A 1 323 ? -9.664 -3.933 14.665 1.00 89.69 323 ASP A N 1
ATOM 2287 C CA . ASP A 1 323 ? -8.715 -4.297 15.725 1.00 89.69 323 ASP A CA 1
ATOM 2288 C C . ASP A 1 323 ? -8.247 -5.770 15.700 1.00 89.69 323 ASP A C 1
ATOM 2290 O O . ASP A 1 323 ? -7.587 -6.233 16.629 1.00 89.69 323 ASP A O 1
ATOM 2294 N N . VAL A 1 324 ? -8.517 -6.503 14.611 1.00 90.06 324 VAL A N 1
ATOM 2295 C CA . VAL A 1 324 ? -8.050 -7.882 14.395 1.00 90.06 324 VAL A CA 1
ATOM 2296 C C . VAL A 1 324 ? -7.036 -7.915 13.253 1.00 90.06 324 VAL A C 1
ATOM 2298 O O . VAL A 1 324 ? -7.325 -7.463 12.147 1.00 90.06 324 VAL A O 1
ATOM 2301 N N . ALA A 1 325 ? -5.841 -8.454 13.508 1.00 94.69 325 ALA A N 1
ATOM 2302 C CA . ALA A 1 325 ? -4.811 -8.601 12.480 1.00 94.69 325 ALA A CA 1
ATOM 2303 C C . ALA A 1 325 ? -5.302 -9.502 11.338 1.00 94.69 325 ALA A C 1
ATOM 2305 O O . ALA A 1 325 ? -5.833 -10.588 11.582 1.00 94.69 325 ALA A O 1
ATOM 2306 N N . ILE A 1 326 ? -5.112 -9.067 10.092 1.00 95.94 326 ILE A N 1
ATOM 2307 C CA . ILE A 1 326 ? -5.494 -9.864 8.926 1.00 95.94 326 ILE A CA 1
ATOM 2308 C C . ILE A 1 326 ? -4.450 -10.946 8.655 1.00 95.94 326 ILE A C 1
ATOM 2310 O O . ILE A 1 326 ? -3.256 -10.767 8.904 1.00 95.94 326 ILE A O 1
ATOM 2314 N N . THR A 1 327 ? -4.879 -12.050 8.053 1.00 95.62 327 THR A N 1
ATOM 2315 C CA . THR A 1 327 ? -3.942 -12.934 7.360 1.00 95.62 327 THR A CA 1
ATOM 2316 C C . THR A 1 327 ? -3.426 -12.211 6.121 1.00 95.62 327 THR A C 1
ATOM 2318 O O . THR A 1 327 ? -4.220 -11.760 5.296 1.00 95.62 327 THR A O 1
ATOM 2321 N N . SER A 1 328 ? -2.104 -12.077 6.009 1.00 96.69 328 SER A N 1
ATOM 2322 C CA . SER A 1 328 ? -1.469 -11.395 4.882 1.00 96.69 328 SER A CA 1
ATOM 2323 C C . SER A 1 328 ? -1.893 -12.005 3.545 1.00 96.69 328 SER A C 1
ATOM 2325 O O . SER A 1 328 ? -1.899 -13.227 3.393 1.00 96.69 328 SER A O 1
ATOM 2327 N N . VAL A 1 329 ? -2.198 -11.156 2.565 1.00 97.94 329 VAL A N 1
ATOM 2328 C CA . VAL A 1 329 ? -2.596 -11.572 1.217 1.00 97.94 329 VAL A CA 1
ATOM 2329 C C . VAL A 1 329 ? -1.474 -11.262 0.237 1.00 97.94 329 VAL A C 1
ATOM 2331 O O . VAL A 1 329 ? -1.128 -10.100 0.015 1.00 97.94 329 VAL A O 1
ATOM 2334 N N . THR A 1 330 ? -0.917 -12.307 -0.365 1.00 97.12 330 THR A N 1
ATOM 2335 C CA . THR A 1 330 ? 0.136 -12.195 -1.379 1.00 97.12 330 THR A CA 1
ATOM 2336 C C . THR A 1 330 ? -0.488 -12.080 -2.773 1.00 97.12 330 THR A C 1
ATOM 2338 O O . THR A 1 330 ? -1.323 -12.919 -3.120 1.00 97.12 330 THR A O 1
ATOM 2341 N N . PRO A 1 331 ? -0.110 -11.079 -3.589 1.00 97.69 331 PRO A N 1
ATOM 2342 C CA . PRO A 1 331 ? -0.594 -10.984 -4.960 1.00 97.69 331 PRO A CA 1
ATOM 2343 C C . PRO A 1 331 ? 0.004 -12.071 -5.853 1.00 97.69 331 PRO A C 1
ATOM 2345 O O . PRO A 1 331 ? 1.109 -12.558 -5.624 1.00 97.69 331 PRO A O 1
ATOM 2348 N N . THR A 1 332 ? -0.709 -12.394 -6.927 1.00 97.25 332 THR A N 1
ATOM 2349 C CA . THR A 1 332 ? -0.159 -13.127 -8.073 1.00 97.25 332 THR A CA 1
ATOM 2350 C C . THR A 1 332 ? 0.092 -12.134 -9.200 1.00 97.25 332 THR A C 1
ATOM 2352 O O . THR A 1 332 ? -0.776 -11.318 -9.495 1.00 97.25 332 THR A O 1
ATOM 2355 N N . VAL A 1 333 ? 1.272 -12.179 -9.819 1.00 97.62 333 VAL A N 1
ATOM 2356 C CA . VAL A 1 333 ? 1.671 -11.294 -10.922 1.00 97.62 333 VAL A CA 1
ATOM 2357 C C . VAL A 1 333 ? 2.616 -12.042 -11.860 1.00 97.62 333 VAL A C 1
ATOM 2359 O O . VAL A 1 333 ? 3.406 -12.874 -11.420 1.00 97.62 333 VAL A O 1
ATOM 2362 N N . THR A 1 334 ? 2.532 -11.758 -13.156 1.00 95.44 334 THR A N 1
ATOM 2363 C CA . THR A 1 334 ? 3.489 -12.228 -14.165 1.00 95.44 334 THR A CA 1
ATOM 2364 C C . THR A 1 334 ? 4.533 -11.146 -14.429 1.00 95.44 334 THR A C 1
ATOM 2366 O O . THR A 1 334 ? 4.192 -9.969 -14.544 1.00 95.44 334 THR A O 1
ATOM 2369 N N . GLY A 1 335 ? 5.799 -11.545 -14.559 1.00 90.81 335 GLY A N 1
ATOM 2370 C CA . GLY A 1 335 ? 6.941 -10.633 -14.656 1.00 90.81 335 GLY A CA 1
ATOM 2371 C C . GLY A 1 335 ? 7.522 -10.276 -13.285 1.00 90.81 335 GLY A C 1
ATOM 2372 O O . GLY A 1 335 ? 7.152 -10.860 -12.268 1.00 90.81 335 GLY A O 1
ATOM 2373 N N . THR A 1 336 ? 8.449 -9.320 -13.256 1.00 91.75 336 THR A N 1
ATOM 2374 C CA . THR A 1 336 ? 9.161 -8.895 -12.040 1.00 91.75 336 THR A CA 1
ATOM 2375 C C . THR A 1 336 ? 8.892 -7.419 -11.743 1.00 91.75 336 THR A C 1
ATOM 2377 O O . THR A 1 336 ? 9.660 -6.557 -12.180 1.00 91.75 336 THR A O 1
ATOM 2380 N N . PRO A 1 337 ? 7.795 -7.086 -11.036 1.00 96.00 337 PRO A N 1
ATOM 2381 C CA . PRO A 1 337 ? 7.593 -5.738 -10.522 1.00 96.00 337 PRO A CA 1
ATOM 2382 C C . PRO A 1 337 ? 8.718 -5.335 -9.571 1.00 96.00 337 PRO A C 1
ATOM 2384 O O . PRO A 1 337 ? 9.154 -6.128 -8.738 1.00 96.00 337 PRO A O 1
ATOM 2387 N N . THR A 1 338 ? 9.147 -4.083 -9.663 1.00 95.81 338 THR A N 1
ATOM 2388 C CA . THR A 1 338 ? 10.086 -3.464 -8.720 1.00 95.81 338 THR A CA 1
ATOM 2389 C C . THR A 1 338 ? 9.371 -2.587 -7.696 1.00 95.81 338 THR A C 1
ATOM 2391 O O . THR A 1 338 ? 9.967 -2.228 -6.683 1.00 95.81 338 THR A O 1
ATOM 2394 N N . SER A 1 339 ? 8.110 -2.218 -7.949 1.00 97.50 339 SER A N 1
ATOM 2395 C CA . SER A 1 339 ? 7.303 -1.432 -7.020 1.00 97.50 339 SER A CA 1
ATOM 2396 C C . SER A 1 339 ? 5.807 -1.744 -7.096 1.00 97.50 339 SER A C 1
ATOM 2398 O O . SER A 1 339 ? 5.282 -2.134 -8.140 1.00 97.50 339 SER A O 1
ATOM 2400 N N . TYR A 1 340 ? 5.125 -1.533 -5.970 1.00 98.56 340 TYR A N 1
ATOM 2401 C CA . TYR A 1 340 ? 3.677 -1.599 -5.815 1.00 98.56 340 TYR A CA 1
ATOM 2402 C C . TYR A 1 340 ? 3.143 -0.310 -5.194 1.00 98.56 340 TYR A C 1
ATOM 2404 O O . TYR A 1 340 ? 3.770 0.274 -4.306 1.00 98.56 340 TYR A O 1
ATOM 2412 N N . SER A 1 341 ? 1.957 0.110 -5.621 1.00 98.06 341 SER A N 1
ATOM 2413 C CA . SER A 1 341 ? 1.221 1.230 -5.034 1.00 98.06 341 SER A CA 1
ATOM 2414 C C . SER A 1 341 ? -0.275 0.936 -4.976 1.00 98.06 341 SER A C 1
ATOM 2416 O O . SER A 1 341 ? -0.774 0.057 -5.677 1.00 98.06 341 SER A O 1
ATOM 2418 N N . VAL A 1 342 ? -0.999 1.662 -4.126 1.00 98.44 342 VAL A N 1
ATOM 2419 C CA . VAL A 1 342 ? -2.448 1.514 -3.958 1.00 98.44 342 VAL A CA 1
ATOM 2420 C C . VAL A 1 342 ? -3.116 2.878 -3.835 1.00 98.44 342 VAL A C 1
ATOM 2422 O O . VAL A 1 342 ? -2.589 3.767 -3.167 1.00 98.44 342 VAL A O 1
ATOM 2425 N N . SER A 1 343 ? -4.258 3.053 -4.501 1.00 97.19 343 SER A N 1
ATOM 2426 C CA . SER A 1 343 ? -5.062 4.277 -4.450 1.00 97.19 343 SER A CA 1
ATOM 2427 C C . SER A 1 343 ? -6.564 3.955 -4.456 1.00 97.19 343 SER A C 1
ATOM 2429 O O . SER A 1 343 ? -6.987 3.129 -5.271 1.00 97.19 343 SER A O 1
ATOM 2431 N N . PRO A 1 344 ? -7.391 4.584 -3.596 1.00 97.44 344 PRO A N 1
ATOM 2432 C CA . PRO A 1 344 ? -7.023 5.566 -2.565 1.00 97.44 344 PRO A CA 1
ATOM 2433 C C . PRO A 1 344 ? -6.210 4.943 -1.410 1.00 97.44 344 PRO A C 1
ATOM 2435 O O . PRO A 1 344 ? -5.892 3.756 -1.430 1.00 97.44 344 PRO A O 1
ATOM 2438 N N . THR A 1 345 ? -5.829 5.735 -0.404 1.00 95.94 345 THR A N 1
ATOM 2439 C CA . THR A 1 345 ? -5.120 5.221 0.782 1.00 95.94 345 THR A CA 1
ATOM 2440 C C . THR A 1 345 ? -5.966 4.181 1.516 1.00 95.94 345 THR A C 1
ATOM 2442 O O . THR A 1 345 ? -7.148 4.419 1.772 1.00 95.94 345 THR A O 1
ATOM 2445 N N . LEU A 1 346 ? -5.359 3.047 1.871 1.00 96.94 346 LEU A N 1
ATOM 2446 C CA . LEU A 1 346 ? -6.020 1.968 2.612 1.00 96.94 346 LEU A CA 1
ATOM 2447 C C . LEU A 1 346 ? -6.540 2.442 3.987 1.00 96.94 346 LEU A C 1
ATOM 2449 O O . LEU A 1 346 ? -6.016 3.422 4.529 1.00 96.94 346 LEU A O 1
ATOM 2453 N N . PRO A 1 347 ? -7.543 1.754 4.577 1.00 96.50 347 PRO A N 1
ATOM 2454 C CA . PRO A 1 347 ? -7.998 2.038 5.936 1.00 96.50 347 PRO A CA 1
ATOM 2455 C C . PRO A 1 347 ? -6.827 1.997 6.921 1.00 96.50 347 PRO A C 1
ATOM 2457 O O . PRO A 1 347 ? -5.939 1.151 6.798 1.00 96.50 347 PRO A O 1
ATOM 2460 N N . THR A 1 348 ? -6.823 2.896 7.908 1.00 96.06 348 THR A N 1
ATOM 2461 C CA . THR A 1 348 ? -5.727 3.010 8.880 1.00 96.06 348 THR A CA 1
ATOM 2462 C C . THR A 1 348 ? -5.403 1.656 9.507 1.00 96.06 348 THR A C 1
ATOM 2464 O O . THR A 1 348 ? -6.295 0.957 9.983 1.00 96.06 348 THR A O 1
ATOM 2467 N N . GLY A 1 349 ? -4.117 1.298 9.498 1.00 96.25 349 GLY A N 1
ATOM 2468 C CA . GLY A 1 349 ? -3.615 0.027 10.019 1.00 96.25 349 GLY A CA 1
ATOM 2469 C C . GLY A 1 349 ? -3.469 -1.089 8.979 1.00 96.25 349 GLY A C 1
ATOM 2470 O O . GLY A 1 349 ? -2.822 -2.087 9.284 1.00 96.25 349 GLY A O 1
ATOM 2471 N N . LEU A 1 350 ? -3.982 -0.914 7.754 1.00 97.81 350 LEU A N 1
ATOM 2472 C CA . LEU A 1 350 ? -3.678 -1.770 6.601 1.00 97.81 350 LEU A CA 1
ATOM 2473 C C . LEU A 1 350 ? -2.624 -1.126 5.696 1.00 97.81 350 LEU A C 1
ATOM 2475 O O . LEU A 1 350 ? -2.608 0.090 5.506 1.00 97.81 350 LEU A O 1
ATOM 2479 N N . ALA A 1 351 ? -1.770 -1.951 5.098 1.00 97.56 351 ALA A N 1
ATOM 2480 C CA . ALA A 1 351 ? -0.752 -1.509 4.155 1.00 97.56 351 ALA A CA 1
ATOM 2481 C C . ALA A 1 351 ? -0.497 -2.562 3.072 1.00 97.56 351 ALA A C 1
ATOM 2483 O O . ALA A 1 351 ? -0.631 -3.761 3.308 1.00 97.56 351 ALA A O 1
ATOM 2484 N N . ILE A 1 352 ? -0.074 -2.099 1.895 1.00 98.12 352 ILE A N 1
ATOM 2485 C CA . ILE A 1 352 ? 0.565 -2.940 0.882 1.00 98.12 352 ILE A CA 1
ATOM 2486 C C . ILE A 1 352 ? 2.069 -2.707 0.964 1.00 98.12 352 ILE A C 1
ATOM 2488 O O . ILE A 1 352 ? 2.530 -1.565 0.930 1.00 98.12 352 ILE A O 1
ATOM 2492 N N . ASN A 1 353 ? 2.839 -3.788 1.068 1.00 98.06 353 ASN A N 1
ATOM 2493 C CA . ASN A 1 353 ? 4.288 -3.710 0.975 1.00 98.06 353 ASN A CA 1
ATOM 2494 C C . ASN A 1 353 ? 4.681 -3.229 -0.431 1.00 98.06 353 ASN A C 1
ATOM 2496 O O . ASN A 1 353 ? 4.331 -3.858 -1.427 1.00 98.06 353 ASN A O 1
ATOM 2500 N N . THR A 1 354 ? 5.431 -2.133 -0.515 1.00 97.12 354 THR A N 1
ATOM 2501 C CA . THR A 1 354 ? 5.760 -1.470 -1.786 1.00 97.12 354 THR A CA 1
ATOM 2502 C C . THR A 1 354 ? 6.681 -2.280 -2.692 1.00 97.12 354 THR A C 1
ATOM 2504 O O . THR A 1 354 ? 6.863 -1.892 -3.837 1.00 97.12 354 THR A O 1
ATOM 2507 N N . THR A 1 355 ? 7.265 -3.380 -2.216 1.00 95.25 355 THR A N 1
ATOM 2508 C CA . THR A 1 355 ? 8.188 -4.221 -2.992 1.00 95.25 355 THR A CA 1
ATOM 2509 C C . THR A 1 355 ? 7.584 -5.588 -3.300 1.00 95.25 355 THR A C 1
ATOM 2511 O O . THR A 1 355 ? 7.708 -6.065 -4.421 1.00 95.25 355 THR A O 1
ATOM 2514 N N . SER A 1 356 ? 6.912 -6.225 -2.335 1.00 96.56 356 SER A N 1
ATOM 2515 C CA . SER A 1 356 ? 6.303 -7.552 -2.527 1.00 96.56 356 SER A CA 1
ATOM 2516 C C . SER A 1 356 ? 4.826 -7.512 -2.919 1.00 96.56 356 SER A C 1
ATOM 2518 O O . SER A 1 356 ? 4.268 -8.538 -3.299 1.00 96.56 356 SER A O 1
ATOM 2520 N N . GLY A 1 357 ? 4.169 -6.361 -2.775 1.00 97.31 357 GLY A N 1
ATOM 2521 C CA . GLY A 1 357 ? 2.736 -6.206 -2.994 1.00 97.31 357 GLY A CA 1
ATOM 2522 C C . GLY A 1 357 ? 1.862 -6.864 -1.919 1.00 97.31 357 GLY A C 1
ATOM 2523 O O . GLY A 1 357 ? 0.642 -6.798 -2.006 1.00 97.31 357 GLY A O 1
ATOM 2524 N N . VAL A 1 358 ? 2.428 -7.489 -0.885 1.00 98.38 358 VAL A N 1
ATOM 2525 C CA . VAL A 1 358 ? 1.636 -8.173 0.152 1.00 98.38 358 VAL A CA 1
ATOM 2526 C C . VAL A 1 358 ? 0.763 -7.171 0.917 1.00 98.38 358 VAL A C 1
ATOM 2528 O O . VAL A 1 358 ? 1.288 -6.202 1.466 1.00 98.38 358 VAL A O 1
ATOM 2531 N N . LEU A 1 359 ? -0.548 -7.423 0.975 1.00 98.44 359 LEU A N 1
ATOM 2532 C CA . LEU A 1 359 ? -1.504 -6.697 1.819 1.00 98.44 359 LEU A CA 1
ATOM 2533 C C . LEU A 1 359 ? -1.475 -7.292 3.233 1.00 98.44 359 LEU A C 1
ATOM 2535 O O . LEU A 1 359 ? -1.694 -8.490 3.396 1.00 98.44 359 LEU A O 1
ATOM 2539 N N . SER A 1 360 ? -1.218 -6.478 4.253 1.00 98.00 360 SER A N 1
ATOM 2540 C CA . SER A 1 360 ? -1.145 -6.916 5.653 1.00 98.00 360 SER A CA 1
ATOM 2541 C C . SER A 1 360 ? -1.538 -5.799 6.627 1.00 98.00 360 SER A C 1
ATOM 2543 O O . SER A 1 360 ? -1.742 -4.650 6.228 1.00 98.00 360 SER A O 1
ATOM 2545 N N . GLY A 1 361 ? -1.658 -6.142 7.914 1.00 97.25 361 GLY A N 1
ATOM 2546 C CA . GLY A 1 361 ? -1.868 -5.185 9.003 1.00 97.25 361 GLY A CA 1
ATOM 2547 C C . GLY A 1 361 ? -3.080 -5.483 9.888 1.00 97.25 361 GLY A C 1
ATOM 2548 O O . GLY A 1 361 ? -3.687 -6.550 9.805 1.00 97.25 361 GLY A O 1
ATOM 2549 N N . THR A 1 362 ? -3.424 -4.520 10.740 1.00 96.38 362 THR A N 1
ATOM 2550 C CA . THR A 1 362 ? -4.545 -4.578 11.688 1.00 96.38 362 THR A CA 1
ATOM 2551 C C . THR A 1 362 ? -5.379 -3.312 11.510 1.00 96.38 362 THR A C 1
ATOM 2553 O O . THR A 1 362 ? -4.936 -2.249 11.945 1.00 96.38 362 THR A O 1
ATOM 2556 N N . PRO A 1 363 ? -6.553 -3.366 10.858 1.00 96.44 363 PRO A N 1
ATOM 2557 C CA . PRO A 1 363 ? -7.349 -2.174 10.605 1.00 96.44 363 PRO A CA 1
ATOM 2558 C C . PRO A 1 363 ? -7.913 -1.605 11.914 1.00 96.44 363 PRO A C 1
ATOM 2560 O O . PRO A 1 363 ? -8.541 -2.330 12.679 1.00 96.44 363 PRO A O 1
ATOM 2563 N N . THR A 1 364 ? -7.749 -0.305 12.161 1.00 93.44 364 THR A N 1
ATOM 2564 C CA . THR A 1 364 ? -8.164 0.353 13.422 1.00 93.44 364 THR A CA 1
ATOM 2565 C C . THR A 1 364 ? -9.392 1.256 13.275 1.00 93.44 364 THR A C 1
ATOM 2567 O O . THR A 1 364 ? -9.949 1.753 14.261 1.00 93.44 364 THR A O 1
ATOM 2570 N N . VAL A 1 365 ? -9.855 1.472 12.041 1.00 90.06 365 VAL A N 1
ATOM 2571 C CA . VAL A 1 365 ? -10.972 2.368 11.718 1.00 90.06 365 VAL A CA 1
ATOM 2572 C C . VAL A 1 365 ? -11.983 1.640 10.840 1.00 90.06 365 VAL A C 1
ATOM 2574 O O . VAL A 1 365 ? -11.614 0.981 9.869 1.00 90.06 365 VAL A O 1
ATOM 2577 N N . ASN A 1 366 ? -13.267 1.765 11.181 1.00 90.19 366 ASN A N 1
ATOM 2578 C CA . ASN A 1 366 ? -14.352 1.231 10.368 1.00 90.19 366 ASN A CA 1
ATOM 2579 C C . ASN A 1 366 ? -14.386 1.932 9.009 1.00 90.19 366 ASN A C 1
ATOM 2581 O O . ASN A 1 366 ? -14.247 3.150 8.919 1.00 90.19 366 ASN A O 1
ATOM 2585 N N . SER A 1 367 ? -14.636 1.158 7.963 1.00 90.75 367 SER A N 1
ATOM 2586 C CA . SER A 1 367 ? -14.745 1.659 6.601 1.00 90.75 367 SER A CA 1
ATOM 2587 C C . SER A 1 367 ? -15.840 0.897 5.884 1.00 90.75 367 SER A C 1
ATOM 2589 O O . SER A 1 367 ? -15.880 -0.335 5.934 1.00 90.75 367 SER A O 1
ATOM 2591 N N . SER A 1 368 ? -16.702 1.621 5.173 1.00 91.31 368 SER A N 1
ATOM 2592 C CA . SER A 1 368 ? -17.612 1.008 4.209 1.00 91.31 368 SER A CA 1
ATOM 2593 C C . SER A 1 368 ? -16.825 0.344 3.079 1.00 91.31 368 SER A C 1
ATOM 2595 O O . SER A 1 368 ? -15.656 0.676 2.848 1.00 91.31 368 SER A O 1
ATOM 2597 N N . ALA A 1 369 ? -17.488 -0.563 2.359 1.00 95.12 369 ALA A N 1
ATOM 2598 C CA . ALA A 1 369 ? -16.934 -1.225 1.188 1.00 95.12 369 ALA A CA 1
ATOM 2599 C C . ALA A 1 369 ? -16.370 -0.192 0.206 1.00 95.12 369 ALA A C 1
ATOM 2601 O O . ALA A 1 369 ? -17.113 0.585 -0.392 1.00 95.12 369 ALA A O 1
ATOM 2602 N N . THR A 1 370 ? -15.047 -0.168 0.075 1.00 96.62 370 THR A N 1
ATOM 2603 C CA . THR A 1 370 ? -14.323 0.786 -0.770 1.00 96.62 370 THR A CA 1
ATOM 2604 C C . THR A 1 370 ? -13.461 0.010 -1.751 1.00 96.62 370 THR A C 1
ATOM 2606 O O . THR A 1 370 ? -12.866 -1.006 -1.391 1.00 96.62 370 THR A O 1
ATOM 2609 N N . THR A 1 371 ? -13.432 0.457 -3.007 1.00 98.25 371 THR A N 1
ATOM 2610 C CA . THR A 1 371 ? -12.607 -0.152 -4.056 1.00 98.25 371 THR A CA 1
ATOM 2611 C C . THR A 1 371 ? -11.265 0.564 -4.130 1.00 98.25 371 THR A C 1
ATOM 2613 O O . THR A 1 371 ? -11.215 1.787 -4.230 1.00 98.25 371 THR A O 1
ATOM 2616 N N . TYR A 1 372 ? -10.191 -0.212 -4.108 1.00 98.19 372 TYR A N 1
ATOM 2617 C CA . TYR A 1 372 ? -8.809 0.232 -4.187 1.00 98.19 372 TYR A CA 1
ATOM 2618 C C . TYR A 1 372 ? -8.183 -0.313 -5.460 1.00 98.19 372 TYR A C 1
ATOM 2620 O O . TYR A 1 372 ? -8.328 -1.494 -5.769 1.00 98.19 372 TYR A O 1
ATOM 2628 N N . THR A 1 373 ? -7.473 0.537 -6.189 1.00 98.44 373 THR A N 1
ATOM 2629 C CA . THR A 1 373 ? -6.674 0.140 -7.346 1.00 98.44 373 THR A CA 1
ATOM 2630 C C . THR A 1 373 ? -5.249 -0.095 -6.886 1.00 98.44 373 THR A C 1
ATOM 2632 O O . THR A 1 373 ? -4.608 0.825 -6.376 1.00 98.44 373 THR A O 1
ATOM 2635 N N . VAL A 1 374 ? -4.758 -1.317 -7.066 1.00 98.56 374 VAL A N 1
ATOM 2636 C CA . VAL A 1 374 ? -3.365 -1.684 -6.822 1.00 98.56 374 VAL A CA 1
ATOM 2637 C C . VAL A 1 374 ? -2.624 -1.695 -8.152 1.00 98.56 374 VAL A C 1
ATOM 2639 O O . VAL A 1 374 ? -3.104 -2.285 -9.119 1.00 98.56 374 VAL A O 1
ATOM 2642 N N . THR A 1 375 ? -1.457 -1.060 -8.192 1.00 98.44 375 THR A N 1
ATOM 2643 C CA . THR A 1 375 ? -0.576 -0.987 -9.362 1.00 98.44 375 THR A CA 1
ATOM 2644 C C . THR A 1 375 ? 0.728 -1.708 -9.055 1.00 98.44 375 THR A C 1
ATOM 2646 O O . THR A 1 375 ? 1.318 -1.454 -8.008 1.00 98.44 375 THR A O 1
ATOM 2649 N N . ALA A 1 376 ? 1.190 -2.564 -9.964 1.00 98.25 376 ALA A N 1
ATOM 2650 C CA . ALA A 1 376 ? 2.523 -3.162 -9.943 1.00 98.25 376 ALA A CA 1
ATOM 2651 C C . ALA A 1 376 ? 3.324 -2.649 -11.145 1.00 98.25 376 ALA A C 1
ATOM 2653 O O . ALA A 1 376 ? 2.822 -2.698 -12.270 1.00 98.25 376 ALA A O 1
ATOM 2654 N N . SER A 1 377 ? 4.550 -2.176 -10.920 1.00 97.25 377 SER A N 1
ATOM 2655 C CA . SER A 1 377 ? 5.351 -1.474 -11.932 1.00 97.25 377 SER A CA 1
ATOM 2656 C C . SER A 1 377 ? 6.804 -1.943 -11.970 1.00 97.25 377 SER A C 1
ATOM 2658 O O . SER A 1 377 ? 7.371 -2.331 -10.947 1.00 97.25 377 SER A O 1
ATOM 2660 N N . ASN A 1 378 ? 7.423 -1.855 -13.146 1.00 95.94 378 ASN A N 1
ATOM 2661 C CA . ASN A 1 378 ? 8.872 -1.911 -13.354 1.00 95.94 378 ASN A CA 1
ATOM 2662 C C . ASN A 1 378 ? 9.291 -0.938 -14.476 1.00 95.94 378 ASN A C 1
ATOM 2664 O O . ASN A 1 378 ? 8.494 -0.109 -14.915 1.00 95.94 378 ASN A O 1
ATOM 2668 N N . THR A 1 379 ? 10.542 -1.018 -14.938 1.00 94.06 379 THR A N 1
ATOM 2669 C CA . THR A 1 379 ? 11.066 -0.146 -16.009 1.00 94.06 379 THR A CA 1
ATOM 2670 C C . THR A 1 379 ? 10.356 -0.327 -17.358 1.00 94.06 379 THR A C 1
ATOM 2672 O O . THR A 1 379 ? 10.360 0.587 -18.179 1.00 94.06 379 THR A O 1
ATOM 2675 N N . GLY A 1 380 ? 9.725 -1.484 -17.583 1.00 91.94 380 GLY A N 1
ATOM 2676 C CA . GLY A 1 380 ? 8.969 -1.818 -18.791 1.00 91.94 380 GLY A CA 1
ATOM 2677 C C . GLY A 1 380 ? 7.540 -1.291 -18.826 1.00 91.94 380 GLY A C 1
ATOM 2678 O O . GLY A 1 380 ? 6.944 -1.229 -19.899 1.00 91.94 380 GLY A O 1
ATOM 2679 N N . GLY A 1 381 ? 6.975 -0.926 -17.675 1.00 94.56 381 GLY A N 1
ATOM 2680 C CA . GLY A 1 381 ? 5.598 -0.454 -17.565 1.00 94.56 381 GLY A CA 1
ATOM 2681 C C . GLY A 1 381 ? 4.918 -0.923 -16.285 1.00 94.56 381 GLY A C 1
ATOM 2682 O O . GLY A 1 381 ? 5.569 -1.234 -15.286 1.00 94.56 381 GLY A O 1
ATOM 2683 N N . SER A 1 382 ? 3.588 -0.965 -16.306 1.00 97.00 382 SER A N 1
ATOM 2684 C CA . SER A 1 382 ? 2.782 -1.332 -15.145 1.00 97.00 382 SER A CA 1
ATOM 2685 C C . SER A 1 382 ? 1.509 -2.088 -15.518 1.00 97.00 382 SER A C 1
ATOM 2687 O O . SER A 1 382 ? 1.030 -2.029 -16.648 1.00 97.00 382 SER A O 1
ATOM 2689 N N . THR A 1 383 ? 0.948 -2.785 -14.533 1.00 98.25 383 THR A N 1
ATOM 2690 C CA . THR A 1 383 ? -0.379 -3.410 -14.585 1.00 98.25 383 THR A CA 1
ATOM 2691 C C . THR A 1 383 ? -1.149 -3.048 -13.325 1.00 98.25 383 THR A C 1
ATOM 2693 O O . THR A 1 383 ? -0.558 -2.814 -12.267 1.00 98.25 383 THR A O 1
ATOM 2696 N N . THR A 1 384 ? -2.475 -3.042 -13.415 1.00 98.25 384 THR A N 1
ATOM 2697 C CA . THR A 1 384 ? -3.352 -2.741 -12.282 1.00 98.25 384 THR A CA 1
ATOM 2698 C C . THR A 1 384 ? -4.371 -3.849 -12.044 1.00 98.25 384 THR A C 1
ATOM 2700 O O . THR A 1 384 ? -4.694 -4.623 -12.942 1.00 98.25 384 THR A O 1
ATOM 2703 N N . THR A 1 385 ? -4.875 -3.925 -10.815 1.00 98.38 385 THR A N 1
ATOM 2704 C CA . THR A 1 385 ? -6.077 -4.682 -10.444 1.00 98.38 385 THR A CA 1
ATOM 2705 C C . THR A 1 385 ? -6.837 -3.908 -9.382 1.00 98.38 385 THR A C 1
ATOM 2707 O O . THR A 1 385 ? -6.266 -3.060 -8.694 1.00 98.38 385 THR A O 1
ATOM 2710 N N . THR A 1 386 ? -8.117 -4.209 -9.206 1.00 98.06 386 THR A N 1
ATOM 2711 C CA . THR A 1 386 ? -8.902 -3.665 -8.101 1.00 98.06 386 THR A CA 1
ATOM 2712 C C . THR A 1 386 ? -9.099 -4.701 -7.000 1.00 98.06 386 THR A C 1
ATOM 2714 O O . THR A 1 386 ? -9.173 -5.903 -7.255 1.00 98.06 386 THR A O 1
ATOM 2717 N N . ILE A 1 387 ? -9.164 -4.224 -5.760 1.00 98.12 387 ILE A N 1
ATOM 2718 C CA . ILE A 1 387 ? -9.605 -4.982 -4.588 1.00 98.12 387 ILE A CA 1
ATOM 2719 C C . ILE A 1 387 ? -10.669 -4.165 -3.860 1.00 98.12 387 ILE A C 1
ATOM 2721 O O . ILE A 1 387 ? -10.580 -2.942 -3.800 1.00 98.12 387 ILE A O 1
ATOM 2725 N N . SER A 1 388 ? -11.671 -4.819 -3.289 1.00 97.81 388 SER A N 1
ATOM 2726 C CA . SER A 1 388 ? -12.643 -4.169 -2.407 1.00 97.81 388 SER A CA 1
ATOM 2727 C C . SER A 1 388 ? -12.387 -4.575 -0.960 1.00 97.81 388 SER A C 1
ATOM 2729 O O . SER A 1 388 ? -12.143 -5.753 -0.697 1.00 97.81 388 SER A O 1
ATOM 2731 N N . ILE A 1 389 ? -12.405 -3.612 -0.035 1.00 98.06 389 ILE A N 1
ATOM 2732 C CA . ILE A 1 389 ? -12.218 -3.846 1.404 1.00 98.06 389 ILE A CA 1
ATOM 2733 C C . ILE A 1 389 ? -13.352 -3.172 2.176 1.00 98.06 389 ILE A C 1
ATOM 2735 O O . ILE A 1 389 ? -13.649 -1.996 1.961 1.00 98.06 389 ILE A O 1
ATOM 2739 N N . THR A 1 390 ? -13.942 -3.915 3.109 1.00 96.00 390 THR A N 1
ATOM 2740 C CA . THR A 1 390 ? -14.840 -3.409 4.154 1.00 96.00 390 THR A CA 1
ATOM 2741 C C . THR A 1 390 ? -14.225 -3.708 5.517 1.00 96.00 390 THR A C 1
ATOM 2743 O O . THR A 1 390 ? -13.721 -4.812 5.732 1.00 96.00 390 THR A O 1
ATOM 2746 N N . VAL A 1 391 ? -14.272 -2.746 6.442 1.00 94.44 391 VAL A N 1
ATOM 2747 C CA . VAL A 1 391 ? -13.847 -2.941 7.836 1.00 94.44 391 VAL A CA 1
ATOM 2748 C C . VAL A 1 391 ? -15.024 -2.650 8.757 1.00 94.44 391 VAL A C 1
ATOM 2750 O O . VAL A 1 391 ? -15.482 -1.509 8.850 1.00 94.44 391 VAL A O 1
ATOM 2753 N N . THR A 1 392 ? -15.486 -3.669 9.475 1.00 90.62 392 THR A N 1
ATOM 2754 C CA . THR A 1 392 ? -16.595 -3.568 10.434 1.00 90.62 392 THR A CA 1
ATOM 2755 C C . THR A 1 392 ? -16.144 -3.967 11.831 1.00 90.62 392 THR A C 1
ATOM 2757 O O . THR A 1 392 ? -15.255 -4.799 11.992 1.00 90.62 392 THR A O 1
ATOM 2760 N N . SER A 1 393 ? -16.761 -3.403 12.867 1.00 85.06 393 SER A N 1
ATOM 2761 C CA . SER A 1 393 ? -16.567 -3.904 14.232 1.00 85.06 393 SER A CA 1
ATOM 2762 C C . SER A 1 393 ? -17.273 -5.248 14.386 1.00 85.06 393 SER A C 1
ATOM 2764 O O . SER A 1 393 ? -18.307 -5.478 13.761 1.00 85.06 393 SER A O 1
ATOM 2766 N N . ASN A 1 394 ? -16.754 -6.129 15.237 1.00 82.44 394 ASN A N 1
ATOM 2767 C CA . ASN A 1 394 ? -17.480 -7.346 15.586 1.00 82.44 394 ASN A CA 1
ATOM 2768 C C . ASN A 1 394 ? -18.749 -7.003 16.384 1.00 82.44 394 ASN A C 1
ATOM 2770 O O . ASN A 1 394 ? -18.745 -6.030 17.152 1.00 82.44 394 ASN A O 1
ATOM 2774 N N . PRO A 1 395 ? -19.831 -7.791 16.238 1.00 86.12 395 PRO A N 1
ATOM 2775 C CA . PRO A 1 395 ? -20.950 -7.718 17.167 1.00 86.12 395 PRO A CA 1
ATOM 2776 C C . PRO A 1 395 ? -20.447 -7.979 18.596 1.00 86.12 395 PRO A C 1
ATOM 2778 O O . PRO A 1 395 ? -19.478 -8.731 18.765 1.00 86.12 395 PRO A O 1
ATOM 2781 N N . PRO A 1 396 ? -21.067 -7.381 19.629 1.00 91.06 396 PRO A N 1
ATOM 2782 C CA . PRO A 1 396 ? -20.675 -7.667 20.995 1.00 91.06 396 PRO A CA 1
ATOM 2783 C C . PRO A 1 396 ? -20.953 -9.144 21.293 1.00 91.06 396 PRO A C 1
ATOM 2785 O O . PRO A 1 396 ? -21.945 -9.699 20.820 1.00 91.06 396 PRO A O 1
ATOM 2788 N N . SER A 1 397 ? -20.086 -9.789 22.065 1.00 91.94 397 SER A N 1
ATOM 2789 C CA . SER A 1 397 ? -20.196 -11.213 22.397 1.00 91.94 397 SER A CA 1
ATOM 2790 C C . SER A 1 397 ? -19.730 -11.487 23.825 1.00 91.94 397 SER A C 1
ATOM 2792 O O . SER A 1 397 ? -19.124 -10.632 24.471 1.00 91.94 397 SER A O 1
ATOM 2794 N N . GLY A 1 398 ? -20.072 -12.663 24.359 1.00 92.38 398 GLY A N 1
ATOM 2795 C CA . GLY A 1 398 ? -19.602 -13.096 25.678 1.00 92.38 398 GLY A CA 1
ATOM 2796 C C . GLY A 1 398 ? -20.092 -12.243 26.853 1.00 92.38 398 GLY A C 1
ATOM 2797 O O . GLY A 1 398 ? -19.450 -12.256 27.903 1.00 92.38 398 GLY A O 1
ATOM 2798 N N . LEU A 1 399 ? -21.202 -11.504 26.691 1.00 95.69 399 LEU A N 1
ATOM 2799 C CA . LEU A 1 399 ? -21.782 -10.722 27.784 1.00 95.69 399 LEU A CA 1
ATOM 2800 C C . LEU A 1 399 ? -22.077 -11.644 28.969 1.00 95.69 399 LEU A C 1
ATOM 2802 O O . LEU A 1 399 ? -22.799 -12.630 28.840 1.00 95.69 399 LEU A O 1
ATOM 2806 N N . SER A 1 400 ? -21.512 -11.319 30.123 1.00 94.38 400 SER A N 1
ATOM 2807 C CA . SER A 1 400 ? -21.674 -12.094 31.347 1.00 94.38 400 SER A CA 1
ATOM 2808 C C . SER A 1 400 ? -21.558 -11.201 32.576 1.00 94.38 400 SER A C 1
ATOM 2810 O O . SER A 1 400 ? -20.847 -10.197 32.581 1.00 94.38 400 SER A O 1
ATOM 2812 N N . TYR A 1 401 ? -22.272 -11.581 33.628 1.00 94.94 401 TYR A N 1
ATOM 2813 C CA . TYR A 1 401 ? -22.324 -10.879 34.904 1.00 94.94 401 TYR A CA 1
ATOM 2814 C C . TYR A 1 401 ? -21.851 -11.835 35.995 1.00 94.94 401 TYR A C 1
ATOM 2816 O O . TYR A 1 401 ? -22.554 -12.786 36.345 1.00 94.94 401 TYR A O 1
ATOM 2824 N N . SER A 1 402 ? -20.640 -11.624 36.512 1.00 89.00 402 SER A N 1
ATOM 2825 C CA . SER A 1 402 ? -20.123 -12.434 37.613 1.00 89.00 402 SER A CA 1
ATOM 2826 C C . SER A 1 402 ? -20.877 -12.094 38.904 1.00 89.00 402 SER A C 1
ATOM 2828 O O . SER A 1 402 ? -21.018 -10.930 39.278 1.00 89.00 402 SER A O 1
ATOM 2830 N N . GLY A 1 403 ? -21.400 -13.118 39.581 1.00 85.81 403 GLY A N 1
ATOM 2831 C CA . GLY A 1 403 ? -22.112 -12.961 40.854 1.00 85.81 403 GLY A CA 1
ATOM 2832 C C . GLY A 1 403 ? -23.643 -12.954 40.784 1.00 85.81 403 GLY A C 1
ATOM 2833 O O . GLY A 1 403 ? -24.260 -12.782 41.827 1.00 85.81 403 GLY A O 1
ATOM 2834 N N . SER A 1 404 ? -24.266 -13.173 39.619 1.00 90.00 404 SER A N 1
ATOM 2835 C CA . SER A 1 404 ? -25.699 -13.526 39.568 1.00 90.00 404 SER A CA 1
ATOM 2836 C C . SER A 1 404 ? -25.926 -14.911 40.212 1.00 90.00 404 SER A C 1
ATOM 2838 O O . SER A 1 404 ? -25.137 -15.816 39.923 1.00 90.00 404 SER A O 1
ATOM 2840 N N . PRO A 1 405 ? -26.977 -15.132 41.035 1.00 92.00 405 PRO A N 1
ATOM 2841 C CA . PRO A 1 405 ? -28.072 -14.212 41.371 1.00 92.00 405 PRO A CA 1
ATOM 2842 C C . PRO A 1 405 ? -27.652 -13.080 42.323 1.00 92.00 405 PRO A C 1
ATOM 2844 O O . PRO A 1 405 ? -26.963 -13.308 43.315 1.00 92.00 405 PRO A O 1
ATOM 2847 N N . TYR A 1 406 ? -28.130 -11.863 42.059 1.00 91.31 406 TYR A N 1
ATOM 2848 C CA . TYR A 1 406 ? -27.883 -10.691 42.897 1.00 91.31 406 TYR A CA 1
ATOM 2849 C C . TYR A 1 406 ? -28.979 -10.505 43.943 1.00 91.31 406 TYR A C 1
ATOM 2851 O O . TYR A 1 406 ? -30.170 -10.483 43.621 1.00 91.31 406 TYR A O 1
ATOM 2859 N N . VAL A 1 407 ? -28.563 -10.295 45.192 1.00 88.75 407 VAL A N 1
ATOM 2860 C CA . VAL A 1 407 ? -29.448 -9.941 46.304 1.00 88.75 407 VAL A CA 1
ATOM 2861 C C . VAL A 1 407 ? -29.071 -8.552 46.808 1.00 88.75 407 VAL A C 1
ATOM 2863 O O . VAL A 1 407 ? -27.980 -8.349 47.337 1.00 88.75 407 VAL A O 1
ATOM 2866 N N . PHE A 1 408 ? -29.973 -7.592 46.634 1.00 88.69 408 PHE A N 1
ATOM 2867 C CA . PHE A 1 408 ? -29.812 -6.209 47.074 1.00 88.69 408 PHE A CA 1
ATOM 2868 C C . PHE A 1 408 ? -30.759 -5.888 48.224 1.00 88.69 408 PHE A C 1
ATOM 2870 O O . PHE A 1 408 ? -31.794 -6.528 48.379 1.00 88.69 408 PHE A O 1
ATOM 2877 N N . THR A 1 409 ? -30.438 -4.861 49.003 1.00 83.38 409 THR A N 1
ATOM 2878 C CA . THR A 1 409 ? -31.312 -4.349 50.065 1.00 83.38 409 THR A CA 1
ATOM 2879 C C . THR A 1 409 ? -32.016 -3.092 49.569 1.00 83.38 409 THR A C 1
ATOM 2881 O O . THR A 1 409 ? -31.372 -2.194 49.026 1.00 83.38 409 THR A O 1
ATOM 2884 N N . GLN A 1 410 ? -33.334 -3.014 49.748 1.00 82.62 410 GLN A N 1
ATOM 2885 C CA . GLN A 1 410 ? -34.114 -1.833 49.380 1.00 82.62 410 GLN A CA 1
ATOM 2886 C C . GLN A 1 410 ? -33.548 -0.567 50.046 1.00 82.62 410 GLN A C 1
ATOM 2888 O O . GLN A 1 410 ? -33.204 -0.572 51.227 1.00 82.62 410 GLN A O 1
ATOM 2893 N N . ASN A 1 411 ? -33.482 0.529 49.288 1.00 81.75 411 ASN A N 1
ATOM 2894 C CA . ASN A 1 411 ? -32.961 1.840 49.690 1.00 81.75 411 ASN A CA 1
ATOM 2895 C C . ASN A 1 411 ? -31.463 1.884 50.052 1.00 81.75 411 ASN A C 1
ATOM 2897 O O . ASN A 1 411 ? -30.970 2.944 50.437 1.00 81.75 411 ASN A O 1
ATOM 2901 N N . ALA A 1 412 ? -30.719 0.788 49.885 1.00 83.19 412 ALA A N 1
ATOM 2902 C CA . ALA A 1 412 ? -29.265 0.780 50.003 1.00 83.19 412 ALA A CA 1
ATOM 2903 C C . ALA A 1 412 ? -28.623 0.898 48.614 1.00 83.19 412 ALA A C 1
ATOM 2905 O O . ALA A 1 412 ? -28.974 0.152 47.702 1.00 83.19 412 ALA A O 1
ATOM 2906 N N . ALA A 1 413 ? -27.683 1.829 48.442 1.00 89.38 413 ALA A N 1
ATOM 2907 C CA . ALA A 1 413 ? -26.937 1.943 47.191 1.00 89.38 413 ALA A CA 1
ATOM 2908 C C . ALA A 1 413 ? -26.139 0.656 46.935 1.00 89.38 413 ALA A C 1
ATOM 2910 O O . ALA A 1 413 ? -25.438 0.171 47.827 1.00 89.38 413 ALA A O 1
ATOM 2911 N N . ILE A 1 414 ? -26.239 0.105 45.725 1.00 92.94 414 ILE A N 1
ATOM 2912 C CA . ILE A 1 414 ? -25.487 -1.097 45.356 1.00 92.94 414 ILE A CA 1
ATOM 2913 C C . ILE A 1 414 ? -24.055 -0.727 44.975 1.00 92.94 414 ILE A C 1
ATOM 2915 O O . ILE A 1 414 ? -23.797 0.341 44.414 1.00 92.94 414 ILE A O 1
ATOM 2919 N N . SER A 1 415 ? -23.118 -1.644 45.201 1.00 92.62 415 SER A N 1
ATOM 2920 C CA . SER A 1 415 ? -21.854 -1.600 44.470 1.00 92.62 415 SER A CA 1
ATOM 2921 C C . SER A 1 415 ? -22.138 -1.835 42.988 1.00 92.62 415 SER A C 1
ATOM 2923 O O . SER A 1 415 ? -22.898 -2.740 42.642 1.00 92.62 415 SER A O 1
ATOM 2925 N N . THR A 1 416 ? -21.550 -1.012 42.118 1.00 93.94 416 THR A N 1
ATOM 2926 C CA . THR A 1 416 ? -21.740 -1.128 40.669 1.00 93.94 416 THR A CA 1
ATOM 2927 C C . THR A 1 416 ? -21.393 -2.535 40.199 1.00 93.94 416 THR A C 1
ATOM 2929 O O . THR A 1 416 ? -20.270 -3.003 40.384 1.00 93.94 416 THR A O 1
ATOM 2932 N N . VAL A 1 417 ? -22.350 -3.189 39.552 1.00 95.31 417 VAL A N 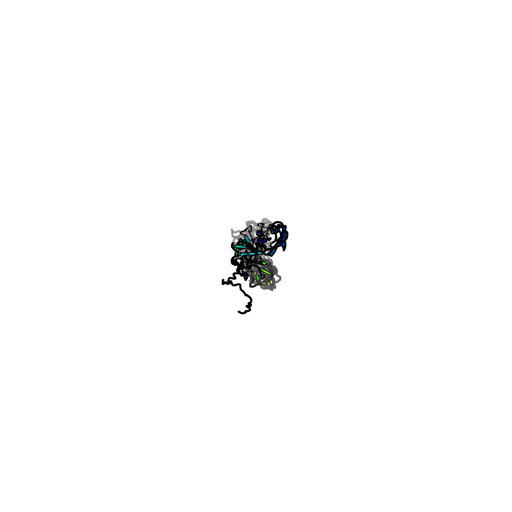1
ATOM 2933 C CA . VAL A 1 417 ? -22.159 -4.493 38.928 1.00 95.31 417 VAL A CA 1
ATOM 2934 C C . VAL A 1 417 ? -21.618 -4.269 37.523 1.00 95.31 417 VAL A C 1
ATOM 2936 O O . VAL A 1 417 ? -22.318 -3.758 36.647 1.00 95.31 417 VAL A O 1
ATOM 2939 N N . THR A 1 418 ? -20.365 -4.647 37.301 1.00 93.81 418 THR A N 1
ATOM 2940 C CA . THR A 1 418 ? -19.687 -4.510 36.008 1.00 93.81 418 THR A CA 1
ATOM 2941 C C . THR A 1 418 ? -19.702 -5.840 35.251 1.00 93.81 418 THR A C 1
ATOM 2943 O O . THR A 1 418 ? -19.180 -6.823 35.780 1.00 93.81 418 THR A O 1
ATOM 2946 N N . PRO A 1 419 ? -20.264 -5.906 34.032 1.00 95.62 419 PRO A N 1
ATOM 2947 C CA . PRO A 1 419 ? -20.202 -7.112 33.216 1.00 95.62 419 PRO A CA 1
ATOM 2948 C C . PRO A 1 419 ? -18.832 -7.297 32.561 1.00 95.62 419 PRO A C 1
ATOM 2950 O O . PRO A 1 419 ? -18.043 -6.360 32.439 1.00 95.62 419 PRO A O 1
ATOM 2953 N N . SER A 1 420 ? -18.599 -8.508 32.062 1.00 93.56 420 SER A N 1
ATOM 2954 C CA . SER A 1 420 ? -17.599 -8.789 31.033 1.00 93.56 420 SER A CA 1
ATOM 2955 C C . SER A 1 420 ? -18.303 -8.882 29.682 1.00 93.56 420 SER A C 1
ATOM 2957 O O . SER A 1 420 ? -19.327 -9.553 29.573 1.00 93.56 420 SER A O 1
ATOM 2959 N N . VAL A 1 421 ? -17.787 -8.197 28.663 1.00 94.06 421 VAL A N 1
ATOM 2960 C CA . VAL A 1 421 ? -18.288 -8.237 27.283 1.00 94.06 421 VAL A CA 1
ATOM 2961 C C . VAL A 1 421 ? -17.124 -7.982 26.329 1.00 94.06 421 VAL A C 1
ATOM 2963 O O . VAL A 1 421 ? -16.278 -7.127 26.592 1.00 94.06 421 VAL A O 1
ATOM 2966 N N . THR A 1 422 ? -17.064 -8.725 25.227 1.00 89.06 422 THR A N 1
ATOM 2967 C CA . THR A 1 422 ? -16.082 -8.515 24.157 1.00 89.06 422 THR A CA 1
ATOM 2968 C C . THR A 1 422 ? -16.709 -7.770 22.985 1.00 89.06 422 THR A C 1
ATOM 2970 O O . THR A 1 422 ? -17.883 -7.963 22.673 1.00 89.06 422 THR A O 1
ATOM 2973 N N . GLY A 1 423 ? -15.915 -6.940 22.308 1.00 84.31 423 GLY A N 1
ATOM 2974 C CA . GLY A 1 423 ? -16.378 -6.084 21.214 1.00 84.31 423 GLY A CA 1
ATOM 2975 C C . GLY A 1 423 ? -16.911 -4.728 21.689 1.00 84.31 423 GLY A C 1
ATOM 2976 O O . GLY A 1 423 ? -17.003 -4.441 22.880 1.00 84.31 423 GLY A O 1
ATOM 2977 N N . THR A 1 424 ? -17.229 -3.853 20.736 1.00 86.44 424 THR A N 1
ATOM 2978 C CA . THR A 1 424 ? -17.728 -2.501 21.026 1.00 86.44 424 THR A CA 1
ATOM 2979 C C . THR A 1 424 ? -19.232 -2.526 21.264 1.00 86.44 424 THR A C 1
ATOM 2981 O O . THR A 1 424 ? -19.975 -2.973 20.393 1.00 86.44 424 THR A O 1
ATOM 2984 N N . VAL A 1 425 ? -19.685 -1.978 22.390 1.00 91.38 425 VAL A N 1
ATOM 2985 C CA . VAL A 1 425 ? -21.106 -1.835 22.734 1.00 91.38 425 VAL A CA 1
ATOM 2986 C C . VAL A 1 425 ? -21.543 -0.385 22.523 1.00 91.38 425 VAL A C 1
ATOM 2988 O O . VAL A 1 425 ? -20.891 0.539 23.005 1.00 91.38 425 VAL A O 1
ATOM 2991 N N . THR A 1 426 ? -22.645 -0.171 21.800 1.00 92.44 426 THR A N 1
ATOM 2992 C CA . THR A 1 426 ? -23.220 1.172 21.583 1.00 92.44 426 THR A CA 1
ATOM 2993 C C . THR A 1 426 ? -24.526 1.390 22.339 1.00 92.44 426 THR A C 1
ATOM 2995 O O . THR A 1 426 ? -24.907 2.535 22.568 1.00 92.44 426 THR A O 1
ATOM 2998 N N . SER A 1 427 ? -25.229 0.317 22.705 1.00 94.62 427 SER A N 1
ATOM 2999 C CA . SER A 1 427 ? -26.428 0.384 23.538 1.00 94.62 427 SER A CA 1
ATOM 3000 C C . SER A 1 427 ? -26.572 -0.857 24.422 1.00 94.62 427 SER A C 1
ATOM 3002 O O . SER A 1 427 ? -26.202 -1.964 24.031 1.00 94.62 427 SER A O 1
ATOM 3004 N N . CYS A 1 428 ? -27.151 -0.666 25.607 1.00 96.56 428 CYS A N 1
ATOM 3005 C CA . CYS A 1 428 ? -27.520 -1.725 26.537 1.00 96.56 428 CYS A CA 1
ATOM 3006 C C . CYS A 1 428 ? -28.975 -1.545 26.961 1.00 96.56 428 CYS A C 1
ATOM 3008 O O . CYS A 1 428 ? -29.420 -0.424 27.214 1.00 96.56 428 CYS A O 1
ATOM 3010 N N . SER A 1 429 ? -29.711 -2.645 27.079 1.00 95.12 429 SER A N 1
ATOM 3011 C CA . SER A 1 429 ? -31.109 -2.641 27.521 1.00 95.12 429 SER A CA 1
ATOM 3012 C C . SER A 1 429 ? -31.413 -3.835 28.415 1.00 95.12 429 SER A C 1
ATOM 3014 O O . SER A 1 429 ? -30.768 -4.872 28.283 1.00 95.12 429 SER A O 1
ATOM 3016 N N . SER A 1 430 ? -32.422 -3.710 29.278 1.00 95.94 430 SER A N 1
ATOM 3017 C CA . SER A 1 430 ? -32.928 -4.805 30.114 1.00 95.94 430 SER A CA 1
ATOM 3018 C C . SER A 1 430 ? -34.392 -5.098 29.790 1.00 95.94 430 SER A C 1
ATOM 3020 O O . SER A 1 430 ? -35.182 -4.168 29.619 1.00 95.94 430 SER A O 1
ATOM 3022 N N . SER A 1 431 ? -34.752 -6.379 29.702 1.00 93.75 431 SER A N 1
ATOM 3023 C CA . SER A 1 431 ? -36.142 -6.821 29.556 1.00 93.75 431 SER A CA 1
ATOM 3024 C C . SER A 1 431 ? -36.434 -8.026 30.464 1.00 93.75 431 SER A C 1
ATOM 3026 O O . SER A 1 431 ? -35.736 -9.036 30.351 1.00 93.75 431 SER A O 1
ATOM 3028 N N . PRO A 1 432 ? -37.435 -7.951 31.366 1.00 92.50 432 PRO A N 1
ATOM 3029 C CA . PRO A 1 432 ? -38.167 -6.738 31.749 1.00 92.50 432 PRO A CA 1
ATOM 3030 C C . PRO A 1 432 ? -37.227 -5.674 32.349 1.00 92.50 432 PRO A C 1
ATOM 3032 O O . PRO A 1 432 ? -36.096 -5.986 32.724 1.00 92.50 432 PRO A O 1
ATOM 3035 N N . ALA A 1 433 ? -37.682 -4.420 32.437 1.00 90.69 433 ALA A N 1
ATOM 3036 C CA . ALA A 1 433 ? -36.887 -3.333 33.015 1.00 90.69 433 ALA A CA 1
ATOM 3037 C C . ALA A 1 433 ? -36.406 -3.678 34.437 1.00 90.69 433 ALA A C 1
ATOM 3039 O O . ALA A 1 433 ? -37.141 -4.310 35.202 1.00 90.69 433 ALA A O 1
ATOM 3040 N N . LEU A 1 434 ? -35.181 -3.265 34.778 1.00 92.94 434 LEU A N 1
ATOM 3041 C CA . LEU A 1 434 ? -34.626 -3.414 36.128 1.00 92.94 434 LEU A CA 1
ATOM 3042 C C . LEU A 1 434 ? -35.547 -2.780 37.194 1.00 92.94 434 LEU A C 1
ATOM 3044 O O . LEU A 1 434 ? -36.277 -1.833 36.881 1.00 92.94 434 LEU A O 1
ATOM 3048 N N . PRO A 1 435 ? -35.514 -3.265 38.454 1.00 90.62 435 PRO A N 1
ATOM 3049 C CA . PRO A 1 435 ? -36.252 -2.656 39.557 1.00 90.62 435 PRO A CA 1
ATOM 3050 C C . PRO A 1 435 ? -36.006 -1.147 39.646 1.00 90.62 435 PRO A C 1
ATOM 3052 O O . PRO A 1 435 ? -34.881 -0.681 39.446 1.00 90.62 435 PRO A O 1
ATOM 3055 N N . SER A 1 436 ? -37.051 -0.376 39.962 1.00 89.69 436 SER A N 1
ATOM 3056 C CA . SER A 1 436 ? -36.953 1.084 40.055 1.00 89.69 436 SER A CA 1
ATOM 3057 C C . SER A 1 436 ? -35.813 1.508 40.981 1.00 89.69 436 SER A C 1
ATOM 3059 O O . SER A 1 436 ? -35.609 0.913 42.037 1.00 89.69 436 SER A O 1
ATOM 3061 N N . GLY A 1 437 ? -35.067 2.534 40.570 1.00 89.94 437 GLY A N 1
ATOM 3062 C CA . GLY A 1 437 ? -33.881 3.015 41.280 1.00 89.94 437 GLY A CA 1
ATOM 3063 C C . GLY A 1 437 ? -32.565 2.355 40.849 1.00 89.94 437 GLY A C 1
ATOM 3064 O O . GLY A 1 437 ? -31.502 2.899 41.147 1.00 89.94 437 GLY A O 1
ATOM 3065 N N . LEU A 1 438 ? -32.613 1.252 40.090 1.00 94.69 438 LEU A N 1
ATOM 3066 C CA . LEU A 1 438 ? -31.464 0.735 39.344 1.00 94.69 438 LEU A CA 1
ATOM 3067 C C . LEU A 1 438 ? -31.447 1.286 37.915 1.00 94.69 438 LEU A C 1
ATOM 3069 O O . LEU A 1 438 ? -32.486 1.502 37.291 1.00 94.69 438 LEU A O 1
ATOM 3073 N N . SER A 1 439 ? -30.246 1.485 37.388 1.00 94.00 439 SER A N 1
ATOM 3074 C CA . SER A 1 439 ? -29.998 1.958 36.029 1.00 94.00 439 SER A CA 1
ATOM 3075 C C . SER A 1 439 ? -28.918 1.113 35.364 1.00 94.00 439 SER A C 1
ATOM 3077 O O . SER A 1 439 ? -28.059 0.549 36.043 1.00 94.00 439 SER A O 1
ATOM 3079 N N . ILE A 1 440 ? -28.974 1.023 34.035 1.00 96.12 440 ILE A N 1
ATOM 3080 C CA . ILE A 1 440 ? -27.945 0.380 33.221 1.00 96.12 440 ILE A CA 1
ATOM 3081 C C . ILE A 1 440 ? -27.195 1.443 32.421 1.00 96.12 440 ILE A C 1
ATOM 3083 O O . ILE A 1 440 ? -27.805 2.288 31.766 1.00 96.12 440 ILE A O 1
ATOM 3087 N N . ASN A 1 441 ? -25.867 1.404 32.464 1.00 96.19 441 ASN A N 1
ATOM 3088 C CA . ASN A 1 441 ? -25.038 2.232 31.603 1.00 96.19 441 ASN A CA 1
ATOM 3089 C C . ASN A 1 441 ? -25.183 1.759 30.148 1.00 96.19 441 ASN A C 1
ATOM 3091 O O . ASN A 1 441 ? -25.009 0.577 29.853 1.00 96.19 441 ASN A O 1
ATOM 3095 N N . SER A 1 442 ? -25.489 2.680 29.235 1.00 93.31 442 SER A N 1
ATOM 3096 C CA . SER A 1 442 ? -25.815 2.354 27.846 1.00 93.31 442 SER A CA 1
ATOM 3097 C C . SER A 1 442 ? -24.639 1.831 27.016 1.00 93.31 442 SER A C 1
ATOM 3099 O O . SER A 1 442 ? -24.890 1.205 25.996 1.00 93.31 442 SER A O 1
ATOM 3101 N N . THR A 1 443 ? -23.382 2.049 27.409 1.00 92.75 443 THR A N 1
ATOM 3102 C CA . THR A 1 443 ? -22.208 1.625 26.617 1.00 92.75 443 THR A CA 1
ATOM 3103 C C . THR A 1 443 ? -21.328 0.601 27.322 1.00 92.75 443 THR A C 1
ATOM 3105 O O . THR A 1 443 ? -20.566 -0.093 26.660 1.00 92.75 443 THR A O 1
ATOM 3108 N N . THR A 1 444 ? -21.432 0.458 28.644 1.00 94.00 444 THR A N 1
ATOM 3109 C CA . THR A 1 444 ? -20.685 -0.566 29.402 1.00 94.00 444 THR A CA 1
ATOM 3110 C C . THR A 1 444 ? -21.569 -1.685 29.937 1.00 94.00 444 THR A C 1
ATOM 3112 O O . THR A 1 444 ? -21.059 -2.665 30.470 1.00 94.00 444 THR A O 1
ATOM 3115 N N . CYS A 1 445 ? -22.891 -1.535 29.848 1.00 95.44 445 CYS A N 1
ATOM 3116 C CA . CYS A 1 445 ? -23.889 -2.412 30.456 1.00 95.44 445 CYS A CA 1
ATOM 3117 C C . CYS A 1 445 ? -23.740 -2.568 31.987 1.00 95.44 445 CYS A C 1
ATOM 3119 O O . CYS A 1 445 ? -24.362 -3.446 32.585 1.00 95.44 445 CYS A O 1
ATOM 3121 N N . ALA A 1 446 ? -22.947 -1.724 32.656 1.00 96.06 446 ALA A N 1
ATOM 3122 C CA . ALA A 1 446 ? -22.814 -1.750 34.109 1.00 96.06 446 ALA A CA 1
ATOM 3123 C C . ALA A 1 446 ? -24.127 -1.344 34.794 1.00 96.06 446 ALA A C 1
ATOM 3125 O O . ALA A 1 446 ? -24.796 -0.414 34.340 1.00 96.06 446 ALA A O 1
ATOM 3126 N N . ILE A 1 447 ? -24.483 -2.025 35.883 1.00 97.19 447 ILE A N 1
ATOM 3127 C CA . ILE A 1 447 ? -25.712 -1.775 36.645 1.00 97.19 447 ILE A CA 1
ATOM 3128 C C . ILE A 1 447 ? -25.353 -1.071 37.952 1.00 97.19 447 ILE A C 1
ATOM 3130 O O . ILE A 1 447 ? -24.507 -1.548 38.708 1.00 97.19 447 ILE A O 1
ATOM 3134 N N . SER A 1 448 ? -25.996 0.059 38.229 1.00 96.06 448 SER A N 1
ATOM 3135 C CA . SER A 1 448 ? -25.779 0.848 39.445 1.00 96.06 448 SER A CA 1
ATOM 3136 C C . SER A 1 448 ? -27.057 1.553 39.894 1.00 96.06 448 SER A C 1
ATOM 3138 O O . SER A 1 448 ? -28.027 1.664 39.138 1.00 96.06 448 SER A O 1
ATOM 3140 N N . GLY A 1 449 ? -27.061 2.035 41.137 1.00 94.38 449 GLY A N 1
ATOM 3141 C CA . GLY A 1 449 ? -28.154 2.822 41.701 1.00 94.38 449 GLY A CA 1
ATOM 3142 C C . GLY A 1 449 ? -28.563 2.364 43.097 1.00 94.38 449 GLY A C 1
ATOM 3143 O O . GLY A 1 449 ? -27.820 1.668 43.788 1.00 94.38 449 GLY A O 1
ATOM 3144 N N . THR A 1 450 ? -29.766 2.760 43.493 1.00 91.12 450 THR A N 1
ATOM 3145 C CA . THR A 1 450 ? -30.359 2.465 44.799 1.00 91.12 450 THR A CA 1
ATOM 3146 C C . THR A 1 450 ? -31.762 1.915 44.555 1.00 91.12 450 THR A C 1
ATOM 3148 O O . THR A 1 450 ? -32.656 2.699 44.242 1.00 91.12 450 THR A O 1
ATOM 3151 N N . PRO A 1 451 ? -31.986 0.593 44.645 1.00 90.50 451 PRO A N 1
ATOM 3152 C CA . PRO A 1 451 ? -33.277 -0.001 44.335 1.00 90.50 451 PRO A CA 1
ATOM 3153 C C . PRO A 1 451 ? -34.333 0.457 45.345 1.00 90.50 451 PRO A C 1
ATOM 3155 O O . PRO A 1 451 ? -34.159 0.312 46.554 1.00 90.50 451 PRO A O 1
ATOM 3158 N N . THR A 1 452 ? -35.446 0.993 44.854 1.00 83.44 452 THR A N 1
ATOM 3159 C CA . THR A 1 452 ? -36.545 1.519 45.680 1.00 83.44 452 THR A CA 1
ATOM 3160 C C . THR A 1 452 ? -37.749 0.587 45.728 1.00 83.44 452 THR A C 1
ATOM 3162 O O . THR A 1 452 ? -38.599 0.725 46.605 1.00 83.44 452 THR A O 1
ATOM 3165 N N . VAL A 1 453 ? -37.819 -0.390 44.820 1.00 77.50 453 VAL A N 1
ATOM 3166 C CA . VAL A 1 453 ? -38.943 -1.323 44.701 1.00 77.50 453 VAL A CA 1
ATOM 3167 C C . VAL A 1 453 ? -38.465 -2.756 44.900 1.00 77.50 453 VAL A C 1
ATOM 3169 O O . VAL A 1 453 ? -37.527 -3.211 44.247 1.00 77.50 453 VAL A O 1
ATOM 3172 N N . ILE A 1 454 ? -39.148 -3.467 45.796 1.00 74.56 454 ILE A N 1
ATOM 3173 C CA . ILE A 1 454 ? -38.961 -4.899 46.050 1.00 74.56 454 ILE A CA 1
ATOM 3174 C C . ILE A 1 454 ? -39.378 -5.685 44.808 1.00 74.56 454 ILE A C 1
ATOM 3176 O O . ILE A 1 454 ? -40.441 -5.449 44.233 1.00 74.56 454 ILE A O 1
ATOM 3180 N N . SER A 1 455 ? -38.537 -6.621 44.387 1.00 76.62 455 SER A N 1
ATOM 3181 C CA . SER A 1 455 ? -38.763 -7.450 43.203 1.00 76.62 455 SER A CA 1
ATOM 3182 C C . SER A 1 455 ? -37.881 -8.688 43.283 1.00 76.62 455 SER A C 1
ATOM 3184 O O . SER A 1 455 ? -36.754 -8.583 43.756 1.00 76.62 455 SER A O 1
ATOM 3186 N N . SER A 1 456 ? -38.351 -9.828 42.779 1.00 83.75 456 SER A N 1
ATOM 3187 C CA . SER A 1 456 ? -37.521 -10.999 42.488 1.00 83.75 456 SER A CA 1
ATOM 3188 C C . SER A 1 456 ? -37.831 -11.463 41.066 1.00 83.75 456 SER A C 1
ATOM 3190 O O . SER A 1 456 ? -38.887 -12.040 40.801 1.00 83.75 456 SER A O 1
ATOM 3192 N N . LYS A 1 457 ? -36.970 -11.089 40.114 1.00 85.69 457 LYS A N 1
ATOM 3193 C CA . LYS A 1 457 ? -37.174 -11.359 38.682 1.00 85.69 457 LYS A CA 1
ATOM 3194 C C . LYS A 1 457 ? -35.854 -11.640 37.973 1.00 85.69 457 LYS A C 1
ATOM 3196 O O . LYS A 1 457 ? -34.817 -11.075 38.315 1.00 85.69 457 LYS A O 1
ATOM 3201 N N . THR A 1 458 ? -35.936 -12.459 36.930 1.00 92.81 458 THR A N 1
ATOM 3202 C CA . THR A 1 458 ? -34.880 -12.608 35.927 1.00 92.81 458 THR A CA 1
ATOM 3203 C C . THR A 1 458 ? -34.980 -11.472 34.908 1.00 92.81 458 THR A C 1
ATOM 3205 O O . THR A 1 458 ? -36.066 -11.181 34.399 1.00 92.81 458 THR A O 1
ATOM 3208 N N . HIS A 1 459 ? -33.853 -10.839 34.595 1.00 93.56 459 HIS A N 1
ATOM 3209 C CA . HIS A 1 459 ? -33.724 -9.769 33.611 1.00 93.56 459 HIS A CA 1
ATOM 3210 C C . HIS A 1 459 ? -32.763 -10.196 32.504 1.00 93.56 459 HIS A C 1
ATOM 3212 O O . HIS A 1 459 ? -31.619 -10.562 32.775 1.00 93.56 459 HIS A O 1
ATOM 3218 N N . ALA A 1 460 ? -33.205 -10.109 31.251 1.00 95.94 460 ALA A N 1
ATOM 3219 C CA . ALA A 1 460 ? -32.347 -10.304 30.093 1.00 95.94 460 ALA A CA 1
ATOM 3220 C C . ALA A 1 460 ? -31.681 -8.974 29.729 1.00 95.94 460 ALA A C 1
ATOM 3222 O O . ALA A 1 460 ? -32.338 -8.046 29.246 1.00 95.94 460 ALA A O 1
ATOM 3223 N N . ILE A 1 461 ? -30.377 -8.875 29.968 1.00 97.31 461 ILE A N 1
ATOM 3224 C CA . ILE A 1 461 ? -29.568 -7.729 29.573 1.00 97.31 461 ILE A CA 1
ATOM 3225 C C . ILE A 1 461 ? -29.014 -7.969 28.177 1.00 97.31 461 ILE A C 1
ATOM 3227 O O . ILE A 1 461 ? -28.352 -8.973 27.943 1.00 97.31 461 ILE A O 1
ATOM 3231 N N . THR A 1 462 ? -29.275 -7.051 27.254 1.00 96.31 462 THR A N 1
ATOM 3232 C CA . THR A 1 462 ? -28.820 -7.137 25.863 1.00 96.31 462 THR A CA 1
ATOM 3233 C C . THR A 1 462 ? -27.850 -6.004 25.571 1.00 96.31 462 THR A C 1
ATOM 3235 O O . THR A 1 462 ? -28.216 -4.840 25.737 1.00 96.31 462 THR A O 1
ATOM 3238 N N . ALA A 1 463 ? -26.636 -6.354 25.147 1.00 96.12 463 ALA A N 1
ATOM 3239 C CA . ALA A 1 463 ? -25.624 -5.438 24.634 1.00 96.12 463 ALA A CA 1
ATOM 3240 C C . ALA A 1 463 ? -25.665 -5.459 23.105 1.00 96.12 463 ALA A C 1
ATOM 3242 O O . ALA A 1 463 ? -25.613 -6.533 22.504 1.00 96.12 463 ALA A O 1
ATOM 3243 N N . THR A 1 464 ? -25.730 -4.289 22.479 1.00 93.81 464 THR A N 1
ATOM 3244 C CA . THR A 1 464 ? -25.958 -4.156 21.038 1.00 93.81 464 THR A CA 1
ATOM 3245 C C . THR A 1 464 ? -24.973 -3.177 20.414 1.00 93.81 464 THR A C 1
ATOM 3247 O O . THR A 1 464 ? -24.597 -2.164 21.013 1.00 93.81 464 THR A O 1
ATOM 3250 N N . ASN A 1 465 ? -24.586 -3.468 19.175 1.00 90.44 465 ASN A N 1
ATOM 3251 C CA . ASN A 1 465 ? -24.071 -2.490 18.231 1.00 90.44 465 ASN A CA 1
ATOM 3252 C C . ASN A 1 465 ? -24.771 -2.627 16.871 1.00 90.44 465 ASN A C 1
ATOM 3254 O O . ASN A 1 465 ? -25.637 -3.479 16.690 1.00 90.44 465 ASN A O 1
ATOM 3258 N N . MET A 1 466 ? -24.418 -1.781 15.902 1.00 85.31 466 MET A N 1
ATOM 3259 C CA . MET A 1 466 ? -25.041 -1.813 14.570 1.00 85.31 466 MET A CA 1
ATOM 3260 C C . MET A 1 466 ? -24.826 -3.128 13.792 1.00 85.31 466 MET A C 1
ATOM 3262 O O . MET A 1 466 ? -25.469 -3.326 12.766 1.00 85.31 466 MET A O 1
ATOM 3266 N N . TYR A 1 467 ? -23.931 -4.008 14.254 1.00 85.06 467 TYR A N 1
ATOM 3267 C CA . TYR A 1 467 ? -23.578 -5.279 13.614 1.00 85.06 467 TYR A CA 1
ATOM 3268 C C . TYR A 1 467 ? -24.202 -6.501 14.305 1.00 85.06 467 TYR A C 1
ATOM 3270 O O . TYR A 1 467 ? -24.125 -7.604 13.770 1.00 85.06 467 TYR A O 1
ATOM 3278 N N . GLY A 1 468 ? -24.818 -6.332 15.477 1.00 88.69 468 GLY A N 1
ATOM 3279 C CA . GLY A 1 468 ? -25.502 -7.408 16.189 1.00 88.69 468 GLY A CA 1
ATOM 3280 C C . GLY A 1 468 ? -25.602 -7.166 17.690 1.00 88.69 468 GLY A C 1
ATOM 3281 O O . GLY A 1 468 ? -25.291 -6.087 18.198 1.00 88.69 468 GLY A O 1
ATOM 3282 N N . SER A 1 469 ? -26.042 -8.190 18.412 1.00 92.88 469 SER A N 1
ATOM 3283 C CA . SER A 1 469 ? -26.233 -8.133 19.857 1.00 92.88 469 SER A CA 1
ATOM 3284 C C . SER A 1 469 ? -25.893 -9.456 20.536 1.00 92.88 469 SER A C 1
ATOM 3286 O O . SER A 1 469 ? -25.864 -10.515 19.911 1.00 92.88 469 SER A O 1
ATOM 3288 N N . THR A 1 470 ? -25.655 -9.385 21.842 1.00 96.31 470 THR A N 1
ATOM 3289 C CA . THR A 1 470 ? -25.531 -10.539 22.738 1.00 96.31 470 THR A CA 1
ATOM 3290 C C . THR A 1 470 ? -26.363 -10.283 23.986 1.00 96.31 470 THR A C 1
ATOM 3292 O O . THR A 1 470 ? -26.500 -9.140 24.428 1.00 96.31 470 THR A O 1
ATOM 3295 N N . THR A 1 471 ? -26.889 -11.347 24.585 1.00 96.06 471 THR A N 1
ATOM 3296 C CA . THR A 1 471 ? -27.771 -11.259 25.753 1.00 96.06 471 THR A CA 1
ATOM 3297 C C . THR A 1 471 ? -27.244 -12.124 26.893 1.00 96.06 471 THR A C 1
ATOM 3299 O O . THR A 1 471 ? -26.753 -13.224 26.660 1.00 96.06 471 THR A O 1
ATOM 3302 N N . ALA A 1 472 ? -27.376 -11.635 28.125 1.00 96.12 472 ALA A N 1
ATOM 3303 C CA . ALA A 1 472 ? -27.112 -12.366 29.359 1.00 96.12 472 ALA A CA 1
ATOM 3304 C C . ALA A 1 472 ? -28.321 -12.253 30.288 1.00 96.12 472 ALA A C 1
ATOM 3306 O O . ALA A 1 472 ? -28.896 -11.175 30.422 1.00 96.12 472 ALA A O 1
ATOM 3307 N N . SER A 1 473 ? -28.704 -13.350 30.936 1.00 95.31 473 SER A N 1
ATOM 3308 C CA . SER A 1 473 ? -29.765 -13.327 31.948 1.00 95.31 473 SER A CA 1
ATOM 3309 C C . SER A 1 473 ? -29.155 -13.190 33.336 1.00 95.31 473 SER A C 1
ATOM 3311 O O . SER A 1 473 ? -28.196 -13.891 33.656 1.00 95.31 473 SER A O 1
ATOM 3313 N N . ILE A 1 474 ? -29.711 -12.293 34.144 1.00 95.12 474 ILE A N 1
ATOM 3314 C CA . ILE A 1 474 ? -29.353 -12.121 35.552 1.00 95.12 474 ILE A CA 1
ATOM 3315 C C . ILE A 1 474 ? -30.598 -12.226 36.417 1.00 95.12 474 ILE A C 1
ATOM 3317 O O . ILE A 1 474 ? -31.656 -11.720 36.047 1.00 95.12 474 ILE A O 1
ATOM 3321 N N . ASP A 1 475 ? -30.464 -12.829 37.587 1.00 92.44 475 ASP A N 1
ATOM 3322 C CA . ASP A 1 475 ? -31.525 -12.849 38.587 1.00 92.44 475 ASP A CA 1
ATOM 3323 C C . ASP A 1 475 ? -31.277 -11.724 39.586 1.00 92.44 475 ASP A C 1
ATOM 3325 O O . ASP A 1 475 ? -30.196 -11.632 40.169 1.00 92.44 475 ASP A O 1
ATOM 3329 N N . VAL A 1 476 ? -32.265 -10.847 39.772 1.00 91.19 476 VAL A N 1
ATOM 3330 C CA . VAL A 1 476 ? -32.185 -9.726 40.714 1.00 91.19 476 VAL A CA 1
ATOM 3331 C C . VAL A 1 476 ? -33.298 -9.857 41.739 1.00 91.19 476 VAL A C 1
ATOM 3333 O O . VAL A 1 476 ? -34.484 -9.818 41.404 1.00 91.19 476 VAL A O 1
ATOM 3336 N N . THR A 1 477 ? -32.896 -9.973 43.003 1.00 87.19 477 THR A N 1
ATOM 3337 C CA . THR A 1 477 ? -33.787 -9.943 44.162 1.00 87.19 477 THR A CA 1
ATOM 3338 C C . THR A 1 477 ? -33.480 -8.715 45.015 1.00 87.19 477 THR A C 1
ATOM 3340 O O . THR A 1 477 ? -32.365 -8.551 45.498 1.00 87.19 477 THR A O 1
ATOM 3343 N N . VAL A 1 478 ? -34.464 -7.837 45.205 1.00 83.94 478 VAL A N 1
ATOM 3344 C CA . VAL A 1 478 ? -34.387 -6.690 46.119 1.00 83.94 478 VAL A CA 1
ATOM 3345 C C . VAL A 1 478 ? -35.157 -7.046 47.382 1.00 83.94 478 VAL A C 1
ATOM 3347 O O . VAL A 1 478 ? -36.383 -7.122 47.360 1.00 83.94 478 VAL A O 1
ATOM 3350 N N . ASN A 1 479 ? -34.433 -7.267 48.473 1.00 76.38 479 ASN A N 1
ATOM 3351 C CA . ASN A 1 479 ? -34.975 -7.629 49.769 1.00 76.38 479 ASN A CA 1
ATOM 3352 C C . ASN A 1 479 ? -35.479 -6.423 50.555 1.00 76.38 479 ASN A C 1
ATOM 3354 O O . ASN A 1 479 ? -34.989 -5.297 50.457 1.00 76.38 479 ASN A O 1
ATOM 3358 N N . TYR A 1 480 ? -36.446 -6.745 51.396 1.00 70.88 480 TYR A N 1
ATOM 3359 C CA . TYR A 1 480 ? -37.071 -5.881 52.374 1.00 70.88 480 TYR A CA 1
ATOM 3360 C C . TYR A 1 480 ? -36.109 -5.440 53.495 1.00 70.88 480 TYR A C 1
ATOM 3362 O O . TYR A 1 480 ? -35.205 -6.195 53.857 1.00 70.88 480 TYR A O 1
ATOM 3370 N N . PHE A 1 481 ? -36.315 -4.253 54.083 1.00 69.69 481 PHE A N 1
ATOM 3371 C CA . PHE A 1 481 ? -35.437 -3.703 55.129 1.00 69.69 481 PHE A CA 1
ATOM 3372 C C . PHE A 1 481 ? -36.200 -3.062 56.305 1.00 69.69 481 PHE A C 1
ATOM 3374 O O . PHE A 1 481 ? -37.164 -2.315 56.115 1.00 69.69 481 PHE A O 1
ATOM 3381 N N . TYR A 1 482 ? -35.703 -3.313 57.523 1.00 69.94 482 TYR A N 1
ATOM 3382 C CA . TYR A 1 482 ? -36.001 -2.554 58.745 1.00 69.94 482 TYR A CA 1
ATOM 3383 C C . TYR A 1 482 ? -34.803 -1.668 59.085 1.00 69.94 482 TYR A C 1
ATOM 3385 O O . TYR A 1 482 ? -33.676 -2.087 58.863 1.00 69.94 482 TYR A O 1
ATOM 3393 N N . SER A 1 483 ? -35.026 -0.494 59.686 1.00 64.94 483 SER A N 1
ATOM 3394 C CA . SER A 1 483 ? -33.980 0.501 60.004 1.00 64.94 483 SER A CA 1
ATOM 3395 C C . SER A 1 483 ? -32.774 -0.031 60.795 1.00 64.94 483 SER A C 1
ATOM 3397 O O . SER A 1 483 ? -31.718 0.599 60.784 1.00 64.94 483 SER A O 1
ATOM 3399 N N . ALA A 1 484 ? -32.915 -1.180 61.457 1.00 67.31 484 ALA A N 1
ATOM 3400 C CA . ALA A 1 484 ? -31.839 -1.928 62.087 1.00 67.31 484 ALA A CA 1
ATOM 3401 C C . ALA A 1 484 ? -32.077 -3.443 61.957 1.00 67.31 484 ALA A C 1
ATOM 3403 O O . ALA A 1 484 ? -33.199 -3.899 61.735 1.00 67.31 484 ALA A O 1
ATOM 3404 N N . SER A 1 485 ? -31.015 -4.230 62.140 1.00 73.69 485 SER A N 1
ATOM 3405 C CA . SER A 1 485 ? -31.073 -5.698 62.190 1.00 73.69 485 SER A CA 1
ATOM 3406 C C . SER A 1 485 ? -31.237 -6.254 63.610 1.00 73.69 485 SER A C 1
ATOM 3408 O O . SER A 1 485 ? -31.512 -7.441 63.764 1.00 73.69 485 SER A O 1
ATOM 3410 N N . THR A 1 486 ? -31.074 -5.420 64.643 1.00 81.62 486 THR A N 1
ATOM 3411 C CA . THR A 1 486 ? -31.160 -5.808 66.059 1.00 81.62 486 THR A CA 1
ATOM 3412 C C . THR A 1 486 ? -31.931 -4.756 66.850 1.00 81.62 486 THR A C 1
ATOM 3414 O O . THR A 1 486 ? -31.625 -3.568 66.758 1.00 81.62 486 THR A O 1
ATOM 3417 N N . PHE A 1 487 ? -32.892 -5.194 67.662 1.00 82.50 487 PHE A N 1
ATOM 3418 C CA . PHE A 1 487 ? -33.741 -4.350 68.498 1.00 82.50 487 PHE A CA 1
ATOM 3419 C C . PHE A 1 487 ? -33.727 -4.841 69.948 1.00 82.50 487 PHE A C 1
ATOM 3421 O O . PHE A 1 487 ? -33.905 -6.030 70.217 1.00 82.50 487 PHE A O 1
ATOM 3428 N N . ILE A 1 488 ? -33.531 -3.919 70.892 1.00 83.19 488 ILE A N 1
ATOM 3429 C CA . ILE A 1 488 ? -33.605 -4.193 72.331 1.00 83.19 488 ILE A CA 1
ATOM 3430 C C . ILE A 1 488 ? -34.769 -3.386 72.899 1.00 83.19 488 ILE A C 1
ATOM 3432 O O . ILE A 1 488 ? -34.755 -2.156 72.862 1.00 83.19 488 ILE A O 1
ATOM 3436 N N . PHE A 1 489 ? -35.771 -4.079 73.429 1.00 84.94 489 PHE A N 1
ATOM 3437 C CA . PHE A 1 489 ? -36.933 -3.477 74.075 1.00 84.94 489 PHE A CA 1
ATOM 3438 C C . PHE A 1 489 ? -36.858 -3.633 75.595 1.00 84.94 489 PHE A C 1
ATOM 3440 O O . PHE A 1 489 ? -36.169 -4.515 76.106 1.00 84.94 489 PHE A O 1
ATOM 3447 N N . LYS A 1 490 ? -37.576 -2.784 76.334 1.00 80.75 490 LYS A N 1
ATOM 3448 C CA . LYS A 1 490 ? -37.720 -2.905 77.792 1.00 80.75 490 LYS A CA 1
ATOM 3449 C C . LYS A 1 490 ? -39.044 -3.580 78.130 1.00 80.75 490 LYS A C 1
ATOM 3451 O O . LYS A 1 490 ? -40.074 -3.241 77.548 1.00 80.75 490 LYS A O 1
ATOM 3456 N N . GLN A 1 491 ? -39.020 -4.511 79.077 1.00 82.56 491 GLN A N 1
ATOM 3457 C CA . GLN A 1 491 ? -40.217 -5.181 79.571 1.00 82.56 491 GLN A CA 1
ATOM 3458 C C . GLN A 1 491 ? -41.210 -4.157 80.140 1.00 82.56 491 GLN A C 1
ATOM 3460 O O . GLN A 1 491 ? -40.831 -3.247 80.879 1.00 82.56 491 GLN A O 1
ATOM 3465 N N . ASN A 1 492 ? -42.491 -4.328 79.817 1.00 75.94 492 ASN A N 1
ATOM 3466 C CA . ASN A 1 492 ? -43.605 -3.467 80.218 1.00 75.94 492 ASN A CA 1
ATOM 3467 C C . ASN A 1 492 ? -43.522 -2.014 79.702 1.00 75.94 492 ASN A C 1
ATOM 3469 O O . ASN A 1 492 ? -44.197 -1.139 80.241 1.00 75.94 492 ASN A O 1
ATOM 3473 N N . GLN A 1 493 ? -42.740 -1.743 78.649 1.00 78.19 493 GLN A N 1
ATOM 3474 C CA . GLN A 1 493 ? -42.740 -0.450 77.955 1.00 78.19 493 GLN A CA 1
ATOM 3475 C C . GLN A 1 493 ? -43.222 -0.578 76.511 1.00 78.19 493 GLN A C 1
ATOM 3477 O O . GLN A 1 493 ? -42.812 -1.483 75.792 1.00 78.19 493 GLN A O 1
ATOM 3482 N N . VAL A 1 494 ? -44.095 0.338 76.086 1.00 83.50 494 VAL A N 1
ATOM 3483 C CA . VAL A 1 494 ? -44.588 0.397 74.702 1.00 83.50 494 VAL A CA 1
ATOM 3484 C C . VAL A 1 494 ? -43.405 0.648 73.766 1.00 83.50 494 VAL A C 1
ATOM 3486 O O . VAL A 1 494 ? -42.630 1.579 73.993 1.00 83.50 494 VAL A O 1
ATOM 3489 N N . ILE A 1 495 ? -43.261 -0.162 72.714 1.00 83.56 495 ILE A N 1
ATOM 3490 C CA . ILE A 1 495 ? -42.212 0.052 71.712 1.00 83.56 495 ILE A CA 1
ATOM 3491 C C . ILE A 1 495 ? -42.618 1.160 70.740 1.00 83.56 495 ILE A C 1
ATOM 3493 O O . ILE A 1 495 ? -43.782 1.267 70.348 1.00 83.56 495 ILE A O 1
ATOM 3497 N N . SER A 1 496 ? -41.643 1.942 70.276 1.00 80.00 496 SER A N 1
ATOM 3498 C CA . SER A 1 496 ? -41.830 2.759 69.077 1.00 80.00 496 SER A CA 1
ATOM 3499 C C . SER A 1 496 ? -42.114 1.833 67.894 1.00 80.00 496 SER A C 1
ATOM 3501 O O . SER A 1 496 ? -41.363 0.883 67.662 1.00 80.00 496 SER A O 1
ATOM 3503 N N . THR A 1 497 ? -43.197 2.089 67.158 1.00 81.50 497 THR A N 1
ATOM 3504 C CA . THR A 1 497 ? -43.598 1.256 66.017 1.00 81.50 497 THR A CA 1
ATOM 3505 C C . THR A 1 497 ? -42.466 1.156 65.003 1.00 81.50 497 THR A C 1
ATOM 3507 O O . THR A 1 497 ? -41.994 2.179 64.501 1.00 81.50 497 THR A O 1
ATOM 3510 N N . LEU A 1 498 ? -42.056 -0.066 64.668 1.00 81.38 498 LEU A N 1
ATOM 3511 C CA . LEU A 1 498 ? -41.052 -0.293 63.637 1.00 81.38 498 LEU A CA 1
ATOM 3512 C C . LEU A 1 498 ? -41.759 -0.441 62.299 1.00 81.38 498 LEU A C 1
ATOM 3514 O O . LEU A 1 498 ? -42.251 -1.516 61.942 1.00 81.38 498 LEU A O 1
ATOM 3518 N N . THR A 1 499 ? -41.836 0.671 61.577 1.00 75.31 499 THR A N 1
ATOM 3519 C CA . THR A 1 499 ? -42.335 0.687 60.209 1.00 75.31 499 THR A CA 1
ATOM 3520 C C . THR A 1 499 ? -41.218 0.338 59.232 1.00 75.31 499 THR A C 1
ATOM 3522 O O . THR A 1 499 ? -40.117 0.886 59.328 1.00 75.31 499 THR A O 1
ATOM 3525 N N . PRO A 1 500 ? -41.495 -0.533 58.263 1.00 71.44 500 PRO A N 1
ATOM 3526 C CA . PRO A 1 500 ? -40.571 -0.818 57.177 1.00 71.44 500 PRO A CA 1
ATOM 3527 C C . PRO A 1 500 ? -40.428 0.351 56.200 1.00 71.44 500 PRO A C 1
ATOM 3529 O O . PRO A 1 500 ? -41.296 1.225 56.113 1.00 71.44 500 PRO A O 1
ATOM 3532 N N . GLY A 1 501 ? -39.351 0.334 55.413 1.00 62.28 501 GLY A N 1
ATOM 3533 C CA . GLY A 1 501 ? -39.111 1.302 54.342 1.00 62.28 501 GLY A CA 1
ATOM 3534 C C . GLY A 1 501 ? -40.073 1.138 53.156 1.00 62.28 501 GLY A C 1
ATOM 3535 O O . GLY A 1 501 ? -39.682 0.615 52.124 1.00 62.28 501 GLY A O 1
ATOM 3536 N N . SER A 1 502 ? -41.302 1.651 53.282 1.00 57.19 502 SER A N 1
ATOM 3537 C CA . SER A 1 502 ? -42.408 1.676 52.296 1.00 57.19 502 SER A CA 1
ATOM 3538 C C . SER A 1 502 ? -43.137 0.343 52.024 1.00 57.19 502 SER A C 1
ATOM 3540 O O . SER A 1 502 ? -42.533 -0.702 51.810 1.00 57.19 502 SER A O 1
ATOM 3542 N N . SER A 1 503 ? -44.476 0.401 52.048 1.00 54.66 503 SER A N 1
ATOM 3543 C CA . SER A 1 503 ? -45.401 -0.739 52.205 1.00 54.66 503 SER A CA 1
ATOM 3544 C C . SER A 1 503 ? -46.323 -1.008 51.004 1.00 54.66 503 SER A C 1
ATOM 3546 O O . SER A 1 503 ? -47.245 -1.815 51.108 1.00 54.66 503 SER A O 1
ATOM 3548 N N . SER A 1 504 ? -46.125 -0.335 49.866 1.00 57.16 504 SER A N 1
ATOM 3549 C CA . SER A 1 504 ? -47.152 -0.205 48.816 1.00 57.16 504 SER A CA 1
ATOM 3550 C C . SER A 1 504 ? -47.507 -1.487 48.046 1.00 57.16 504 SER A C 1
ATOM 3552 O O . SER A 1 504 ? -48.463 -1.472 47.276 1.00 57.16 504 SER A O 1
ATOM 3554 N N . SER A 1 505 ? -46.799 -2.600 48.255 1.00 64.62 505 SER A N 1
ATOM 3555 C CA . SER A 1 505 ? -47.034 -3.875 47.554 1.00 64.62 505 SER A CA 1
ATOM 3556 C C . SER A 1 505 ? -47.131 -5.104 48.470 1.00 64.62 505 SER A C 1
ATOM 3558 O O . SER A 1 505 ? -47.126 -6.239 47.986 1.00 64.62 505 SER A O 1
ATOM 3560 N N . ILE A 1 506 ? -47.234 -4.905 49.788 1.00 70.88 506 ILE A N 1
ATOM 3561 C CA . ILE A 1 506 ? -47.364 -5.998 50.762 1.00 70.88 506 ILE A CA 1
ATOM 3562 C C . ILE A 1 506 ? -48.842 -6.339 50.956 1.00 70.88 506 ILE A C 1
ATOM 3564 O O . ILE A 1 506 ? -49.638 -5.481 51.329 1.00 70.88 506 ILE A O 1
ATOM 3568 N N . THR A 1 507 ? -49.204 -7.601 50.718 1.00 74.25 507 THR A N 1
ATOM 3569 C CA . THR A 1 507 ? -50.590 -8.095 50.863 1.00 74.25 507 THR A CA 1
ATOM 3570 C C . THR A 1 507 ? -50.819 -8.884 52.152 1.00 74.25 507 THR A C 1
ATOM 3572 O O . THR A 1 507 ? -51.925 -8.875 52.686 1.00 74.25 507 THR A O 1
ATOM 3575 N N . ALA A 1 508 ? -49.782 -9.532 52.685 1.00 81.75 508 ALA A N 1
ATOM 3576 C CA . ALA A 1 508 ? -49.792 -10.190 53.990 1.00 81.75 508 ALA A CA 1
ATOM 3577 C C . ALA A 1 508 ? -48.363 -10.301 54.539 1.00 81.75 508 ALA A C 1
ATOM 3579 O O . ALA A 1 508 ? -47.406 -10.143 53.785 1.00 81.75 508 ALA A O 1
ATOM 3580 N N . CYS A 1 509 ? -48.210 -10.619 55.825 1.00 85.31 509 CYS A N 1
ATOM 3581 C CA . CYS A 1 509 ? -46.912 -10.845 56.459 1.00 85.31 509 CYS A CA 1
ATOM 3582 C C . CYS A 1 509 ? -46.965 -11.993 57.458 1.00 85.31 509 CYS A C 1
ATOM 3584 O O . CYS A 1 509 ? -47.944 -12.138 58.188 1.00 85.31 509 CYS A O 1
ATOM 3586 N N . SER A 1 510 ? -45.891 -12.774 57.516 1.00 87.81 510 SER A N 1
ATOM 3587 C CA . SER A 1 510 ? -45.686 -13.816 58.520 1.00 87.81 510 SER A CA 1
ATOM 3588 C C . SER A 1 510 ? -44.349 -13.631 59.240 1.00 87.81 510 SER A C 1
ATOM 3590 O O . SER A 1 510 ? -43.436 -12.984 58.726 1.00 87.81 510 SER A O 1
ATOM 3592 N N . VAL A 1 511 ? -44.242 -14.185 60.449 1.00 89.69 511 VAL A N 1
ATOM 3593 C CA . VAL A 1 511 ? -43.018 -14.183 61.260 1.00 89.69 511 VAL A CA 1
ATOM 3594 C C . VAL A 1 511 ? -42.786 -15.562 61.867 1.00 89.69 511 VAL A C 1
ATOM 3596 O O . VAL A 1 511 ? -43.739 -16.218 62.289 1.00 89.69 511 VAL A O 1
ATOM 3599 N N . SER A 1 512 ? -41.530 -16.003 61.896 1.00 87.88 512 SER A N 1
ATOM 3600 C CA . SER A 1 512 ? -41.102 -17.238 62.558 1.00 87.88 512 SER A CA 1
ATOM 3601 C C . SER A 1 512 ? -39.748 -17.031 63.254 1.00 87.88 512 SER A C 1
ATOM 3603 O O . SER A 1 512 ? -38.849 -16.472 62.620 1.00 87.88 512 SER A O 1
ATOM 3605 N N . PRO A 1 513 ? -39.565 -17.462 64.520 1.00 90.06 513 PRO A N 1
ATOM 3606 C CA . PRO A 1 513 ? -40.569 -18.041 65.426 1.00 90.06 513 PRO A CA 1
ATOM 3607 C C . PRO A 1 513 ? -41.606 -16.999 65.902 1.00 90.06 513 PRO A C 1
ATOM 3609 O O . PRO A 1 513 ? -41.570 -15.840 65.490 1.00 90.06 513 PRO A O 1
ATOM 3612 N N . SER A 1 514 ? -42.565 -17.397 66.747 1.00 88.31 514 SER A N 1
ATOM 3613 C CA . SER A 1 514 ? -43.564 -16.474 67.312 1.00 88.31 514 SER A CA 1
ATOM 3614 C C . SER A 1 514 ? -42.903 -15.361 68.130 1.00 88.31 514 SER A C 1
ATOM 3616 O O . SER A 1 514 ? -42.027 -15.643 68.947 1.00 88.31 514 SER A O 1
ATOM 3618 N N . LEU A 1 515 ? -43.351 -14.117 67.942 1.00 91.19 515 LEU A N 1
ATOM 3619 C CA . LEU A 1 515 ? -42.834 -12.943 68.654 1.00 91.19 515 LEU A CA 1
ATOM 3620 C C . LEU A 1 515 ? -42.987 -13.059 70.188 1.00 91.19 515 LEU A C 1
ATOM 3622 O O . LEU A 1 515 ? -43.897 -13.750 70.656 1.00 91.19 515 LEU A O 1
ATOM 3626 N N . PRO A 1 516 ? -42.151 -12.349 70.979 1.00 89.25 516 PRO A N 1
ATOM 3627 C CA . PRO A 1 516 ? -42.320 -12.238 72.427 1.00 89.25 516 PRO A CA 1
ATOM 3628 C C . PRO A 1 516 ? -43.732 -11.784 72.808 1.00 89.25 516 PRO A C 1
ATOM 3630 O O . PRO A 1 516 ? -44.325 -10.945 72.124 1.00 89.25 516 PRO A O 1
ATOM 3633 N N . ILE A 1 517 ? -44.257 -12.302 73.923 1.00 85.81 517 ILE A N 1
ATOM 3634 C CA . ILE A 1 517 ? -45.609 -11.974 74.395 1.00 85.81 517 ILE A CA 1
ATOM 3635 C C . ILE A 1 517 ? -45.746 -10.455 74.540 1.00 85.81 517 ILE A C 1
ATOM 3637 O O . ILE A 1 517 ? -44.909 -9.803 75.165 1.00 85.81 517 ILE A O 1
ATOM 3641 N N . GLY A 1 518 ? -46.810 -9.909 73.949 1.00 86.06 518 GLY A N 1
ATOM 3642 C CA . GLY A 1 518 ? -47.107 -8.478 73.948 1.00 86.06 518 GLY A CA 1
ATOM 3643 C C . GLY A 1 518 ? -46.607 -7.717 72.716 1.00 86.06 518 GLY A C 1
ATOM 3644 O O . GLY A 1 518 ? -46.990 -6.562 72.545 1.00 86.06 518 GLY A O 1
ATOM 3645 N N . LEU A 1 519 ? -45.822 -8.346 71.830 1.00 90.75 519 LEU A N 1
ATOM 3646 C CA . LEU A 1 519 ? -45.497 -7.819 70.498 1.00 90.75 519 LEU A CA 1
ATOM 3647 C C . LEU A 1 519 ? -46.402 -8.428 69.417 1.00 90.75 519 LEU A C 1
ATOM 3649 O O . LEU A 1 519 ? -46.839 -9.572 69.513 1.00 90.75 519 LEU A O 1
ATOM 3653 N N . SER A 1 520 ? -46.665 -7.658 68.362 1.00 90.00 520 SER A N 1
ATOM 3654 C CA . SER A 1 520 ? -47.519 -8.044 67.235 1.00 90.00 520 SER A CA 1
ATOM 3655 C C . SER A 1 520 ? -46.963 -7.529 65.905 1.00 90.00 520 SER A C 1
ATOM 3657 O O . SER A 1 520 ? -46.270 -6.508 65.867 1.00 90.00 520 SER A O 1
ATOM 3659 N N . LEU A 1 521 ? -47.281 -8.239 64.818 1.00 90.38 521 LEU A N 1
ATOM 3660 C CA . LEU A 1 521 ? -46.922 -7.880 63.446 1.00 90.38 521 LEU A CA 1
ATOM 3661 C C . LEU A 1 521 ? -48.194 -7.638 62.623 1.00 90.38 521 LEU A C 1
ATOM 3663 O O . LEU A 1 521 ? -49.084 -8.487 62.602 1.00 90.38 521 LEU A O 1
ATOM 3667 N N . SER A 1 522 ? -48.284 -6.495 61.940 1.00 88.19 522 SER A N 1
ATOM 3668 C CA . SER A 1 522 ? -49.418 -6.181 61.058 1.00 88.19 522 SER A CA 1
ATOM 3669 C C . SER A 1 522 ? -49.301 -6.836 59.671 1.00 88.19 522 SER A C 1
ATOM 3671 O O . SER A 1 522 ? -48.235 -7.315 59.280 1.00 88.19 522 SER A O 1
ATOM 3673 N N . SER A 1 523 ? -50.376 -6.790 58.873 1.00 83.12 523 SER A N 1
ATOM 3674 C CA . SER A 1 523 ? -50.377 -7.232 57.464 1.00 83.12 523 SER A CA 1
ATOM 3675 C C . SER A 1 523 ? -49.430 -6.432 56.561 1.00 83.12 523 SER A C 1
ATOM 3677 O O . SER A 1 523 ? -49.025 -6.935 55.519 1.00 83.12 523 SER A O 1
ATOM 3679 N N . ALA A 1 524 ? -49.037 -5.225 56.980 1.00 78.75 524 ALA A N 1
ATOM 3680 C CA . ALA A 1 524 ? -48.019 -4.396 56.336 1.00 78.75 524 ALA A CA 1
ATOM 3681 C C . ALA A 1 524 ? -46.624 -4.577 56.969 1.00 78.75 524 ALA A C 1
ATOM 3683 O O . ALA A 1 524 ? -45.765 -3.711 56.818 1.00 78.75 524 ALA A O 1
ATOM 3684 N N . CYS A 1 525 ? -46.403 -5.670 57.713 1.00 84.19 525 CYS A N 1
ATOM 3685 C CA . CYS A 1 525 ? -45.138 -5.993 58.378 1.00 84.19 525 CYS A CA 1
ATOM 3686 C C . CYS A 1 525 ? -44.669 -4.907 59.377 1.00 84.19 525 CYS A C 1
ATOM 3688 O O . CYS A 1 525 ? -43.469 -4.720 59.582 1.00 84.19 525 CYS A O 1
ATOM 3690 N N . VAL A 1 526 ? -45.587 -4.179 60.021 1.00 86.38 526 VAL A N 1
ATOM 3691 C CA . VAL A 1 526 ? -45.242 -3.203 61.074 1.00 86.38 526 VAL A CA 1
ATOM 3692 C C . VAL A 1 526 ? -45.192 -3.914 62.424 1.00 86.38 526 VAL A C 1
ATOM 3694 O O . VAL A 1 526 ? -46.177 -4.549 62.804 1.00 86.38 526 VAL A O 1
ATOM 3697 N N . LEU A 1 527 ? -44.071 -3.802 63.147 1.00 89.38 527 LEU A N 1
ATOM 3698 C CA . LEU A 1 527 ? -43.922 -4.362 64.498 1.00 89.38 527 LEU A CA 1
ATOM 3699 C C . LEU A 1 527 ? -44.360 -3.334 65.553 1.00 89.38 527 LEU A C 1
ATOM 3701 O O . LEU A 1 527 ? -43.914 -2.184 65.525 1.00 89.38 527 LEU A O 1
ATOM 3705 N N . SER A 1 528 ? -45.215 -3.744 66.491 1.00 89.75 528 SER A N 1
ATOM 3706 C CA . SER A 1 528 ? -45.729 -2.879 67.566 1.00 89.75 528 SER A CA 1
ATOM 3707 C C . SER A 1 528 ? -46.128 -3.675 68.815 1.00 89.75 528 SER A C 1
ATOM 3709 O O . SER A 1 528 ? -46.301 -4.892 68.738 1.00 89.75 528 SER A O 1
ATOM 3711 N N . GLY A 1 529 ? -46.292 -3.000 69.958 1.00 89.94 529 GLY A N 1
ATOM 3712 C CA . GLY A 1 529 ? -46.812 -3.598 71.193 1.00 89.94 529 GLY A CA 1
ATOM 3713 C C . GLY A 1 529 ? -46.023 -3.240 72.458 1.00 89.94 529 GLY A C 1
ATOM 3714 O O . GLY A 1 529 ? -45.189 -2.336 72.449 1.00 89.94 529 GLY A O 1
ATOM 3715 N N . THR A 1 530 ? -46.295 -3.968 73.541 1.00 86.88 530 THR A N 1
ATOM 3716 C CA . THR A 1 530 ? -45.670 -3.809 74.864 1.00 86.88 530 THR A CA 1
ATOM 3717 C C . THR A 1 530 ? -45.214 -5.184 75.348 1.00 86.88 530 THR A C 1
ATOM 3719 O O . THR A 1 530 ? -46.056 -5.964 75.793 1.00 86.88 530 THR A O 1
ATOM 3722 N N . PRO A 1 531 ? -43.919 -5.532 75.262 1.00 87.81 531 PRO A N 1
ATOM 3723 C CA . PRO A 1 531 ? -43.452 -6.861 75.622 1.00 87.81 531 PRO A CA 1
ATOM 3724 C C . PRO A 1 531 ? -43.590 -7.095 77.131 1.00 87.81 531 PRO A C 1
ATOM 3726 O O . PRO A 1 531 ? -43.097 -6.303 77.934 1.00 87.81 531 PRO A O 1
ATOM 3729 N N . SER A 1 532 ? -44.243 -8.184 77.530 1.00 80.31 532 SER A N 1
ATOM 3730 C CA . SER A 1 532 ? -44.580 -8.457 78.938 1.00 80.31 532 SER A CA 1
ATOM 3731 C C . SER A 1 532 ? -43.607 -9.406 79.642 1.00 80.31 532 SER A C 1
ATOM 3733 O O . SER A 1 532 ? -43.648 -9.537 80.864 1.00 80.31 532 SER A O 1
ATOM 3735 N N . SER A 1 533 ? -42.715 -10.065 78.904 1.00 79.88 533 SER A N 1
ATOM 3736 C CA . SER A 1 533 ? -41.728 -11.013 79.435 1.00 79.88 533 SER A CA 1
ATOM 3737 C C . SER A 1 533 ? -40.333 -10.696 78.912 1.00 79.88 533 SER A C 1
ATOM 3739 O O . SER A 1 533 ? -40.162 -10.499 77.709 1.00 79.88 533 SER A O 1
ATOM 3741 N N . ALA A 1 534 ? -39.340 -10.689 79.802 1.00 80.00 534 ALA A N 1
ATOM 3742 C CA . ALA A 1 534 ? -37.941 -10.591 79.406 1.00 80.00 534 ALA A CA 1
ATOM 3743 C C . ALA A 1 534 ? -37.529 -11.795 78.537 1.00 80.00 534 ALA A C 1
ATOM 3745 O O . ALA A 1 534 ? -37.969 -12.922 78.772 1.00 80.00 534 ALA A O 1
ATOM 3746 N N . SER A 1 535 ? -36.683 -11.556 77.537 1.00 82.38 535 SER A N 1
ATOM 3747 C CA . SER A 1 535 ? -36.178 -12.582 76.625 1.00 82.38 535 SER A CA 1
ATOM 3748 C C . SER A 1 535 ? -34.768 -12.239 76.151 1.00 82.38 535 SER A C 1
ATOM 3750 O O . SER A 1 535 ? -34.446 -11.074 75.902 1.00 82.38 535 SER A O 1
ATOM 3752 N N . SER A 1 536 ? -33.928 -13.258 75.977 1.00 81.94 536 SER A N 1
ATOM 3753 C CA . SER A 1 536 ? -32.631 -13.106 75.317 1.00 81.94 536 SER A CA 1
ATOM 3754 C C . SER A 1 536 ? -32.799 -12.773 73.828 1.00 81.94 536 SER A C 1
ATOM 3756 O O . SER A 1 536 ? -33.873 -12.954 73.244 1.00 81.94 536 SER A O 1
ATOM 3758 N N . ALA A 1 537 ? -31.728 -12.266 73.213 1.00 86.62 537 ALA A N 1
ATOM 3759 C CA . ALA A 1 537 ? -31.701 -11.962 71.787 1.00 86.62 537 ALA A CA 1
ATOM 3760 C C . ALA A 1 537 ? -32.018 -13.216 70.958 1.00 86.62 537 ALA A C 1
ATOM 3762 O O . ALA A 1 537 ? -31.299 -14.211 71.032 1.00 86.62 537 ALA A O 1
ATOM 3763 N N . THR A 1 538 ? -33.096 -13.156 70.180 1.00 88.38 538 THR A N 1
ATOM 3764 C CA . THR A 1 538 ? -33.572 -14.250 69.324 1.00 88.38 538 THR A CA 1
ATOM 3765 C C . THR A 1 538 ? -33.765 -13.728 67.903 1.00 88.38 538 THR A C 1
ATOM 3767 O O . THR A 1 538 ? -34.219 -12.599 67.723 1.00 88.38 538 THR A O 1
ATOM 3770 N N . SER A 1 539 ? -33.414 -14.524 66.891 1.00 89.81 539 SER A N 1
ATOM 3771 C CA . SER A 1 539 ? -33.615 -14.175 65.480 1.00 89.81 539 SER A CA 1
ATOM 3772 C C . SER A 1 539 ? -35.030 -14.521 65.012 1.00 89.81 539 SER A C 1
ATOM 3774 O O . SER A 1 539 ? -35.505 -15.628 65.246 1.00 89.81 539 SER A O 1
ATOM 3776 N N . TYR A 1 540 ? -35.665 -13.586 64.310 1.00 89.25 540 TYR A N 1
ATOM 3777 C CA . TYR A 1 540 ? -37.003 -13.687 63.736 1.00 89.25 540 TYR A CA 1
ATOM 3778 C C . TYR A 1 540 ? -36.931 -13.413 62.237 1.00 89.25 540 TYR A C 1
ATOM 3780 O O . TYR A 1 540 ? -36.452 -12.356 61.821 1.00 89.25 540 TYR A O 1
ATOM 3788 N N . THR A 1 541 ? -37.425 -14.342 61.425 1.00 87.06 541 THR A N 1
ATOM 3789 C CA . THR A 1 541 ? -37.561 -14.168 59.978 1.00 87.06 541 THR A CA 1
ATOM 3790 C C . THR A 1 541 ? -38.962 -13.670 59.662 1.00 87.06 541 THR A C 1
ATOM 3792 O O . THR A 1 541 ? -39.951 -14.353 59.928 1.00 87.06 541 THR A O 1
ATOM 3795 N N . ILE A 1 542 ? -39.039 -12.476 59.083 1.00 86.44 542 ILE A N 1
ATOM 3796 C CA . ILE A 1 542 ? -40.270 -11.842 58.622 1.00 86.44 542 ILE A CA 1
ATOM 3797 C C . ILE A 1 542 ? -40.376 -12.049 57.112 1.00 86.44 542 ILE A C 1
ATOM 3799 O O . ILE A 1 542 ? -39.467 -11.688 56.361 1.00 86.44 542 ILE A O 1
ATOM 3803 N N . THR A 1 543 ? -41.488 -12.638 56.676 1.00 82.06 543 THR A N 1
ATOM 3804 C CA . THR A 1 543 ? -41.754 -12.972 55.271 1.00 82.06 543 THR A CA 1
ATOM 3805 C C . THR A 1 543 ? -43.020 -12.252 54.794 1.00 82.06 543 THR A C 1
ATOM 3807 O O . THR A 1 543 ? -44.134 -12.690 55.101 1.00 82.06 543 THR A O 1
ATOM 3810 N N . PRO A 1 544 ? -42.896 -11.129 54.068 1.00 79.50 544 PRO A N 1
ATOM 3811 C CA . PRO A 1 544 ? -44.011 -10.524 53.353 1.00 79.50 544 PRO A CA 1
ATOM 3812 C C . PRO A 1 544 ? -44.498 -11.410 52.197 1.00 79.50 544 PRO A C 1
ATOM 3814 O O . PRO A 1 544 ? -43.728 -12.071 51.503 1.00 79.50 544 PRO A O 1
ATOM 3817 N N . THR A 1 545 ? -45.805 -11.380 51.960 1.00 76.06 545 THR A N 1
ATOM 3818 C CA . THR A 1 545 ? -46.480 -11.936 50.783 1.00 76.06 545 THR A CA 1
ATOM 3819 C C . THR A 1 545 ? -46.746 -10.802 49.798 1.00 76.06 545 THR A C 1
ATOM 3821 O O . THR A 1 545 ? -47.415 -9.820 50.138 1.00 76.06 545 THR A O 1
ATOM 3824 N N . MET A 1 546 ? -46.211 -10.917 48.580 1.00 70.25 546 MET A N 1
ATOM 3825 C CA . MET A 1 546 ? -46.223 -9.850 47.571 1.00 70.25 546 MET A CA 1
ATOM 3826 C C . MET A 1 546 ? -46.412 -10.416 46.158 1.00 70.25 546 MET A C 1
ATOM 3828 O O . MET A 1 546 ? -45.975 -11.528 45.851 1.00 70.25 546 MET A O 1
ATOM 3832 N N . THR A 1 547 ? -47.003 -9.624 45.262 1.00 59.19 547 THR A N 1
ATOM 3833 C CA . THR A 1 547 ? -46.998 -9.887 43.815 1.00 59.19 547 THR A CA 1
ATOM 3834 C C . THR A 1 547 ? -45.587 -9.673 43.258 1.00 59.19 547 THR A C 1
ATOM 3836 O O . THR A 1 547 ? -45.215 -8.547 42.937 1.00 59.19 547 THR A O 1
ATOM 3839 N N . GLY A 1 548 ? -44.788 -10.741 43.167 1.00 55.41 548 GLY A N 1
ATOM 3840 C CA . GLY A 1 548 ? -43.406 -10.677 42.661 1.00 55.41 548 GLY A CA 1
ATOM 3841 C C . GLY A 1 548 ? -42.387 -11.604 43.333 1.00 55.41 548 GLY A C 1
ATOM 3842 O O . GLY A 1 548 ? -41.220 -11.542 42.963 1.00 55.41 548 GLY A O 1
ATOM 3843 N N . GLY A 1 549 ? -42.809 -12.451 44.281 1.00 55.19 549 GLY A N 1
ATOM 3844 C CA . GLY A 1 549 ? -41.954 -13.435 44.963 1.00 55.19 549 GLY A CA 1
ATOM 3845 C C . GLY A 1 549 ? -41.581 -13.031 46.400 1.00 55.19 549 GLY A C 1
ATOM 3846 O O . GLY A 1 549 ? -41.729 -11.862 46.761 1.00 55.19 549 GLY A O 1
ATOM 3847 N N . PRO A 1 550 ? -41.150 -13.983 47.252 1.00 57.62 550 PRO A N 1
ATOM 3848 C CA . PRO A 1 550 ? -40.892 -13.717 48.663 1.00 57.62 550 PRO A CA 1
ATOM 3849 C C . PRO A 1 550 ? -39.493 -13.120 48.865 1.00 57.62 550 PRO A C 1
ATOM 3851 O O . PRO A 1 550 ? -38.488 -13.785 48.634 1.00 57.62 550 PRO A O 1
ATOM 3854 N N . GLY A 1 551 ? -39.417 -11.879 49.341 1.00 64.81 551 GLY A N 1
ATOM 3855 C CA . GLY A 1 551 ? -38.212 -11.362 49.992 1.00 64.81 551 GLY A CA 1
ATOM 3856 C C . GLY A 1 551 ? -38.379 -11.514 51.498 1.00 64.81 551 GLY A C 1
ATOM 3857 O O . GLY A 1 551 ? -39.324 -10.961 52.040 1.00 64.81 551 GLY A O 1
ATOM 3858 N N . SER A 1 552 ? -37.511 -12.257 52.182 1.00 74.44 552 SER A N 1
ATOM 3859 C CA . SER A 1 552 ? -37.535 -12.374 53.648 1.00 74.44 552 SER A CA 1
ATOM 3860 C C . SER A 1 552 ? -36.470 -11.490 54.288 1.00 74.44 552 SER A C 1
ATOM 3862 O O . SER A 1 552 ? -35.386 -11.327 53.727 1.00 74.44 552 SER A O 1
ATOM 3864 N N . VAL A 1 553 ? -36.729 -10.988 55.493 1.00 77.75 553 VAL A N 1
ATOM 3865 C CA . VAL A 1 553 ? -35.723 -10.303 56.316 1.00 77.75 553 VAL A CA 1
ATOM 3866 C C . VAL A 1 553 ? -35.596 -10.994 57.665 1.00 77.75 553 VAL A C 1
ATOM 3868 O O . VAL A 1 553 ? -36.593 -11.428 58.237 1.00 77.75 553 VAL A O 1
ATOM 3871 N N . THR A 1 554 ? -34.378 -11.074 58.192 1.00 83.69 554 THR A N 1
ATOM 3872 C CA . THR A 1 554 ? -34.132 -11.575 59.547 1.00 83.69 554 THR A CA 1
ATOM 3873 C C . THR A 1 554 ? -33.758 -10.411 60.456 1.00 83.69 554 THR A C 1
ATOM 3875 O O . THR A 1 554 ? -32.837 -9.656 60.148 1.00 83.69 554 THR A O 1
ATOM 3878 N N . ILE A 1 555 ? -34.464 -10.278 61.578 1.00 83.56 555 ILE A N 1
ATOM 3879 C CA . ILE A 1 555 ? -34.179 -9.306 62.641 1.00 83.56 555 ILE A CA 1
ATOM 3880 C C . ILE A 1 555 ? -33.910 -10.035 63.958 1.00 83.56 555 ILE A C 1
ATOM 3882 O O . ILE A 1 555 ? -34.416 -11.130 64.178 1.00 83.56 555 ILE A O 1
ATOM 3886 N N . SER A 1 556 ? -33.129 -9.442 64.853 1.00 87.94 556 SER A N 1
ATOM 3887 C CA . SER A 1 556 ? -32.889 -9.954 66.204 1.00 87.94 556 SER A CA 1
ATOM 3888 C C . SER A 1 556 ? -33.630 -9.099 67.230 1.00 87.94 556 SER A C 1
ATOM 3890 O O . SER A 1 556 ? -33.505 -7.876 67.197 1.00 87.94 556 SER A O 1
ATOM 3892 N N . ILE A 1 557 ? -34.407 -9.708 68.130 1.00 89.62 557 ILE A N 1
ATOM 3893 C CA . ILE A 1 557 ? -35.138 -8.998 69.196 1.00 89.62 557 ILE A CA 1
ATOM 3894 C C . ILE A 1 557 ? -34.731 -9.549 70.565 1.00 89.62 557 ILE A C 1
ATOM 3896 O O . ILE A 1 557 ? -34.750 -10.763 70.772 1.00 89.62 557 ILE A O 1
ATOM 3900 N N . ALA A 1 558 ? -34.421 -8.652 71.505 1.00 86.81 558 ALA A N 1
ATOM 3901 C CA . ALA A 1 558 ? -34.245 -8.940 72.931 1.00 86.81 558 ALA A CA 1
ATOM 3902 C C . ALA A 1 558 ? -35.185 -8.069 73.786 1.00 86.81 558 ALA A C 1
ATOM 3904 O O . ALA A 1 558 ? -35.441 -6.915 73.434 1.00 86.81 558 ALA A O 1
ATOM 3905 N N . VAL A 1 559 ? -35.660 -8.588 74.925 1.00 86.19 559 VAL A N 1
ATOM 3906 C CA . VAL A 1 559 ? -36.465 -7.835 75.905 1.00 86.19 559 VAL A CA 1
ATOM 3907 C C . VAL A 1 559 ? -35.748 -7.834 77.257 1.00 86.19 559 VAL A C 1
ATOM 3909 O O . VAL A 1 559 ? -35.638 -8.871 77.908 1.00 86.19 559 VAL A O 1
ATOM 3912 N N . ALA A 1 560 ? -35.268 -6.671 77.695 1.00 79.94 560 ALA A N 1
ATOM 3913 C CA . ALA A 1 560 ? -34.597 -6.496 78.982 1.00 79.94 560 ALA A CA 1
ATOM 3914 C C . ALA A 1 560 ? -35.607 -6.390 80.140 1.00 79.94 560 ALA A C 1
ATOM 3916 O O . ALA A 1 560 ? -36.618 -5.699 80.008 1.00 79.94 560 ALA A O 1
ATOM 3917 N N . ALA A 1 561 ? -35.324 -7.039 81.276 1.00 69.81 561 ALA A N 1
ATOM 3918 C CA . ALA A 1 561 ? -36.156 -6.966 82.481 1.00 69.81 561 ALA A CA 1
ATOM 3919 C C . ALA A 1 561 ? -36.133 -5.564 83.120 1.00 69.81 561 ALA A C 1
ATOM 3921 O O . ALA A 1 561 ? -35.106 -4.882 83.100 1.00 69.81 561 ALA A O 1
ATOM 3922 N N . THR A 1 562 ? -37.252 -5.154 83.722 1.00 71.31 562 THR A N 1
ATOM 3923 C CA . THR A 1 562 ? -37.354 -3.889 84.470 1.00 71.31 562 THR A CA 1
ATOM 3924 C C . THR A 1 562 ? -37.058 -4.141 85.951 1.00 71.31 562 THR A C 1
ATOM 3926 O O . THR A 1 562 ? -37.799 -4.867 86.610 1.00 71.31 562 THR A O 1
ATOM 3929 N N . ILE A 1 563 ? -35.978 -3.549 86.471 1.00 80.75 563 ILE A N 1
ATOM 3930 C CA . ILE A 1 563 ? -35.536 -3.663 87.873 1.00 80.75 563 ILE A CA 1
ATOM 3931 C C . ILE A 1 563 ? -35.649 -2.313 88.594 1.00 80.75 563 ILE A C 1
ATOM 3933 O O . ILE A 1 563 ? -35.477 -1.270 87.965 1.00 80.75 563 ILE A O 1
ATOM 3937 N N . TYR A 1 564 ? -35.905 -2.342 89.904 1.00 87.44 564 TYR A N 1
ATOM 3938 C CA . TYR A 1 564 ? -35.949 -1.168 90.786 1.00 87.44 564 TYR A CA 1
ATOM 3939 C C . TYR A 1 564 ? -34.949 -1.316 91.928 1.00 87.44 564 TYR A C 1
ATOM 3941 O O . TYR A 1 564 ? -34.697 -2.425 92.389 1.00 87.44 564 TYR A O 1
ATOM 3949 N N . ARG A 1 565 ? -34.380 -0.217 92.417 1.00 91.75 565 ARG A N 1
ATOM 3950 C CA . ARG A 1 565 ? -33.333 -0.247 93.443 1.00 91.75 565 ARG A CA 1
ATOM 3951 C C . ARG A 1 565 ? -33.817 0.161 94.820 1.00 91.75 565 ARG A C 1
ATOM 3953 O O . ARG A 1 565 ? -34.700 1.000 94.977 1.00 91.75 565 ARG A O 1
ATOM 3960 N N . VAL A 1 566 ? -33.183 -0.424 95.826 1.00 93.44 566 VAL A N 1
ATOM 3961 C CA . VAL A 1 566 ? -33.372 -0.090 97.236 1.00 93.44 566 VAL A CA 1
ATOM 3962 C C . VAL A 1 566 ? -32.018 0.199 97.869 1.00 93.44 566 VAL A C 1
ATOM 3964 O O . VAL A 1 566 ? -31.047 -0.509 97.597 1.00 93.44 566 VAL A O 1
ATOM 3967 N N . PHE A 1 567 ? -31.950 1.221 98.717 1.00 94.44 567 PHE A N 1
ATOM 3968 C CA . PHE A 1 567 ? -30.752 1.550 99.485 1.00 94.44 567 PHE A CA 1
ATOM 3969 C C . PHE A 1 567 ? -31.098 1.983 100.910 1.00 94.44 567 PHE A C 1
ATOM 3971 O O . PHE A 1 567 ? -32.182 2.502 101.162 1.00 94.44 567 PHE A O 1
ATOM 3978 N N . VAL A 1 568 ? -30.171 1.785 101.845 1.00 95.12 568 VAL A N 1
ATOM 3979 C CA . VAL A 1 568 ? -30.265 2.330 103.208 1.00 95.12 568 VAL A CA 1
ATOM 3980 C C . VAL A 1 568 ? -29.484 3.637 103.254 1.00 95.12 568 VAL A C 1
ATOM 3982 O O . VAL A 1 568 ? -28.375 3.701 102.715 1.00 95.12 568 VAL A O 1
ATOM 3985 N N . THR A 1 569 ? -30.035 4.674 103.886 1.00 96.38 569 THR A N 1
ATOM 3986 C CA . THR A 1 569 ? -29.367 5.979 103.988 1.00 96.38 569 THR A CA 1
ATOM 3987 C C . THR A 1 569 ? -27.968 5.879 104.596 1.00 96.38 569 THR A C 1
ATOM 3989 O O . THR A 1 569 ? -27.642 4.974 105.368 1.00 96.38 569 THR A O 1
ATOM 3992 N N . SER A 1 570 ? -27.114 6.826 104.232 1.00 93.69 570 SER A N 1
ATOM 3993 C CA . SER A 1 570 ? -25.767 6.988 104.784 1.00 93.69 570 SER A CA 1
ATOM 3994 C C . SER A 1 570 ? -25.775 7.548 106.212 1.00 93.69 570 SER A C 1
ATOM 3996 O O . SER A 1 570 ? -24.934 7.170 107.030 1.00 93.69 570 SER A O 1
ATOM 3998 N N . GLY A 1 571 ? -26.750 8.407 106.523 1.00 92.25 571 GLY A N 1
ATOM 3999 C CA . GLY A 1 571 ? -26.949 9.024 107.834 1.00 92.25 571 GLY A CA 1
ATOM 4000 C C . GLY A 1 571 ? -28.158 8.482 108.604 1.00 92.25 571 GLY A C 1
ATOM 4001 O O . GLY A 1 571 ? -29.005 7.767 108.059 1.00 92.25 571 GLY A O 1
ATOM 4002 N N . THR A 1 572 ? -28.237 8.851 109.885 1.00 96.00 572 THR A N 1
ATOM 4003 C CA . THR A 1 572 ? -29.355 8.536 110.785 1.00 96.00 572 THR A CA 1
ATOM 4004 C C . THR A 1 572 ? -30.142 9.790 111.165 1.00 96.00 572 THR A C 1
ATOM 4006 O O . THR A 1 572 ? -29.598 10.890 111.240 1.00 96.00 572 THR A O 1
ATOM 4009 N N . PHE A 1 573 ? -31.436 9.618 111.434 1.00 96.19 573 PHE A N 1
ATOM 4010 C CA . PHE A 1 573 ? -32.383 10.700 111.691 1.00 96.19 573 PHE A CA 1
ATOM 4011 C C . PHE A 1 573 ? -33.290 10.361 112.873 1.00 96.19 573 PHE A C 1
ATOM 4013 O O . PHE A 1 573 ? -33.725 9.217 113.044 1.00 96.19 573 PHE A O 1
ATOM 4020 N N . THR A 1 574 ? -33.595 11.361 113.700 1.00 96.00 574 THR A N 1
ATOM 4021 C CA . THR A 1 574 ? -34.650 11.237 114.715 1.00 96.00 574 THR A CA 1
ATOM 4022 C C . THR A 1 574 ? -36.021 11.141 114.044 1.00 96.00 574 THR A C 1
ATOM 4024 O O . THR A 1 574 ? -36.181 11.489 112.873 1.00 96.00 574 THR A O 1
ATOM 4027 N N . ALA A 1 575 ? -37.035 10.673 114.768 1.00 93.00 575 ALA A N 1
ATOM 4028 C CA . ALA A 1 575 ? -38.317 10.342 114.153 1.00 93.00 575 ALA A CA 1
ATOM 4029 C C . ALA A 1 575 ? -39.176 11.553 113.728 1.00 93.00 575 ALA A C 1
ATOM 4031 O O . ALA A 1 575 ? -40.184 11.366 113.051 1.00 93.00 575 ALA A O 1
ATOM 4032 N N . ASN A 1 576 ? -38.783 12.794 114.056 1.00 95.25 576 ASN A N 1
ATOM 4033 C CA . ASN A 1 576 ? -39.388 13.999 113.475 1.00 95.25 576 ASN A CA 1
ATOM 4034 C C . ASN A 1 576 ? -38.846 14.241 112.052 1.00 95.25 576 ASN A C 1
ATOM 4036 O O . ASN A 1 576 ? -38.111 15.195 111.778 1.00 95.25 576 ASN A O 1
ATOM 4040 N N . LEU A 1 577 ? -39.199 13.334 111.144 1.00 96.38 577 LEU A N 1
ATOM 4041 C CA . LEU A 1 577 ? -38.747 13.323 109.755 1.00 96.38 577 LEU A CA 1
ATOM 4042 C C . LEU A 1 577 ? -39.297 14.510 108.962 1.00 96.38 577 LEU A C 1
ATOM 4044 O O . LEU A 1 577 ? -38.626 14.990 108.050 1.00 96.38 577 LEU A O 1
ATOM 4048 N N . LYS A 1 578 ? -40.459 15.049 109.360 1.00 95.19 578 LYS A N 1
ATOM 4049 C CA . LYS A 1 578 ? -40.997 16.291 108.793 1.00 95.19 578 LYS A CA 1
ATOM 4050 C C . LYS A 1 578 ? -40.003 17.444 108.935 1.00 95.19 578 LYS A C 1
ATOM 4052 O O . LYS A 1 578 ? -39.693 18.103 107.945 1.00 95.19 578 LYS A O 1
ATOM 4057 N N . SER A 1 579 ? -39.500 17.676 110.149 1.00 94.31 579 SER A N 1
ATOM 4058 C CA . SER A 1 579 ? -38.511 18.728 110.400 1.00 94.31 579 SER A CA 1
ATOM 4059 C C . SER A 1 579 ? -37.136 18.369 109.839 1.00 94.31 579 SER A C 1
ATOM 4061 O O . SER A 1 579 ? -36.521 19.221 109.206 1.00 94.31 579 SER A O 1
ATOM 4063 N N . ASN A 1 580 ? -36.676 17.120 110.003 1.00 93.12 580 ASN A N 1
ATOM 4064 C CA . ASN A 1 580 ? -35.359 16.693 109.510 1.00 93.12 580 ASN A CA 1
ATOM 4065 C C . ASN A 1 580 ? -35.229 16.832 107.983 1.00 93.12 580 ASN A C 1
ATOM 4067 O O . ASN A 1 580 ? -34.183 17.245 107.497 1.00 93.12 580 ASN A O 1
ATOM 4071 N N . GLY A 1 581 ? -36.287 16.519 107.231 1.00 92.06 581 GLY A N 1
ATOM 4072 C CA . GLY A 1 581 ? -36.300 16.575 105.767 1.00 92.06 581 GLY A CA 1
ATOM 4073 C C . GLY A 1 581 ? -37.006 17.784 105.156 1.00 92.06 581 GLY A C 1
ATOM 4074 O O . GLY A 1 581 ? -37.237 17.800 103.949 1.00 92.06 581 GLY A O 1
ATOM 4075 N N . SER A 1 582 ? -37.402 18.780 105.958 1.00 94.19 582 SER A N 1
ATOM 4076 C CA . SER A 1 582 ? -38.172 19.952 105.496 1.00 94.19 582 SER A CA 1
ATOM 4077 C C . SER A 1 582 ? -39.421 19.591 104.664 1.00 94.19 582 SER A C 1
ATOM 4079 O O . SER A 1 582 ? -39.694 20.192 103.626 1.00 94.19 582 SER A O 1
ATOM 4081 N N . GLY A 1 583 ? -40.167 18.569 105.094 1.00 90.81 583 GLY A N 1
ATOM 4082 C CA . GLY A 1 583 ? -41.351 18.061 104.395 1.00 90.81 583 GLY A CA 1
ATOM 4083 C C . GLY A 1 583 ? -42.666 18.725 104.815 1.00 90.81 583 GLY A C 1
ATOM 4084 O O . GLY A 1 583 ? -42.787 19.309 105.893 1.00 90.81 583 GLY A O 1
ATOM 4085 N N . SER A 1 584 ? -43.708 18.582 103.990 1.00 91.88 584 SER A N 1
ATOM 4086 C CA . SER A 1 584 ? -45.085 18.967 104.353 1.00 91.88 584 SER A CA 1
ATOM 4087 C C . SER A 1 584 ? -45.702 18.009 105.387 1.00 91.88 584 SER A C 1
ATOM 4089 O O . SER A 1 584 ? -46.433 18.437 106.289 1.00 91.88 584 SER A O 1
ATOM 4091 N N . THR A 1 585 ? -45.338 16.730 105.307 1.00 94.38 585 THR A N 1
ATOM 4092 C CA . THR A 1 585 ? -45.698 15.633 106.217 1.00 94.38 585 THR A CA 1
ATOM 4093 C C . THR A 1 585 ? -44.438 14.881 106.655 1.00 94.38 585 THR A C 1
ATOM 4095 O O . THR A 1 585 ? -43.349 15.124 106.130 1.00 94.38 585 THR A O 1
ATOM 4098 N N . GLY A 1 586 ? -44.573 13.967 107.618 1.00 94.31 586 GLY A N 1
ATOM 4099 C CA . GLY A 1 586 ? -43.487 13.076 108.023 1.00 94.31 586 GLY A CA 1
ATOM 4100 C C . GLY A 1 586 ? -42.897 12.270 106.855 1.00 94.31 586 GLY A C 1
ATOM 4101 O O . GLY A 1 586 ? -41.704 12.415 106.581 1.00 94.31 586 GLY A O 1
ATOM 4102 N N . PRO A 1 587 ? -43.715 11.498 106.106 1.00 95.19 587 PRO A N 1
ATOM 4103 C CA . PRO A 1 587 ? -43.253 10.764 104.925 1.00 95.19 587 PRO A CA 1
ATOM 4104 C C . PRO A 1 587 ? -42.651 11.650 103.826 1.00 95.19 587 PRO A C 1
ATOM 4106 O O . PRO A 1 587 ? -41.616 11.294 103.274 1.00 95.19 587 PRO A O 1
ATOM 4109 N N . ALA A 1 588 ? -43.222 12.831 103.555 1.00 95.69 588 ALA A N 1
ATOM 4110 C CA . ALA A 1 588 ? -42.652 13.755 102.568 1.00 95.69 588 ALA A CA 1
ATOM 4111 C C . ALA A 1 588 ? -41.263 14.271 102.989 1.00 95.69 588 ALA A C 1
ATOM 4113 O O . ALA A 1 588 ? -40.375 14.428 102.155 1.00 95.69 588 ALA A O 1
ATOM 4114 N N . GLY A 1 589 ? -41.050 14.508 104.288 1.00 96.56 589 GLY A N 1
ATOM 4115 C CA . GLY A 1 589 ? -39.726 14.847 104.811 1.00 96.56 589 GLY A CA 1
ATOM 4116 C C . GLY A 1 589 ? -38.746 13.685 104.652 1.00 96.56 589 GLY A C 1
ATOM 4117 O O . GLY A 1 589 ? -37.620 13.875 104.204 1.00 96.56 589 GLY A O 1
ATOM 4118 N N . ALA A 1 590 ? -39.188 12.460 104.931 1.00 96.94 590 ALA A N 1
ATOM 4119 C CA . ALA A 1 590 ? -38.373 11.266 104.731 1.00 96.94 590 ALA A CA 1
ATOM 4120 C C . ALA A 1 590 ? -37.982 11.042 103.257 1.00 96.94 590 ALA A C 1
ATOM 4122 O O . ALA A 1 590 ? -36.853 10.642 102.978 1.00 96.94 590 ALA A O 1
ATOM 4123 N N . ASP A 1 591 ? -38.868 11.352 102.310 1.00 97.56 591 ASP A N 1
ATOM 4124 C CA . ASP A 1 591 ? -38.557 11.290 100.877 1.00 97.56 591 ASP A CA 1
ATOM 4125 C C . ASP A 1 591 ? -37.507 12.317 100.468 1.00 97.56 591 ASP A C 1
ATOM 4127 O O . ASP A 1 591 ? -36.594 11.983 99.718 1.00 97.56 591 ASP A O 1
ATOM 4131 N N . ASN A 1 592 ? -37.585 13.546 100.988 1.00 96.69 592 ASN A N 1
ATOM 4132 C CA . ASN A 1 592 ? -36.561 14.563 100.745 1.00 96.69 592 ASN A CA 1
ATOM 4133 C C . ASN A 1 592 ? -35.190 14.113 101.274 1.00 96.69 592 ASN A C 1
ATOM 4135 O O . ASN A 1 592 ? -34.169 14.348 100.623 1.00 96.69 592 ASN A O 1
ATOM 4139 N N . LEU A 1 593 ? -35.164 13.425 102.423 1.00 97.31 593 LEU A N 1
ATOM 4140 C CA . LEU A 1 593 ? -33.945 12.823 102.970 1.00 97.31 593 LEU A CA 1
ATOM 4141 C C . LEU A 1 593 ? -33.419 11.711 102.052 1.00 97.31 593 LEU A C 1
ATOM 4143 O O . LEU A 1 593 ? -32.248 11.736 101.697 1.00 97.31 593 LEU A O 1
ATOM 4147 N N . CYS A 1 594 ? -34.272 10.801 101.570 1.00 97.31 594 CYS A N 1
ATOM 4148 C CA . CYS A 1 594 ? -33.879 9.813 100.556 1.00 97.31 594 CYS A CA 1
ATOM 4149 C C . CYS A 1 594 ? -33.390 10.464 99.249 1.00 97.31 594 CYS A C 1
ATOM 4151 O O . CYS A 1 594 ? -32.455 9.978 98.620 1.00 97.31 594 CYS A O 1
ATOM 4153 N N . GLY A 1 595 ? -34.009 11.566 98.830 1.00 94.25 595 GLY A N 1
ATOM 4154 C CA . GLY A 1 595 ? -33.661 12.302 97.617 1.00 94.25 595 GLY A CA 1
ATOM 4155 C C . GLY A 1 595 ? -32.310 13.020 97.691 1.00 94.25 595 GLY A C 1
ATOM 4156 O O . GLY A 1 595 ? -31.705 13.259 96.647 1.00 94.25 595 GLY A O 1
ATOM 4157 N N . SER A 1 596 ? -31.843 13.338 98.901 1.00 93.88 596 SER A N 1
ATOM 4158 C CA . SER A 1 596 ? -30.596 14.071 99.162 1.00 93.88 596 SER A CA 1
ATOM 4159 C C . SER A 1 596 ? -29.489 13.226 99.808 1.00 93.88 596 SER A C 1
ATOM 4161 O O . SER A 1 596 ? -28.379 13.726 99.984 1.00 93.88 596 SER A O 1
ATOM 4163 N N . ASP A 1 597 ? -29.754 11.960 100.144 1.00 96.44 597 ASP A N 1
ATOM 4164 C CA . ASP A 1 597 ? -28.778 11.085 100.796 1.00 96.44 597 ASP A CA 1
ATOM 4165 C C . ASP A 1 597 ? -27.630 10.676 99.859 1.00 96.44 597 ASP A C 1
ATOM 4167 O O . ASP A 1 597 ? -27.828 10.415 98.672 1.00 96.44 597 ASP A O 1
ATOM 4171 N N . ALA A 1 598 ? -26.422 10.554 100.417 1.00 94.06 598 ALA A N 1
ATOM 4172 C CA . ALA A 1 598 ? -25.219 10.205 99.665 1.00 94.06 598 ALA A CA 1
ATOM 4173 C C . ALA A 1 598 ? -25.250 8.790 99.053 1.00 94.06 598 ALA A C 1
ATOM 4175 O O . ALA A 1 598 ? -24.569 8.552 98.058 1.00 94.06 598 ALA A O 1
ATOM 4176 N N . ASN A 1 599 ? -26.038 7.859 99.609 1.00 93.88 599 ASN A N 1
ATOM 4177 C CA . ASN A 1 599 ? -26.197 6.511 99.053 1.00 93.88 599 ASN A CA 1
ATOM 4178 C C . ASN A 1 599 ? -27.217 6.447 97.904 1.00 93.88 599 ASN A C 1
ATOM 4180 O O . ASN A 1 599 ? -27.395 5.378 97.310 1.00 93.88 599 ASN A O 1
ATOM 4184 N N . LYS A 1 600 ? -27.887 7.559 97.570 1.00 93.50 600 LYS A N 1
ATOM 4185 C CA . LYS A 1 600 ? -28.805 7.621 96.434 1.00 93.50 600 LYS A CA 1
ATOM 4186 C C . LYS A 1 600 ? -28.035 7.454 95.116 1.00 93.50 600 LYS A C 1
ATOM 4188 O O . LYS A 1 600 ? -27.134 8.243 94.833 1.00 93.50 600 LYS A O 1
ATOM 4193 N N . PRO A 1 601 ? -28.434 6.512 94.246 1.00 90.44 601 PRO A N 1
ATOM 4194 C CA . PRO A 1 601 ? -27.867 6.400 92.906 1.00 90.44 601 PRO A CA 1
ATOM 4195 C C . PRO A 1 601 ? -27.986 7.692 92.072 1.00 90.44 601 PRO A C 1
ATOM 4197 O O . PRO A 1 601 ? -29.024 8.369 92.056 1.00 90.44 601 PRO A O 1
ATOM 4200 N N . SER A 1 602 ? -26.905 8.020 91.356 1.00 86.50 602 SER A N 1
ATOM 4201 C CA . SER A 1 602 ? -26.717 9.261 90.580 1.00 86.50 602 SER A CA 1
ATOM 4202 C C . SER A 1 602 ? -27.332 9.235 89.171 1.00 86.50 602 SER A C 1
ATOM 4204 O O . SER A 1 602 ? -26.809 9.842 88.243 1.00 86.50 602 SER A O 1
ATOM 4206 N N . ASP A 1 603 ? -28.432 8.518 88.984 1.00 81.12 603 ASP A N 1
ATOM 4207 C CA . ASP A 1 603 ? -29.082 8.261 87.681 1.00 81.12 603 ASP A CA 1
ATOM 4208 C C . ASP A 1 603 ? -30.341 9.098 87.430 1.00 81.12 603 ASP A C 1
ATOM 4210 O O . ASP A 1 603 ? -31.040 8.900 86.439 1.00 81.12 603 ASP A O 1
ATOM 4214 N N . GLY A 1 604 ? -30.639 10.035 88.328 1.00 83.62 604 GLY A N 1
ATOM 4215 C CA . GLY A 1 604 ? -31.827 10.879 88.235 1.00 83.62 604 GLY A CA 1
ATOM 4216 C C . GLY A 1 604 ? -33.122 10.207 88.696 1.00 83.62 604 GLY A C 1
ATOM 4217 O O . GLY A 1 604 ? -34.151 10.882 88.730 1.00 83.62 604 GLY A O 1
ATOM 4218 N N . SER A 1 605 ? -33.100 8.939 89.122 1.00 86.75 605 SER A N 1
ATOM 4219 C CA . SER A 1 605 ? -34.284 8.288 89.677 1.00 86.75 605 SER A CA 1
ATOM 4220 C C . SER A 1 605 ? -34.727 8.949 90.977 1.00 86.75 605 SER A C 1
ATOM 4222 O O . SER A 1 605 ? -33.913 9.452 91.762 1.00 86.75 605 SER A O 1
ATOM 4224 N N . THR A 1 606 ? -36.036 8.945 91.210 1.00 92.62 606 THR A N 1
ATOM 4225 C CA . THR A 1 606 ? -36.632 9.433 92.457 1.00 92.62 606 THR A CA 1
ATOM 4226 C C . THR A 1 606 ? -36.806 8.275 93.434 1.00 92.62 606 THR A C 1
ATOM 4228 O O . THR A 1 606 ? -37.004 7.130 93.028 1.00 92.62 606 THR A O 1
ATOM 4231 N N . TYR A 1 607 ? -36.672 8.567 94.726 1.00 95.19 607 TYR A N 1
ATOM 4232 C CA . TYR A 1 607 ? -36.724 7.569 95.788 1.00 95.19 607 TYR A CA 1
ATOM 4233 C C . TYR A 1 607 ? -37.678 8.035 96.876 1.00 95.19 607 TYR A C 1
ATOM 4235 O O . TYR A 1 607 ? -37.685 9.215 97.227 1.00 95.19 607 TYR A O 1
ATOM 4243 N N . LYS A 1 608 ? -38.450 7.096 97.419 1.00 96.50 608 LYS A N 1
ATOM 4244 C CA . LYS A 1 608 ? -39.301 7.322 98.588 1.00 96.50 608 LYS A CA 1
ATOM 4245 C C . LYS A 1 608 ? -38.851 6.459 99.756 1.00 96.50 608 LYS A C 1
ATOM 4247 O O . LYS A 1 608 ? -38.388 5.336 99.556 1.00 96.50 608 LYS A O 1
ATOM 4252 N N . ALA A 1 609 ? -39.010 6.969 100.972 1.00 96.31 609 ALA A N 1
ATOM 4253 C CA . ALA A 1 609 ? -38.713 6.227 102.190 1.00 96.31 609 ALA A CA 1
ATOM 4254 C C . ALA A 1 609 ? -39.807 5.188 102.484 1.00 96.31 609 ALA A C 1
ATOM 4256 O O . ALA A 1 609 ? -40.996 5.522 102.534 1.00 96.31 609 ALA A O 1
ATOM 4257 N N . LEU A 1 610 ? -39.415 3.937 102.728 1.00 93.62 610 LEU A N 1
ATOM 4258 C CA . LEU A 1 610 ? -40.299 2.843 103.116 1.00 93.62 610 LEU A CA 1
ATOM 4259 C C . LEU A 1 610 ? -40.737 2.999 104.578 1.00 93.62 610 LEU A C 1
ATOM 4261 O O . LEU A 1 610 ? -40.182 2.401 105.496 1.00 93.62 610 LEU A O 1
ATOM 4265 N N . LEU A 1 611 ? -41.756 3.827 104.771 1.00 90.94 611 LEU A N 1
ATOM 4266 C CA . LEU A 1 611 ? -42.362 4.150 106.056 1.00 90.94 611 LEU A CA 1
ATOM 4267 C C . LEU A 1 611 ? -43.875 4.004 105.958 1.00 90.94 611 LEU A C 1
ATOM 4269 O O . LEU A 1 611 ? -44.447 4.182 104.885 1.00 90.94 611 LEU A O 1
ATOM 4273 N N . SER A 1 612 ? -44.527 3.747 107.086 1.00 89.25 612 SER A N 1
ATOM 4274 C CA . SER A 1 612 ? -45.978 3.790 107.209 1.00 89.25 612 SER A CA 1
ATOM 4275 C C . SER A 1 612 ? -46.394 4.730 108.335 1.00 89.25 612 SER A C 1
ATOM 4277 O O . SER A 1 612 ? -45.818 4.723 109.424 1.00 89.25 612 SER A O 1
ATOM 4279 N N . ASP A 1 613 ? -47.432 5.513 108.078 1.00 88.12 613 ASP A N 1
ATOM 4280 C CA . ASP A 1 613 ? -48.236 6.197 109.084 1.00 88.12 613 ASP A CA 1
ATOM 4281 C C . ASP A 1 613 ? -49.720 5.862 108.854 1.00 88.12 613 ASP A C 1
ATOM 4283 O O . ASP A 1 613 ? -50.067 5.015 108.023 1.00 88.12 613 ASP A O 1
ATOM 4287 N N . SER A 1 614 ? -50.614 6.493 109.607 1.00 80.38 614 SER A N 1
ATOM 4288 C CA . SER A 1 614 ? -52.048 6.232 109.488 1.00 80.38 614 SER A CA 1
ATOM 4289 C C . SER A 1 614 ? -52.780 7.026 108.407 1.00 80.38 614 SER A C 1
ATOM 4291 O O . SER A 1 614 ? -53.931 6.705 108.099 1.00 80.38 614 SER A O 1
ATOM 4293 N N . SER A 1 615 ? -52.155 8.058 107.831 1.00 84.19 615 SER A N 1
ATOM 4294 C CA . SER A 1 615 ? -52.874 9.102 107.082 1.00 84.19 615 SER A CA 1
ATOM 4295 C C . SER A 1 615 ? -52.262 9.441 105.723 1.00 84.19 615 SER A C 1
ATOM 4297 O O . SER A 1 615 ? -53.003 9.659 104.769 1.00 84.19 615 SER A O 1
ATOM 4299 N N . ASN A 1 616 ? -50.936 9.477 105.616 1.00 89.56 616 ASN A N 1
ATOM 4300 C CA . ASN A 1 616 ? -50.212 9.967 104.446 1.00 89.56 616 ASN A CA 1
ATOM 4301 C C . ASN A 1 616 ? -49.538 8.849 103.651 1.00 89.56 616 ASN A C 1
ATOM 4303 O O . ASN A 1 616 ? -49.397 8.998 102.444 1.00 89.56 616 ASN A O 1
ATOM 4307 N N . ARG A 1 617 ? -49.113 7.753 104.294 1.00 91.06 617 ARG A N 1
ATOM 4308 C CA . ARG A 1 617 ? -48.445 6.639 103.611 1.00 91.06 617 ARG A CA 1
ATOM 4309 C C . ARG A 1 617 ? -48.767 5.296 104.252 1.00 91.06 617 ARG A C 1
ATOM 4311 O O . ARG A 1 617 ? -48.410 5.056 105.403 1.00 91.06 617 ARG A O 1
ATOM 4318 N N . ARG A 1 618 ? -49.384 4.393 103.487 1.00 87.12 618 ARG A N 1
ATOM 4319 C CA . ARG A 1 618 ? -49.666 3.010 103.911 1.00 87.12 618 ARG A CA 1
ATOM 4320 C C . ARG A 1 618 ? -49.764 2.062 102.718 1.00 87.12 618 ARG A C 1
ATOM 4322 O O . ARG A 1 618 ? -50.244 2.465 101.657 1.00 87.12 618 ARG A O 1
ATOM 4329 N N . ALA A 1 619 ? -49.382 0.802 102.922 1.00 85.69 619 ALA A N 1
ATOM 4330 C CA . ALA A 1 619 ? -49.577 -0.242 101.919 1.00 85.69 619 ALA A CA 1
ATOM 4331 C C . ALA A 1 619 ? -51.055 -0.606 101.830 1.00 85.69 619 ALA A C 1
ATOM 4333 O O . ALA A 1 619 ? -51.664 -0.513 100.781 1.00 85.69 619 ALA A O 1
ATOM 4334 N N . CYS A 1 620 ? -51.672 -0.968 102.948 1.00 80.81 620 CYS A N 1
ATOM 4335 C CA . CYS A 1 620 ? -53.056 -1.417 102.959 1.00 80.81 620 CYS A CA 1
ATOM 4336 C C . CYS A 1 620 ? -53.676 -1.253 104.354 1.00 80.81 620 CYS A C 1
ATOM 4338 O O . CYS A 1 620 ? -53.018 -0.792 105.287 1.00 80.81 620 CYS A O 1
ATOM 4340 N N . THR A 1 621 ? -54.957 -1.598 104.501 1.00 77.75 621 THR A N 1
ATOM 4341 C CA . THR A 1 621 ? -55.658 -1.657 105.803 1.00 77.75 621 THR A CA 1
ATOM 4342 C C . THR A 1 621 ? -56.145 -3.066 106.153 1.00 77.75 621 THR A C 1
ATOM 4344 O O . THR A 1 621 ? -56.623 -3.293 107.262 1.00 77.75 621 THR A O 1
ATOM 4347 N N . SER A 1 622 ? -56.023 -4.011 105.219 1.00 74.38 622 SER A N 1
ATOM 4348 C CA . SER A 1 622 ? -56.396 -5.422 105.366 1.00 74.38 622 SER A CA 1
ATOM 4349 C C . SER A 1 622 ? -55.165 -6.314 105.541 1.00 74.38 622 SER A C 1
ATOM 4351 O O . SER A 1 622 ? -54.058 -5.923 105.175 1.00 74.38 622 SER A O 1
ATOM 4353 N N . SER A 1 623 ? -55.337 -7.513 106.105 1.00 70.38 623 SER A N 1
ATOM 4354 C CA . SER A 1 623 ? -54.241 -8.483 106.204 1.00 70.38 623 SER A CA 1
ATOM 4355 C C . SER A 1 623 ? -53.728 -8.891 104.817 1.00 70.38 623 SER A C 1
ATOM 4357 O O . SER A 1 623 ? -54.509 -8.982 103.868 1.00 70.38 623 SER A O 1
ATOM 4359 N N . ASP A 1 624 ? -52.416 -9.114 104.704 1.00 67.31 624 ASP A N 1
ATOM 4360 C CA . ASP A 1 624 ? -51.709 -9.555 103.485 1.00 67.31 624 ASP A CA 1
ATOM 4361 C C . ASP A 1 624 ? -51.841 -8.644 102.242 1.00 67.31 624 ASP A C 1
ATOM 4363 O O . ASP A 1 624 ? -51.428 -9.027 101.148 1.00 67.31 624 ASP A O 1
ATOM 4367 N N . CYS A 1 625 ? -52.402 -7.437 102.387 1.00 74.06 625 CYS A N 1
ATOM 4368 C CA . CYS A 1 625 ? -52.593 -6.451 101.316 1.00 74.06 625 CYS A CA 1
ATOM 4369 C C . CYS A 1 625 ? -53.108 -7.043 99.993 1.00 74.06 625 CYS A C 1
ATOM 4371 O O . CYS A 1 625 ? -52.542 -6.806 98.932 1.00 74.06 625 CYS A O 1
ATOM 4373 N N . SER A 1 626 ? -54.200 -7.806 100.027 1.00 72.12 626 SER A N 1
ATOM 4374 C CA . SER A 1 626 ? -54.748 -8.448 98.818 1.00 72.12 626 SER A CA 1
ATOM 4375 C C . SER A 1 626 ? -55.382 -7.477 97.805 1.00 72.12 626 SER A C 1
ATOM 4377 O O . SER A 1 626 ? -55.610 -7.860 96.658 1.00 72.12 626 SER A O 1
ATOM 4379 N N . ASN A 1 627 ? -55.653 -6.222 98.192 1.00 76.62 627 ASN A N 1
ATOM 4380 C CA . ASN A 1 627 ? -56.277 -5.207 97.340 1.00 76.62 627 ASN A CA 1
ATOM 4381 C C . ASN A 1 627 ? -55.380 -3.955 97.173 1.00 76.62 627 ASN A C 1
ATOM 4383 O O . ASN A 1 627 ? -55.314 -3.140 98.100 1.00 76.62 627 ASN A O 1
ATOM 4387 N N . PRO A 1 628 ? -54.770 -3.739 95.987 1.00 75.81 628 PRO A N 1
ATOM 4388 C CA . PRO A 1 628 ? -53.899 -2.590 95.708 1.00 75.81 628 PRO A CA 1
ATOM 4389 C C . PRO A 1 628 ? -54.606 -1.225 95.783 1.00 75.81 628 PRO A C 1
ATOM 4391 O O . PRO A 1 628 ? -53.955 -0.193 95.920 1.00 75.81 628 PRO A O 1
ATOM 4394 N N . SER A 1 629 ? -55.941 -1.179 95.702 1.00 81.75 629 SER A N 1
ATOM 4395 C CA . SER A 1 629 ? -56.709 0.072 95.803 1.00 81.75 629 SER A CA 1
ATOM 4396 C C . SER A 1 629 ? -56.696 0.686 97.210 1.00 81.75 629 SER A C 1
ATOM 4398 O O . SER A 1 629 ? -57.199 1.791 97.396 1.00 81.75 629 SER A O 1
ATOM 4400 N N . GLN A 1 630 ? -56.150 -0.013 98.211 1.00 83.06 630 GLN A N 1
ATOM 4401 C CA . GLN A 1 630 ? -55.996 0.494 99.580 1.00 83.06 630 GLN A CA 1
ATOM 4402 C C . GLN A 1 630 ? -54.720 1.332 99.783 1.00 83.06 630 GLN A C 1
ATOM 4404 O O . GLN A 1 630 ? -54.604 1.998 100.823 1.00 83.06 630 GLN A O 1
ATOM 4409 N N . ASN A 1 631 ? -53.803 1.304 98.808 1.00 86.94 631 ASN A N 1
ATOM 4410 C CA . ASN A 1 631 ? -52.521 1.998 98.842 1.00 86.94 631 ASN A CA 1
ATOM 4411 C C . ASN A 1 631 ? -52.742 3.515 98.953 1.00 86.94 631 ASN A C 1
ATOM 4413 O O . ASN A 1 631 ? -53.399 4.119 98.104 1.00 86.94 631 ASN A O 1
ATOM 4417 N N . ILE A 1 632 ? -52.147 4.148 99.968 1.00 88.75 632 ILE A N 1
ATOM 4418 C CA . ILE A 1 632 ? -51.984 5.609 100.001 1.00 88.75 632 ILE A CA 1
ATOM 4419 C C . ILE A 1 632 ? -50.501 5.898 99.900 1.00 88.75 632 ILE A C 1
ATOM 4421 O O . ILE A 1 632 ? -49.742 5.477 100.771 1.00 88.75 632 ILE A O 1
ATOM 4425 N N . ASP A 1 633 ? -50.120 6.593 98.826 1.00 90.25 633 ASP A N 1
ATOM 4426 C CA . ASP A 1 633 ? -48.741 7.000 98.533 1.00 90.25 633 ASP A CA 1
ATOM 4427 C C . ASP A 1 633 ? -47.711 5.883 98.790 1.00 90.25 633 ASP A C 1
ATOM 4429 O O . ASP A 1 633 ? -46.638 6.098 99.361 1.00 90.25 633 ASP A O 1
ATOM 4433 N N . TRP A 1 634 ? -48.083 4.650 98.424 1.00 91.00 634 TRP A N 1
ATOM 4434 C CA . TRP A 1 634 ? -47.267 3.476 98.696 1.00 91.00 634 TRP A CA 1
ATOM 4435 C C . TRP A 1 634 ? -46.004 3.465 97.838 1.00 91.00 634 TRP A C 1
ATOM 4437 O O . TRP A 1 634 ? -45.976 3.954 96.710 1.00 91.00 634 TRP A O 1
ATOM 4447 N N . VAL A 1 635 ? -44.947 2.905 98.415 1.00 92.38 635 VAL A N 1
ATOM 4448 C CA . VAL A 1 635 ? -43.563 3.110 97.983 1.00 92.38 635 VAL A CA 1
ATOM 4449 C C . VAL A 1 635 ? -43.102 2.061 96.972 1.00 92.38 635 VAL A C 1
ATOM 4451 O O . VAL A 1 635 ? -42.232 2.334 96.150 1.00 92.38 635 VAL A O 1
ATOM 4454 N N . MET A 1 636 ? -43.670 0.860 97.019 1.00 90.69 636 MET A N 1
ATOM 4455 C CA . MET A 1 636 ? -43.279 -0.251 96.156 1.00 90.69 636 MET A CA 1
ATOM 4456 C C . MET A 1 636 ? -44.303 -0.471 95.032 1.00 90.69 636 MET A C 1
ATOM 4458 O O . MET A 1 636 ? -45.515 -0.412 95.244 1.00 90.69 636 MET A O 1
ATOM 4462 N N . LYS A 1 637 ? -43.809 -0.748 93.822 1.00 86.94 637 LYS A N 1
ATOM 4463 C CA . LYS A 1 637 ? -44.594 -1.015 92.611 1.00 86.94 637 LYS A CA 1
ATOM 4464 C C . LYS A 1 637 ? -45.045 -2.466 92.550 1.00 86.94 637 LYS A C 1
ATOM 4466 O O . LYS A 1 637 ? -44.362 -3.349 93.059 1.00 86.94 637 LYS A O 1
ATOM 4471 N N . ALA 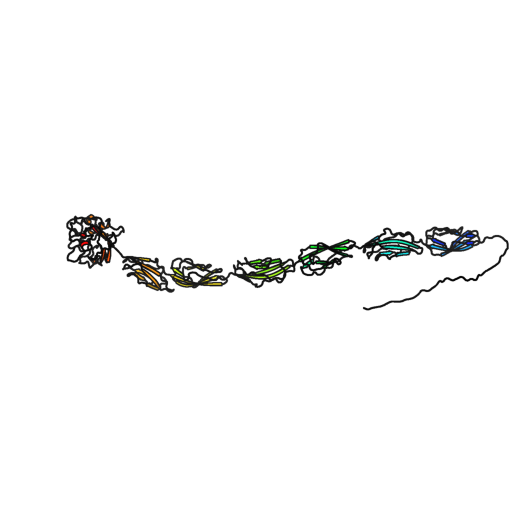A 1 638 ? -46.180 -2.707 91.905 1.00 85.25 638 ALA A N 1
ATOM 4472 C CA . ALA A 1 638 ? -46.730 -4.043 91.699 1.00 85.25 638 ALA A CA 1
ATOM 4473 C C . ALA A 1 638 ? -45.913 -4.859 90.682 1.00 85.25 638 ALA A C 1
ATOM 4475 O O . ALA A 1 638 ? -45.540 -4.328 89.639 1.00 85.25 638 ALA A O 1
ATOM 4476 N N . ASN A 1 639 ? -45.722 -6.157 90.949 1.00 81.12 639 ASN A N 1
ATOM 4477 C CA . ASN A 1 639 ? -45.044 -7.116 90.058 1.00 81.12 639 ASN A CA 1
ATOM 4478 C C . ASN A 1 639 ? -43.633 -6.681 89.623 1.00 81.12 639 ASN A C 1
ATOM 4480 O O . ASN A 1 639 ? -43.234 -6.872 88.473 1.00 81.12 639 ASN A O 1
ATOM 4484 N N . SER A 1 640 ? -42.892 -6.080 90.549 1.00 83.69 640 SER A N 1
ATOM 4485 C CA . SER A 1 640 ? -41.602 -5.454 90.287 1.00 83.69 640 SER A CA 1
ATOM 4486 C C . SER A 1 640 ? -40.489 -6.164 91.039 1.00 83.69 640 SER A C 1
ATOM 4488 O O . SER A 1 640 ? -40.611 -6.440 92.235 1.00 83.69 640 SER A O 1
ATOM 4490 N N . THR A 1 641 ? -39.380 -6.427 90.352 1.00 87.62 641 THR A N 1
ATOM 4491 C CA . THR A 1 641 ? -38.169 -6.953 90.983 1.00 87.62 641 THR A CA 1
ATOM 4492 C C . THR A 1 641 ? -37.357 -5.810 91.573 1.00 87.62 641 THR A C 1
ATOM 4494 O O . THR A 1 641 ? -36.988 -4.866 90.869 1.00 87.62 641 THR A O 1
ATOM 4497 N N . TYR A 1 642 ? -37.072 -5.917 92.867 1.00 89.94 642 TYR A N 1
ATOM 4498 C CA . TYR A 1 642 ? -36.240 -4.983 93.605 1.00 89.94 642 TYR A CA 1
ATOM 4499 C C . TYR A 1 642 ? -34.853 -5.573 93.840 1.00 89.94 642 TYR A C 1
ATOM 4501 O O . TYR A 1 642 ? -34.712 -6.739 94.211 1.00 89.94 642 TYR A O 1
ATOM 4509 N N . VAL A 1 643 ? -33.829 -4.752 93.644 1.00 90.75 643 VAL A N 1
ATOM 4510 C CA . VAL A 1 643 ? -32.421 -5.094 93.840 1.00 90.75 643 VAL A CA 1
ATOM 4511 C C . VAL A 1 643 ? -31.765 -4.094 94.785 1.00 90.75 643 VAL A C 1
ATOM 4513 O O . VAL A 1 643 ? -32.218 -2.957 94.929 1.00 90.75 643 VAL A O 1
ATOM 4516 N N . ARG A 1 644 ? -30.678 -4.494 95.432 1.00 92.12 644 ARG A N 1
ATOM 4517 C CA . ARG A 1 644 ? -29.877 -3.591 96.255 1.00 92.12 644 ARG A CA 1
ATOM 4518 C C . ARG A 1 644 ? -29.095 -2.630 95.362 1.00 92.12 644 ARG A C 1
ATOM 4520 O O . ARG A 1 644 ? -28.514 -3.045 94.364 1.00 92.12 644 ARG A O 1
ATOM 4527 N N . SER A 1 645 ? -29.076 -1.345 95.700 1.00 88.81 645 SER A N 1
ATOM 4528 C CA . SER A 1 645 ? -28.432 -0.324 94.862 1.00 88.81 645 SER A CA 1
ATOM 4529 C C . SER A 1 645 ? -26.913 -0.482 94.752 1.00 88.81 645 SER A C 1
ATOM 4531 O O . SER A 1 645 ? -26.339 -0.079 93.744 1.00 88.81 645 SER A O 1
ATOM 4533 N N . SER A 1 646 ? -26.270 -1.043 95.780 1.00 85.31 646 SER A N 1
ATOM 4534 C CA . SER A 1 646 ? -24.811 -1.120 95.879 1.00 85.31 646 SER A CA 1
ATOM 4535 C C . SER A 1 646 ? -24.198 -2.161 94.946 1.00 85.31 646 SER A C 1
ATOM 4537 O O . SER A 1 646 ? -23.123 -1.929 94.402 1.00 85.31 646 SER A O 1
ATOM 4539 N N . ASP A 1 647 ? -24.864 -3.300 94.762 1.00 86.19 647 ASP A N 1
ATOM 4540 C CA . ASP A 1 647 ? -24.313 -4.455 94.046 1.00 86.19 647 ASP A CA 1
ATOM 4541 C C . ASP A 1 647 ? -25.330 -5.194 93.169 1.00 86.19 647 ASP A C 1
ATOM 4543 O O . ASP A 1 647 ? -25.014 -6.241 92.607 1.00 86.19 647 ASP A O 1
ATOM 4547 N N . TYR A 1 648 ? -26.542 -4.650 93.025 1.00 86.56 648 TYR A N 1
ATOM 4548 C CA . TYR A 1 648 ? -27.621 -5.221 92.219 1.00 86.56 648 TYR A CA 1
ATOM 4549 C C . TYR A 1 648 ? -28.049 -6.630 92.655 1.00 86.56 648 TYR A C 1
ATOM 4551 O O . TYR A 1 648 ? -28.720 -7.335 91.895 1.00 86.56 648 TYR A O 1
ATOM 4559 N N . ALA A 1 649 ? -27.730 -7.044 93.886 1.00 85.75 649 ALA A N 1
ATOM 4560 C CA . ALA A 1 649 ? -28.232 -8.297 94.429 1.00 85.75 649 ALA A CA 1
ATOM 4561 C C . ALA A 1 649 ? -29.767 -8.266 94.479 1.00 85.75 649 ALA A C 1
ATOM 4563 O O . ALA A 1 649 ? -30.362 -7.319 94.998 1.00 85.75 649 ALA A O 1
ATOM 4564 N N . SER A 1 650 ? -30.416 -9.306 93.947 1.00 87.38 650 SER A N 1
ATOM 4565 C CA . SER A 1 650 ? -31.876 -9.434 93.992 1.00 87.38 650 SER A CA 1
ATOM 4566 C C . SER A 1 650 ? -32.357 -9.467 95.439 1.00 87.38 650 SER A C 1
ATOM 4568 O O . SER A 1 650 ? -31.917 -10.316 96.215 1.00 87.38 650 SER A O 1
ATOM 4570 N N . LEU A 1 651 ? -33.264 -8.565 95.802 1.00 89.81 651 LEU A N 1
ATOM 4571 C CA . LEU A 1 651 ? -33.862 -8.519 97.132 1.00 89.81 651 LEU A CA 1
ATOM 4572 C C . LEU A 1 651 ? -35.132 -9.358 97.152 1.00 89.81 651 LEU A C 1
ATOM 4574 O O . LEU A 1 651 ? -35.198 -10.328 97.891 1.00 89.81 651 LEU A O 1
ATOM 4578 N N . PHE A 1 652 ? -36.118 -9.018 96.326 1.00 87.81 652 PHE A N 1
ATOM 4579 C CA . PHE A 1 652 ? -37.395 -9.728 96.208 1.00 87.81 652 PHE A CA 1
ATOM 4580 C C . PHE A 1 652 ? -38.144 -9.257 94.961 1.00 87.81 652 PHE A C 1
ATOM 4582 O O . PHE A 1 652 ? -37.784 -8.265 94.327 1.00 87.81 652 PHE A O 1
ATOM 4589 N N . THR A 1 653 ? -39.234 -9.949 94.637 1.00 86.44 65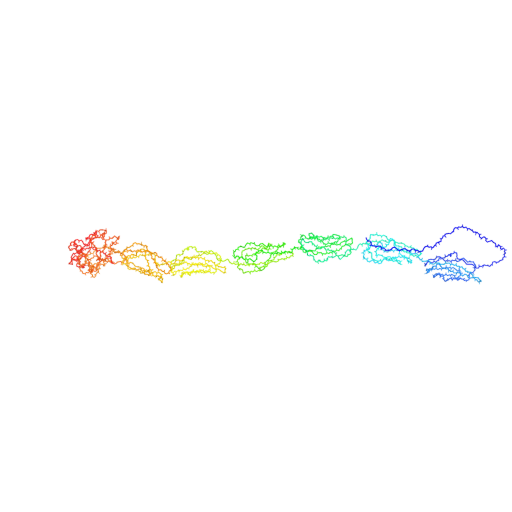3 THR A N 1
ATOM 4590 C CA . THR A 1 653 ? -40.237 -9.468 93.683 1.00 86.44 653 THR A CA 1
ATOM 4591 C C . THR A 1 653 ? -41.545 -9.225 94.421 1.00 86.44 653 THR A C 1
ATOM 4593 O O . THR A 1 653 ? -41.974 -10.058 95.221 1.00 86.44 653 THR A O 1
ATOM 4596 N N . THR A 1 654 ? -42.156 -8.067 94.195 1.00 85.88 654 THR A N 1
ATOM 4597 C CA . THR A 1 654 ? -43.446 -7.720 94.793 1.00 85.88 654 THR A CA 1
ATOM 4598 C C . THR A 1 654 ? -44.596 -8.429 94.083 1.00 85.88 654 THR A C 1
ATOM 4600 O O . THR A 1 654 ? -44.529 -8.729 92.893 1.00 85.88 654 THR A O 1
ATOM 4603 N N . ASN A 1 655 ? -45.682 -8.679 94.807 1.00 81.50 655 ASN A N 1
ATOM 4604 C CA . ASN A 1 655 ? -46.935 -9.161 94.240 1.00 81.50 655 ASN A CA 1
ATOM 4605 C C . ASN A 1 655 ? -47.719 -8.018 93.555 1.00 81.50 655 ASN A C 1
ATOM 4607 O O . ASN A 1 655 ? -47.262 -6.873 93.472 1.00 81.50 655 ASN A O 1
ATOM 4611 N N . ALA A 1 656 ? -48.938 -8.313 93.097 1.00 81.12 656 ALA A N 1
ATOM 4612 C CA . ALA A 1 656 ? -49.812 -7.344 92.434 1.00 81.12 656 ALA A CA 1
ATOM 4613 C C . ALA A 1 656 ? -50.217 -6.135 93.307 1.00 81.12 656 ALA A C 1
ATOM 4615 O O . ALA A 1 656 ? -50.669 -5.130 92.764 1.00 81.12 656 ALA A O 1
ATOM 4616 N N . ALA A 1 657 ? -50.044 -6.200 94.632 1.00 77.62 657 ALA A N 1
ATOM 4617 C CA . ALA A 1 657 ? -50.301 -5.091 95.554 1.00 77.62 657 ALA A CA 1
ATOM 4618 C C . ALA A 1 657 ? -49.066 -4.237 95.861 1.00 77.62 657 ALA A C 1
ATOM 4620 O O . ALA A 1 657 ? -49.169 -3.233 96.566 1.00 77.62 657 ALA A O 1
ATOM 4621 N N . GLY A 1 658 ? -47.906 -4.596 95.308 1.00 83.38 658 GLY A N 1
ATOM 4622 C CA . GLY A 1 658 ? -46.668 -3.871 95.560 1.00 83.38 658 GLY A CA 1
ATOM 4623 C C . GLY A 1 658 ? -46.090 -4.155 96.943 1.00 83.38 658 GLY A C 1
ATOM 4624 O O . GLY A 1 658 ? -45.436 -3.295 97.510 1.00 83.38 658 GLY A O 1
ATOM 4625 N N . ILE A 1 659 ? -46.314 -5.341 97.505 1.00 83.88 659 ILE A N 1
ATOM 4626 C CA . ILE A 1 659 ? -45.612 -5.818 98.706 1.00 83.88 659 ILE A CA 1
ATOM 4627 C C . ILE A 1 659 ? -44.890 -7.124 98.390 1.00 83.88 659 ILE A C 1
ATOM 4629 O O . ILE A 1 659 ? -45.262 -7.816 97.441 1.00 83.88 659 ILE A O 1
ATOM 4633 N N . TYR A 1 660 ? -43.875 -7.491 99.168 1.00 84.19 660 TYR A N 1
ATOM 4634 C CA . TYR A 1 660 ? -43.278 -8.823 99.063 1.00 84.19 660 TYR A CA 1
ATOM 4635 C C . TYR A 1 660 ? -43.795 -9.741 100.173 1.00 84.19 660 TYR A C 1
ATOM 4637 O O . TYR A 1 660 ? -44.180 -9.289 101.255 1.00 84.19 660 TYR A O 1
ATOM 4645 N N . VAL A 1 661 ? -43.830 -11.040 99.881 1.00 78.94 661 VAL A N 1
ATOM 4646 C CA . VAL A 1 661 ? -44.259 -12.071 100.829 1.00 78.94 661 VAL A CA 1
ATOM 4647 C C . VAL A 1 661 ? -43.094 -12.368 101.771 1.00 78.94 661 VAL A C 1
ATOM 4649 O O . VAL A 1 661 ? -41.987 -12.657 101.323 1.00 78.94 661 VAL A O 1
ATOM 4652 N N . TYR A 1 662 ? -43.306 -12.295 103.084 1.00 75.56 662 TYR A N 1
ATOM 4653 C CA . TYR A 1 662 ? -42.234 -12.598 104.035 1.00 75.56 662 TYR A CA 1
ATOM 4654 C C . TYR A 1 662 ? -41.658 -14.002 103.790 1.00 75.56 662 TYR A C 1
ATOM 4656 O O . TYR A 1 662 ? -42.400 -14.957 103.572 1.00 75.56 662 TYR A O 1
ATOM 4664 N N . GLY A 1 663 ? -40.327 -14.113 103.788 1.00 71.62 663 GLY A N 1
ATOM 4665 C CA . GLY A 1 663 ? -39.613 -15.339 103.416 1.00 71.62 663 GLY A CA 1
ATOM 4666 C C . GLY A 1 663 ? -39.255 -15.457 101.928 1.00 71.62 663 GLY A C 1
ATOM 4667 O O . GLY A 1 663 ? -38.499 -16.355 101.574 1.00 71.62 663 GLY A O 1
ATOM 4668 N N . THR A 1 664 ? -39.720 -14.549 101.058 1.00 78.38 664 THR A N 1
ATOM 4669 C CA . THR A 1 664 ? -39.284 -14.497 99.646 1.00 78.38 664 THR A CA 1
ATOM 4670 C C . THR A 1 664 ? -38.136 -13.524 99.397 1.00 78.38 664 THR A C 1
ATOM 4672 O O . THR A 1 664 ? -37.721 -13.364 98.249 1.00 78.38 664 THR A O 1
ATOM 4675 N N . ALA A 1 665 ? -37.648 -12.832 100.431 1.00 82.81 665 ALA A N 1
ATOM 4676 C CA . ALA A 1 665 ? -36.473 -11.987 100.293 1.00 82.81 665 ALA A CA 1
ATOM 4677 C C . ALA A 1 665 ? -35.219 -12.864 100.188 1.00 82.81 665 ALA A C 1
ATOM 4679 O O . ALA A 1 665 ? -34.914 -13.645 101.087 1.00 82.81 665 ALA A O 1
ATOM 4680 N N . THR A 1 666 ? -34.502 -12.748 99.075 1.00 86.38 666 THR A N 1
ATOM 4681 C CA . THR A 1 666 ? -33.317 -13.555 98.768 1.00 86.38 666 THR A CA 1
ATOM 4682 C C . THR A 1 666 ? -32.038 -12.981 99.363 1.00 86.38 666 THR A C 1
ATOM 4684 O O . THR A 1 666 ? -31.110 -13.734 99.634 1.00 86.38 666 THR A O 1
ATOM 4687 N N . ASN A 1 667 ? -31.978 -11.664 99.574 1.00 90.44 667 ASN A N 1
ATOM 4688 C CA . ASN A 1 667 ? -30.819 -10.973 100.137 1.00 90.44 667 ASN A CA 1
ATOM 4689 C C . ASN A 1 667 ? -31.259 -9.870 101.117 1.00 90.44 667 ASN A C 1
ATOM 4691 O O . ASN A 1 667 ? -32.342 -9.306 100.937 1.00 90.44 667 ASN A O 1
ATOM 4695 N N . PRO A 1 668 ? -30.433 -9.543 102.131 1.00 90.50 668 PRO A N 1
ATOM 4696 C CA . PRO A 1 668 ? -30.703 -8.451 103.064 1.00 90.50 668 PRO A CA 1
ATOM 4697 C C . PRO A 1 668 ? -30.599 -7.080 102.376 1.00 90.50 668 PRO A C 1
ATOM 4699 O O . PRO A 1 668 ? -29.860 -6.911 101.399 1.00 90.50 668 PRO A O 1
ATOM 4702 N N . PHE A 1 669 ? -31.314 -6.080 102.897 1.00 89.75 669 PHE A N 1
ATOM 4703 C CA . PHE A 1 669 ? -31.338 -4.720 102.337 1.00 89.75 669 PHE A CA 1
ATOM 4704 C C . PHE A 1 669 ? -29.974 -4.015 102.369 1.00 89.75 669 PHE A C 1
ATOM 4706 O O . PHE A 1 669 ? -29.710 -3.157 101.528 1.00 89.75 669 PHE A O 1
ATOM 4713 N N . ASP A 1 670 ? -29.097 -4.397 103.298 1.00 88.25 670 ASP A N 1
ATOM 4714 C CA . ASP A 1 670 ? -27.697 -3.973 103.360 1.00 88.25 670 ASP A CA 1
ATOM 4715 C C . ASP A 1 670 ? -26.827 -5.207 103.655 1.00 88.25 670 ASP A C 1
ATOM 4717 O O . ASP A 1 670 ? -27.193 -6.048 104.474 1.00 88.25 670 ASP A O 1
ATOM 4721 N N . SER A 1 671 ? -25.699 -5.352 102.960 1.00 78.88 671 SER A N 1
ATOM 4722 C CA . SER A 1 671 ? -24.745 -6.457 103.158 1.00 78.88 671 SER A CA 1
ATOM 4723 C C . SER A 1 671 ? -23.665 -6.157 104.202 1.00 78.88 671 SER A C 1
ATOM 4725 O O . SER A 1 671 ? -22.800 -6.998 104.439 1.00 78.88 671 SER A O 1
ATOM 4727 N N . GLY A 1 672 ? -23.649 -4.942 104.754 1.00 76.81 672 GLY A N 1
ATOM 4728 C CA . GLY A 1 672 ? -22.684 -4.483 105.746 1.00 76.81 672 GLY A CA 1
ATOM 4729 C C . GLY A 1 672 ? -23.127 -4.722 107.191 1.00 76.81 672 GLY A C 1
ATOM 4730 O O . GLY A 1 672 ? -23.839 -5.669 107.511 1.00 76.81 672 GLY A O 1
ATOM 4731 N N . VAL A 1 673 ? -22.672 -3.845 108.090 1.00 81.19 673 VAL A N 1
ATOM 4732 C CA . VAL A 1 673 ? -23.047 -3.866 109.513 1.00 81.19 673 VAL A CA 1
ATOM 4733 C C . VAL A 1 673 ? -24.556 -3.660 109.658 1.00 81.19 673 VAL A C 1
ATOM 4735 O O . VAL A 1 673 ? -25.124 -2.825 108.957 1.00 81.19 673 VAL A O 1
ATOM 4738 N N . ALA A 1 674 ? -25.186 -4.384 110.586 1.00 86.88 674 ALA A N 1
ATOM 4739 C CA . ALA A 1 674 ? -26.613 -4.271 110.868 1.00 86.88 674 ALA A CA 1
ATOM 4740 C C . ALA A 1 674 ? -27.020 -2.818 111.175 1.00 86.88 674 ALA A C 1
ATOM 4742 O O . ALA A 1 674 ? -26.516 -2.191 112.113 1.00 86.88 674 ALA A O 1
ATOM 4743 N N . LYS A 1 675 ? -27.945 -2.286 110.374 1.00 91.81 675 LYS A N 1
ATOM 4744 C CA . LYS A 1 675 ? -28.528 -0.950 110.506 1.00 91.81 675 LYS A CA 1
ATOM 4745 C C . LYS A 1 675 ? -30.007 -1.076 110.814 1.00 91.81 675 LYS A C 1
ATOM 4747 O O . LYS A 1 675 ? -30.744 -1.736 110.088 1.00 91.81 675 LYS A O 1
ATOM 4752 N N . GLU A 1 676 ? -30.454 -0.369 111.842 1.00 93.31 676 GLU A N 1
ATOM 4753 C CA . GLU A 1 676 ? -31.880 -0.232 112.122 1.00 93.31 676 GLU A CA 1
ATOM 4754 C C . GLU A 1 676 ? -32.436 1.040 111.475 1.00 93.31 676 GLU A C 1
ATOM 4756 O O . GLU A 1 676 ? -31.866 2.125 111.637 1.00 93.31 676 GLU A O 1
ATOM 4761 N N . TYR A 1 677 ? -33.564 0.921 110.777 1.00 93.88 677 TYR A N 1
ATOM 4762 C CA . TYR A 1 677 ? -34.239 2.032 110.100 1.00 93.88 677 TYR A CA 1
ATOM 4763 C C . TYR A 1 677 ? -35.698 2.152 110.511 1.00 93.88 677 TYR A C 1
ATOM 4765 O O . TYR A 1 677 ? -36.347 1.158 110.818 1.00 93.88 677 TYR A O 1
ATOM 4773 N N . TRP A 1 678 ? -36.224 3.375 110.513 1.00 94.38 678 TRP A N 1
ATOM 4774 C CA . TRP A 1 678 ? -37.637 3.619 110.802 1.00 94.38 678 TRP A CA 1
ATOM 4775 C C . TRP A 1 678 ? -38.534 2.961 109.744 1.00 94.38 678 TRP A C 1
ATOM 4777 O O . TRP A 1 678 ? -38.237 3.043 108.554 1.00 94.38 678 TRP A O 1
ATOM 4787 N N . THR A 1 679 ? -39.636 2.330 110.170 1.00 91.19 679 THR A N 1
ATOM 4788 C CA . THR A 1 679 ? -40.642 1.742 109.258 1.00 91.19 679 THR A CA 1
ATOM 4789 C C . THR A 1 679 ? -42.080 2.039 109.675 1.00 91.19 679 THR A C 1
ATOM 4791 O O . THR A 1 679 ? -42.924 2.276 108.817 1.00 91.19 679 THR A O 1
ATOM 4794 N N . GLY A 1 680 ? -42.396 2.044 110.974 1.00 88.31 680 GLY A N 1
ATOM 4795 C CA . GLY A 1 680 ? -43.768 2.261 111.472 1.00 88.31 680 GLY A CA 1
ATOM 4796 C C . GLY A 1 680 ? -44.728 1.095 111.265 1.00 88.31 680 GLY A C 1
ATOM 4797 O O . GLY A 1 680 ? -45.926 1.238 111.495 1.00 88.31 680 GLY A O 1
ATOM 4798 N N . MET A 1 681 ? -44.228 -0.058 110.823 1.00 86.12 681 MET A N 1
ATOM 4799 C CA . MET A 1 681 ? -45.069 -1.213 110.508 1.00 86.12 681 MET A CA 1
ATOM 4800 C C . MET A 1 681 ? -45.322 -2.066 111.761 1.00 86.12 681 MET A C 1
ATOM 4802 O O . MET A 1 681 ? -44.437 -2.260 112.602 1.00 86.12 681 MET A O 1
ATOM 4806 N N . SER A 1 682 ? -46.550 -2.568 111.921 1.00 74.44 682 SER A N 1
ATOM 4807 C CA . SER A 1 682 ? -46.997 -3.331 113.091 1.00 74.44 682 SER A CA 1
ATOM 4808 C C . SER A 1 682 ? -47.500 -4.737 112.732 1.00 74.44 682 SER A C 1
ATOM 4810 O O . SER A 1 682 ? -48.113 -4.937 111.696 1.00 74.44 682 SER A O 1
ATOM 4812 N N . LEU A 1 683 ? -47.298 -5.705 113.634 1.00 66.31 683 LEU A N 1
ATOM 4813 C CA . LEU A 1 683 ? -47.939 -7.022 113.625 1.00 66.31 683 LEU A CA 1
ATOM 4814 C C . LEU A 1 683 ? -49.032 -6.995 114.687 1.00 66.31 683 LEU A C 1
ATOM 4816 O O . LEU A 1 683 ? -48.741 -6.751 115.864 1.00 66.31 683 LEU A O 1
ATOM 4820 N N . SER A 1 684 ? -50.253 -7.301 114.272 1.00 55.00 684 SER A N 1
ATOM 4821 C CA . SER A 1 684 ? -51.297 -7.842 115.133 1.00 55.00 684 SER A CA 1
ATOM 4822 C C . SER A 1 684 ? -51.703 -9.204 114.562 1.00 55.00 684 SER A C 1
ATOM 4824 O O . SER A 1 684 ? -52.047 -9.312 113.389 1.00 55.00 684 SER A O 1
ATOM 4826 N N . GLY A 1 685 ? -51.629 -10.253 115.387 1.00 55.06 685 GLY A N 1
ATOM 4827 C CA . GLY A 1 685 ? -51.867 -11.636 114.955 1.00 55.06 685 GLY A CA 1
ATOM 4828 C C . GLY A 1 685 ? -50.702 -12.235 114.155 1.00 55.06 685 GLY A C 1
ATOM 4829 O O . GLY A 1 685 ? -49.854 -11.521 113.636 1.00 55.06 685 GLY A O 1
ATOM 4830 N N . PHE A 1 686 ? -50.634 -13.563 114.095 1.00 49.41 686 PHE A N 1
ATOM 4831 C CA . PHE A 1 686 ? -49.504 -14.359 113.588 1.00 49.41 686 PHE A CA 1
ATOM 4832 C C . PHE A 1 686 ? -49.172 -14.212 112.083 1.00 49.41 686 PHE A C 1
ATOM 4834 O O . PHE A 1 686 ? -48.332 -14.961 111.594 1.00 49.41 686 PHE A O 1
ATOM 4841 N N . ASN A 1 687 ? -49.746 -13.239 111.363 1.00 53.84 687 ASN A N 1
ATOM 4842 C CA . ASN A 1 687 ? -49.471 -12.993 109.944 1.00 53.84 687 ASN A CA 1
ATOM 4843 C C . ASN A 1 687 ? -48.985 -11.554 109.714 1.00 53.84 687 ASN A C 1
ATOM 4845 O O . ASN A 1 687 ? -49.588 -10.583 110.171 1.00 53.84 687 ASN A O 1
ATOM 4849 N N . GLY A 1 688 ? -47.848 -11.442 109.028 1.00 57.78 688 GLY A N 1
ATOM 4850 C CA . GLY A 1 688 ? -47.113 -10.212 108.761 1.00 57.78 688 GLY A CA 1
ATOM 4851 C C . GLY A 1 688 ? -47.888 -9.160 107.978 1.00 57.78 688 GLY A C 1
ATOM 4852 O O . GLY A 1 688 ? -47.924 -9.208 106.754 1.00 57.78 688 GLY A O 1
ATOM 4853 N N . ASN A 1 689 ? -48.437 -8.160 108.664 1.00 66.75 689 ASN A N 1
ATOM 4854 C CA . ASN A 1 689 ? -49.203 -7.108 108.005 1.00 66.75 689 ASN A CA 1
ATOM 4855 C C . ASN A 1 689 ? -48.336 -5.865 107.731 1.00 66.75 689 ASN A C 1
ATOM 4857 O O . ASN A 1 689 ? -47.757 -5.278 108.643 1.00 66.75 689 ASN A O 1
ATOM 4861 N N . TRP A 1 690 ? -48.305 -5.425 106.469 1.00 78.31 690 TRP A N 1
ATOM 4862 C CA . TRP A 1 690 ? -47.707 -4.166 105.993 1.00 78.31 690 TRP A CA 1
ATOM 4863 C C . TRP A 1 690 ? -48.553 -2.935 106.398 1.00 78.31 690 TRP A C 1
ATOM 4865 O O . TRP A 1 690 ? -48.844 -2.050 105.590 1.00 78.31 690 TRP A O 1
ATOM 4875 N N . VAL A 1 691 ? -49.010 -2.904 107.653 1.00 73.81 691 VAL A N 1
ATOM 4876 C CA . VAL A 1 691 ? -49.974 -1.930 108.185 1.00 73.81 691 VAL A CA 1
ATOM 4877 C C . VAL A 1 691 ? -49.428 -1.241 109.435 1.00 73.81 691 VAL A C 1
ATOM 4879 O O . VAL A 1 691 ? -48.671 -1.827 110.210 1.00 73.81 691 VAL A O 1
ATOM 4882 N N . ASN A 1 692 ? -49.860 -0.006 109.676 1.00 74.62 692 ASN A N 1
ATOM 4883 C CA . ASN A 1 692 ? -49.672 0.697 110.945 1.00 74.62 692 ASN A CA 1
ATOM 4884 C C . ASN A 1 692 ? -50.975 0.593 111.761 1.00 74.62 692 ASN A C 1
ATOM 4886 O O . ASN A 1 692 ? -52.026 1.058 111.320 1.00 74.62 692 ASN A O 1
ATOM 4890 N N . TYR A 1 693 ? -50.936 -0.071 112.923 1.00 65.31 693 TYR A N 1
ATOM 4891 C CA . TYR A 1 693 ? -52.132 -0.340 113.731 1.00 65.31 693 TYR A CA 1
ATOM 4892 C C . TYR A 1 693 ? -52.318 0.724 114.825 1.00 65.31 693 TYR A C 1
ATOM 4894 O O . TYR A 1 693 ? -51.416 0.971 115.628 1.00 65.31 693 TYR A O 1
ATOM 4902 N N . ALA A 1 694 ? -53.517 1.313 114.884 1.00 61.97 694 ALA A N 1
ATOM 4903 C CA . ALA A 1 694 ? -53.977 2.237 115.930 1.00 61.97 694 ALA A CA 1
ATOM 4904 C C . ALA A 1 694 ? -53.136 3.518 116.142 1.00 61.97 694 ALA A C 1
ATOM 4906 O O . ALA A 1 694 ? -53.149 4.069 117.241 1.00 61.97 694 ALA A O 1
ATOM 4907 N N . ASN A 1 695 ? -52.430 4.016 115.116 1.00 63.03 695 ASN A N 1
ATOM 4908 C CA . ASN A 1 695 ? -51.521 5.173 115.224 1.00 63.03 695 ASN A CA 1
ATOM 4909 C C . ASN A 1 695 ? -50.395 4.948 116.252 1.00 63.03 695 ASN A C 1
ATOM 4911 O O . ASN A 1 695 ? -49.955 5.882 116.926 1.00 63.03 695 ASN A O 1
ATOM 4915 N N . THR A 1 696 ? -49.972 3.696 116.442 1.00 68.06 696 THR A N 1
ATOM 4916 C CA . THR A 1 696 ? -48.930 3.342 117.413 1.00 68.06 696 THR A CA 1
ATOM 4917 C C . THR A 1 696 ? -47.653 2.947 116.682 1.00 68.06 696 THR A C 1
ATOM 4919 O O . THR A 1 696 ? -47.667 2.091 115.802 1.00 68.06 696 THR A O 1
ATOM 4922 N N . GLY A 1 697 ? -46.523 3.557 117.054 1.00 81.19 697 GLY A N 1
ATOM 4923 C CA . GLY A 1 697 ? -45.219 3.207 116.486 1.00 81.19 697 GLY A CA 1
ATOM 4924 C C . GLY A 1 697 ? -44.739 4.058 115.307 1.00 81.19 697 GLY A C 1
ATOM 4925 O O . GLY A 1 697 ? -43.766 3.664 114.670 1.00 81.19 697 GLY A O 1
ATOM 4926 N N . ASP A 1 698 ? -45.352 5.212 115.038 1.00 88.00 698 ASP A N 1
ATOM 4927 C CA . ASP A 1 698 ? -44.918 6.160 113.996 1.00 88.00 698 ASP A CA 1
ATOM 4928 C C . ASP A 1 698 ? -44.516 7.536 114.535 1.00 88.00 698 ASP A C 1
ATOM 4930 O O . ASP A 1 698 ? -44.390 8.483 113.769 1.00 88.00 698 ASP A O 1
ATOM 4934 N N . CYS A 1 699 ? -44.329 7.688 115.849 1.00 90.94 699 CYS A N 1
ATOM 4935 C CA . CYS A 1 699 ? -43.884 8.956 116.433 1.00 90.94 699 CYS A CA 1
ATOM 4936 C C . CYS A 1 699 ? -44.789 10.153 116.075 1.00 90.94 699 CYS A C 1
ATOM 4938 O O . CYS A 1 699 ? -44.317 11.267 115.831 1.00 90.94 699 CYS A O 1
ATOM 4940 N N . THR A 1 700 ? -46.110 9.932 116.083 1.00 90.56 700 THR A N 1
ATOM 4941 C CA . THR A 1 700 ? -47.127 10.932 115.708 1.00 90.56 700 THR A CA 1
ATOM 4942 C C . THR A 1 700 ? -47.013 11.295 114.223 1.00 90.56 700 THR A C 1
ATOM 4944 O O . THR A 1 700 ? -46.789 12.454 113.863 1.00 90.56 700 THR A O 1
ATOM 4947 N N . GLY A 1 701 ? -47.090 10.285 113.351 1.00 89.88 701 GLY A N 1
ATOM 4948 C CA . GLY A 1 701 ? -46.963 10.461 111.897 1.00 89.88 701 GLY A CA 1
ATOM 4949 C C . GLY A 1 701 ? -45.610 11.036 111.459 1.00 89.88 701 GLY A C 1
ATOM 4950 O O . GLY A 1 701 ? -45.536 11.810 110.505 1.00 89.88 701 GLY A O 1
ATOM 4951 N N . TRP A 1 702 ? -44.549 10.702 112.194 1.00 94.38 702 TRP A N 1
ATOM 4952 C CA . TRP A 1 702 ? -43.161 11.118 111.983 1.00 94.38 702 TRP A CA 1
ATOM 4953 C C . TRP A 1 702 ? -42.943 12.634 112.064 1.00 94.38 702 TRP A C 1
ATOM 4955 O O . TRP A 1 702 ? -42.125 13.213 111.343 1.00 94.38 702 TRP A O 1
ATOM 4965 N N . THR A 1 703 ? -43.704 13.293 112.942 1.00 93.81 703 THR A N 1
ATOM 4966 C CA . THR A 1 703 ? -43.639 14.749 113.169 1.00 93.81 703 THR A CA 1
ATOM 4967 C C . THR A 1 703 ? -43.129 15.131 114.557 1.00 93.81 703 THR A C 1
ATOM 4969 O O . THR A 1 703 ? -43.007 16.315 114.864 1.00 93.81 703 THR A O 1
ATOM 4972 N N . SER A 1 704 ? -42.823 14.150 115.411 1.00 91.19 704 SER A N 1
ATOM 4973 C CA . SER A 1 704 ? -42.416 14.380 116.796 1.00 91.19 704 SER A CA 1
ATOM 4974 C C . SER A 1 704 ? -41.285 13.449 117.226 1.00 91.19 704 SER A C 1
ATOM 4976 O O . SER A 1 704 ? -41.146 12.335 116.729 1.00 91.19 704 SER A O 1
ATOM 4978 N N . THR A 1 705 ? -40.468 13.908 118.175 1.00 93.06 705 THR A N 1
ATOM 4979 C CA . THR A 1 705 ? -39.456 13.088 118.864 1.00 93.06 705 THR A CA 1
ATOM 4980 C C . THR A 1 705 ? -39.981 12.474 120.165 1.00 93.06 705 THR A C 1
ATOM 4982 O O . THR A 1 705 ? -39.222 11.832 120.889 1.00 93.06 705 THR A O 1
ATOM 4985 N N . SER A 1 706 ? -41.264 12.668 120.477 1.00 88.69 706 SER A N 1
ATOM 4986 C CA . SER A 1 706 ? -41.950 12.066 121.625 1.00 88.69 706 SER A CA 1
ATOM 4987 C C . SER A 1 706 ? -42.541 10.697 121.272 1.00 88.69 706 SER A C 1
ATOM 4989 O O . SER A 1 706 ? -42.816 10.422 120.106 1.00 88.69 706 SER A O 1
ATOM 4991 N N . ASN A 1 707 ? -42.819 9.872 122.288 1.00 88.88 707 ASN A N 1
ATOM 4992 C CA . ASN A 1 707 ? -43.325 8.494 122.176 1.00 88.88 707 ASN A CA 1
ATOM 4993 C C . ASN A 1 707 ? -42.279 7.502 121.638 1.00 88.88 707 ASN A C 1
ATOM 4995 O O . ASN A 1 707 ? -41.071 7.700 121.786 1.00 88.88 707 ASN A O 1
ATOM 4999 N N . SER A 1 708 ? -42.747 6.391 121.069 1.00 88.69 708 SER A N 1
ATOM 5000 C CA . SER A 1 708 ? -41.894 5.349 120.512 1.00 88.69 708 SER A CA 1
ATOM 5001 C C . SER A 1 708 ? -42.321 4.961 119.094 1.00 88.69 708 SER A C 1
ATOM 5003 O O . SER A 1 708 ? -43.503 5.024 118.747 1.00 88.69 708 SER A O 1
ATOM 5005 N N . GLY A 1 709 ? -41.334 4.604 118.275 1.00 88.88 709 GLY A N 1
ATOM 5006 C CA . GLY A 1 709 ? -41.467 4.224 116.875 1.00 88.88 709 GLY A CA 1
ATOM 5007 C C . GLY A 1 709 ? -41.074 2.767 116.627 1.00 88.88 709 GLY A C 1
ATOM 5008 O O . GLY A 1 709 ? -40.389 2.146 117.446 1.00 88.88 709 GLY A O 1
ATOM 5009 N N . LYS A 1 710 ? -41.491 2.213 115.488 1.00 90.19 710 LYS A N 1
ATOM 5010 C CA . LYS A 1 710 ? -41.091 0.880 115.011 1.00 90.19 710 LYS A CA 1
ATOM 5011 C C . LYS A 1 710 ? -39.991 0.977 113.960 1.00 90.19 710 LYS A C 1
ATOM 5013 O O . LYS A 1 710 ? -40.037 1.845 113.085 1.00 90.19 710 LYS A O 1
ATOM 5018 N N . VAL A 1 711 ? -39.030 0.064 114.057 1.00 91.25 711 VAL A N 1
ATOM 5019 C CA . VAL A 1 711 ? -37.866 -0.038 113.170 1.00 91.25 711 VAL A CA 1
ATOM 5020 C C . VAL A 1 711 ? -37.821 -1.401 112.487 1.00 91.25 711 VAL A C 1
ATOM 5022 O O . VAL A 1 711 ? -38.393 -2.349 113.014 1.00 91.25 711 VAL A O 1
ATOM 5025 N N . GLY A 1 712 ? -37.131 -1.505 111.357 1.00 90.56 712 GLY A N 1
ATOM 5026 C CA . GLY A 1 712 ? -36.680 -2.752 110.732 1.00 90.56 712 GLY A CA 1
ATOM 5027 C C . GLY A 1 712 ? -35.156 -2.894 110.817 1.00 90.56 712 GLY A C 1
ATOM 5028 O O . GLY A 1 712 ? -34.482 -1.932 111.195 1.00 90.56 712 GLY A O 1
ATOM 5029 N N . SER A 1 713 ? -34.617 -4.072 110.485 1.00 90.88 713 SER A N 1
ATOM 5030 C CA . SER A 1 713 ? -33.169 -4.351 110.484 1.00 90.88 713 SER A CA 1
ATOM 5031 C C . SER A 1 713 ? -32.640 -4.644 109.078 1.00 90.88 713 SER A C 1
ATOM 5033 O O . SER A 1 713 ? -33.282 -5.319 108.280 1.00 90.88 713 SER A O 1
ATOM 5035 N N . SER A 1 714 ? -31.468 -4.126 108.722 1.00 90.81 714 SER A N 1
ATOM 5036 C CA . SER A 1 714 ? -30.950 -4.228 107.349 1.00 90.81 714 SER A CA 1
ATOM 5037 C C . SER A 1 714 ? -30.334 -5.571 106.991 1.00 90.81 714 SER A C 1
ATOM 5039 O O . SER A 1 714 ? -30.252 -5.872 105.807 1.00 90.81 714 SER A O 1
ATOM 5041 N N . ASP A 1 715 ? -29.900 -6.338 107.987 1.00 89.06 715 ASP A N 1
ATOM 5042 C CA . ASP A 1 715 ? -29.169 -7.607 107.892 1.00 89.06 715 ASP A CA 1
ATOM 5043 C C . ASP A 1 715 ? -30.083 -8.842 107.882 1.00 89.06 715 ASP A C 1
ATOM 5045 O O . ASP A 1 715 ? -29.612 -9.972 107.772 1.00 89.06 715 ASP A O 1
ATOM 5049 N N . GLN A 1 716 ? -31.392 -8.631 107.984 1.00 89.25 716 GLN A N 1
ATOM 5050 C CA . GLN A 1 716 ? -32.389 -9.690 108.064 1.00 89.25 716 GLN A CA 1
ATOM 5051 C C . GLN A 1 716 ? -33.128 -9.841 106.729 1.00 89.25 716 GLN A C 1
ATOM 5053 O O . GLN A 1 716 ? -33.266 -8.886 105.961 1.00 89.25 716 GLN A O 1
ATOM 5058 N N . THR A 1 717 ? -33.620 -11.048 106.450 1.00 86.75 717 THR A N 1
ATOM 5059 C CA . THR A 1 717 ? -34.426 -11.374 105.255 1.00 86.75 717 THR A CA 1
ATOM 5060 C C . THR A 1 717 ? -35.831 -11.873 105.598 1.00 86.75 717 THR A C 1
ATOM 5062 O O . THR A 1 717 ? -36.668 -12.063 104.713 1.00 86.75 717 THR A O 1
ATOM 5065 N N . ASP A 1 718 ? -36.127 -12.061 106.884 1.00 85.38 718 ASP A N 1
ATOM 5066 C CA . ASP A 1 718 ? -37.462 -12.397 107.365 1.00 85.38 718 ASP A CA 1
ATOM 5067 C C . ASP A 1 718 ? -38.277 -11.127 107.691 1.00 85.38 718 ASP A C 1
ATOM 5069 O O . ASP A 1 718 ? -37.967 -10.018 107.246 1.00 85.38 718 ASP A O 1
ATOM 5073 N N . TYR A 1 719 ? -39.366 -11.268 108.446 1.00 81.31 719 TYR A N 1
ATOM 5074 C CA . TYR A 1 719 ? -40.214 -10.135 108.825 1.00 81.31 719 TYR A CA 1
ATOM 5075 C C . TYR A 1 719 ? -39.481 -9.066 109.649 1.00 81.31 719 TYR A C 1
ATOM 5077 O O . TYR A 1 719 ? -39.894 -7.902 109.631 1.00 81.31 719 TYR A O 1
ATOM 5085 N N . THR A 1 720 ? -38.387 -9.418 110.332 1.00 86.69 720 THR A N 1
ATOM 5086 C CA . THR A 1 720 ? -37.587 -8.477 111.126 1.00 86.69 720 THR A CA 1
ATOM 5087 C C . THR A 1 720 ? -36.877 -7.440 110.263 1.00 86.69 720 THR A C 1
ATOM 5089 O O . THR A 1 720 ? -36.598 -6.338 110.746 1.00 86.69 720 THR A O 1
ATOM 5092 N N . ALA A 1 721 ? -36.706 -7.726 108.966 1.00 87.38 721 ALA A N 1
ATOM 5093 C CA . ALA A 1 721 ? -36.198 -6.768 107.995 1.00 87.38 721 ALA A CA 1
ATOM 5094 C C . ALA A 1 721 ? -37.066 -5.506 107.958 1.00 87.38 721 ALA A C 1
ATOM 5096 O O . ALA A 1 721 ? -36.580 -4.388 107.995 1.00 87.38 721 ALA A O 1
ATOM 5097 N N . ILE A 1 722 ? -38.382 -5.680 107.993 1.00 86.38 722 ILE A N 1
ATOM 5098 C CA . ILE A 1 722 ? -39.341 -4.576 107.932 1.00 86.38 722 ILE A CA 1
ATOM 5099 C C . ILE A 1 722 ? -39.824 -4.173 109.332 1.00 86.38 722 ILE A C 1
ATOM 5101 O O . ILE A 1 722 ? -40.232 -3.028 109.548 1.00 86.38 722 ILE A O 1
ATOM 5105 N N . ARG A 1 723 ? -39.766 -5.087 110.308 1.00 80.69 723 ARG A N 1
ATOM 5106 C CA . ARG A 1 723 ? -40.213 -4.828 111.678 1.00 80.69 723 ARG A CA 1
ATOM 5107 C C . ARG A 1 723 ? -39.489 -5.665 112.737 1.00 80.69 723 ARG A C 1
ATOM 5109 O O . ARG A 1 723 ? -39.847 -6.813 112.989 1.00 80.69 723 ARG A O 1
ATOM 5116 N N . ASN A 1 724 ? -38.613 -5.027 113.497 1.00 74.38 724 ASN A N 1
ATOM 5117 C CA . ASN A 1 724 ? -38.102 -5.517 114.771 1.00 74.38 724 ASN A CA 1
ATOM 5118 C C . ASN A 1 724 ? -39.194 -5.403 115.870 1.00 74.38 724 ASN A C 1
ATOM 5120 O O . ASN A 1 724 ? -39.966 -4.439 115.919 1.00 74.38 724 ASN A O 1
ATOM 5124 N N . SER A 1 725 ? -39.305 -6.393 116.763 1.00 66.75 725 SER A N 1
ATOM 5125 C CA . SER A 1 725 ? -40.358 -6.481 117.794 1.00 66.75 725 SER A CA 1
ATOM 5126 C C . SER A 1 725 ? -40.358 -5.310 118.786 1.00 66.75 725 SER A C 1
ATOM 5128 O O . SER A 1 725 ? -41.401 -4.982 119.363 1.00 66.75 725 SER A O 1
ATOM 5130 N N . SER A 1 726 ? -39.227 -4.626 118.940 1.00 71.75 726 SER A N 1
ATOM 5131 C CA . SER A 1 726 ? -39.029 -3.533 119.894 1.00 71.75 726 SER A CA 1
ATOM 5132 C C . SER A 1 726 ? -39.603 -2.200 119.402 1.00 71.75 726 SER A C 1
ATOM 5134 O O . SER A 1 726 ? -39.513 -1.846 118.230 1.00 71.75 726 SER A O 1
ATOM 5136 N N . THR A 1 727 ? -40.231 -1.437 120.298 1.00 82.06 727 THR A N 1
ATOM 5137 C CA . THR A 1 727 ? -40.462 0.001 120.084 1.00 82.06 727 THR A CA 1
ATOM 5138 C C . THR A 1 727 ? -39.241 0.780 120.560 1.00 82.06 727 THR A C 1
ATOM 5140 O O . THR A 1 727 ? -38.776 0.558 121.677 1.00 82.06 727 THR A O 1
ATOM 5143 N N . ILE A 1 728 ? -38.742 1.702 119.743 1.00 88.88 728 ILE A N 1
ATOM 5144 C CA . ILE A 1 728 ? -37.569 2.529 120.048 1.00 88.88 728 ILE A CA 1
ATOM 5145 C C . ILE A 1 728 ? -38.017 3.961 120.333 1.00 88.88 728 ILE A C 1
ATOM 5147 O O . ILE A 1 728 ? -38.970 4.438 119.723 1.00 88.88 728 ILE A O 1
ATOM 5151 N N . SER A 1 729 ? -37.345 4.658 121.251 1.00 93.06 729 SER A N 1
ATOM 5152 C CA . SER A 1 729 ? -37.624 6.074 121.522 1.00 93.06 729 SER A CA 1
ATOM 5153 C C . SER A 1 729 ? -37.536 6.912 120.243 1.00 93.06 729 SER A C 1
ATOM 5155 O O . SER A 1 729 ? -36.550 6.833 119.510 1.00 93.06 729 SER A O 1
ATOM 5157 N N . CYS A 1 730 ? -38.532 7.764 120.000 1.00 92.81 730 CYS A N 1
ATOM 5158 C CA . CYS A 1 730 ? -38.578 8.647 118.828 1.00 92.81 730 CYS A CA 1
ATOM 5159 C C . CYS A 1 730 ? -37.463 9.714 118.818 1.00 92.81 730 CYS A C 1
ATOM 5161 O O . CYS A 1 730 ? -37.186 10.326 117.784 1.00 92.81 730 CYS A O 1
ATOM 5163 N N . SER A 1 731 ? -36.797 9.924 119.956 1.00 93.75 731 SER A N 1
ATOM 5164 C CA . SER A 1 731 ? -35.609 10.774 120.078 1.00 93.75 731 SER A CA 1
ATOM 5165 C C . SER A 1 731 ? -34.312 10.106 119.605 1.00 93.75 731 SER A C 1
ATOM 5167 O O . SER A 1 731 ? -33.306 10.793 119.442 1.00 93.75 731 SER A O 1
ATOM 5169 N N . THR A 1 732 ? -34.301 8.789 119.376 1.00 94.62 732 THR A N 1
ATOM 5170 C CA . THR A 1 732 ? -33.130 8.067 118.860 1.00 94.62 732 THR A CA 1
ATOM 5171 C C . THR A 1 732 ? -32.976 8.294 117.356 1.00 94.62 732 THR A C 1
ATOM 5173 O O . THR A 1 732 ? -33.963 8.335 116.629 1.00 94.62 732 THR A O 1
ATOM 5176 N N . ALA A 1 733 ? -31.741 8.415 116.865 1.00 94.62 733 ALA A N 1
ATOM 5177 C CA . ALA A 1 733 ? -31.479 8.504 115.432 1.00 94.62 733 ALA A CA 1
ATOM 5178 C C . ALA A 1 733 ? -31.404 7.101 114.792 1.00 94.62 733 ALA A C 1
ATOM 5180 O O . ALA A 1 733 ? -30.663 6.242 115.276 1.00 94.62 733 ALA A O 1
ATOM 5181 N N . LYS A 1 734 ? -32.160 6.866 113.711 1.00 95.25 734 LYS A N 1
ATOM 5182 C CA . LYS A 1 734 ? -32.175 5.615 112.923 1.00 95.25 734 LYS A CA 1
ATOM 5183 C C . LYS A 1 734 ? -32.086 5.906 111.426 1.00 95.25 734 LYS A C 1
ATOM 5185 O O . LYS A 1 734 ? -32.343 7.029 111.001 1.00 95.25 734 LYS A O 1
ATOM 5190 N N . TYR A 1 735 ? -31.689 4.915 110.637 1.00 96.31 735 TYR A N 1
ATOM 5191 C CA . TYR A 1 735 ? -31.586 5.045 109.181 1.00 96.31 735 TYR A CA 1
ATOM 5192 C C . TYR A 1 735 ? -32.975 5.122 108.517 1.00 96.31 735 TYR A C 1
ATOM 5194 O O . TYR A 1 735 ? -34.004 4.938 109.176 1.00 96.31 735 TYR A O 1
ATOM 5202 N N . LEU A 1 736 ? -33.010 5.362 107.206 1.00 96.69 736 LEU A N 1
ATOM 5203 C CA . LEU A 1 736 ? -34.193 5.177 106.362 1.00 96.69 736 LEU A CA 1
ATOM 5204 C C . LEU A 1 736 ? -33.888 4.155 105.265 1.00 96.69 736 LEU A C 1
ATOM 5206 O O . LEU A 1 736 ? -32.761 4.073 104.777 1.00 96.69 736 LEU A O 1
ATOM 5210 N N . LEU A 1 737 ? -34.906 3.397 104.865 1.00 95.88 737 LEU A N 1
ATOM 5211 C CA . LEU A 1 737 ? -34.847 2.505 103.712 1.00 95.88 737 LEU A CA 1
ATOM 5212 C C . LEU A 1 737 ? -35.517 3.195 102.518 1.00 95.88 737 LEU A C 1
ATOM 5214 O O . LEU A 1 737 ? -36.702 3.501 102.575 1.00 95.88 737 LEU A O 1
ATOM 5218 N N . CYS A 1 738 ? -34.770 3.461 101.454 1.00 97.06 738 CYS A N 1
ATOM 5219 C CA . CYS A 1 738 ? -35.185 4.270 100.310 1.00 97.06 738 CYS A CA 1
ATOM 5220 C C . CYS A 1 738 ? -35.387 3.399 99.067 1.00 97.06 738 CYS A C 1
ATOM 5222 O O . CYS A 1 738 ? -34.513 2.614 98.706 1.00 97.06 738 CYS A O 1
ATOM 5224 N N . VAL A 1 739 ? -36.525 3.555 98.391 1.00 95.88 739 VAL A N 1
ATOM 5225 C CA . VAL A 1 739 ? -36.980 2.681 97.299 1.00 95.88 739 VAL A CA 1
ATOM 5226 C C . VAL A 1 739 ? -37.241 3.494 96.032 1.00 95.88 739 VAL A C 1
ATOM 5228 O O . VAL A 1 739 ? -37.945 4.507 96.066 1.00 95.88 739 VAL A O 1
ATOM 5231 N N . GLU A 1 740 ? -36.688 3.032 94.914 1.00 93.94 740 GLU A N 1
ATOM 5232 C CA . GLU A 1 740 ? -36.820 3.642 93.589 1.00 93.94 740 GLU A CA 1
ATOM 5233 C C . GLU A 1 740 ? -38.271 3.628 93.077 1.00 93.94 740 GLU A C 1
ATOM 5235 O O . GLU A 1 740 ? -38.990 2.636 93.246 1.00 93.94 740 GLU A O 1
ATOM 5240 N N . GLN A 1 741 ? -38.685 4.743 92.459 1.00 90.88 741 GLN A N 1
ATOM 5241 C CA . GLN A 1 741 ? -40.066 5.021 92.041 1.00 90.88 741 GLN A CA 1
ATOM 5242 C C . GLN A 1 741 ? -40.368 4.869 90.556 1.00 90.88 741 GLN A C 1
ATOM 5244 O O . GLN A 1 741 ? -39.556 4.388 89.738 1.00 90.88 741 GLN A O 1
#

Sequence (741 aa):
MFKKISSILIFALLFSSCALPDPNQPQILVIFPFFSSTTTSTSSLSINYSGSPYVYTINTAISTATPVVSGTITSCSVSPSLPAGLSLSSTDCSISGTPTAVQTSTEYVVTASGSSTSTSVSIFISVNDISPSSLTYSGSPYTMTSGAAITTITPTYNGSLTDCTSNPALPTGLSLSTSDCSITGTPTTNQSATDYTVTASNSYGSTTTTINITINSSPPSNLSYSGAPYTYTKDVAITSVSPTITGTATSYSVSPSLPTGLSINTTTGVLSGTPTAITSTATYTVTASNSAGSTTYGLDITVNDAAPSSLSYSGTPYSYSKDVAITSVTPTVTGTPTSYSVSPTLPTGLAINTTSGVLSGTPTVNSSATTYTVTASNTGGSTTTTISITVTSNPPSGLSYSGSPYVFTQNAAISTVTPSVTGTVTSCSSSPALPSGLSINSTTCAISGTPTVISSKTHAITATNMYGSTTASIDVTVNYFYSASTFIFKQNQVISTLTPGSSSSITACSVSPSLPIGLSLSSACVLSGTPSSASSATSYTITPTMTGGPGSVTISIAVAATIYRVFVTSGTFTANLKSNGSGSTGPAGADNLCGSDANKPSDGSTYKALLSDSSNRRACTSSDCSNPSQNIDWVMKANSTYVRSSDYASLFTTNAAGIYVYGTATNPFDSGVAKEYWTGMSLSGFNGNWVNYANTGDCTGWTSTSNSGKVGSSDQTDYTAIRNSSTISCSTAKYLLCVEQ

pLDDT: mean 86.12, std 15.45, range [26.75, 98.56]

Radius of gyration: 89.13 Å; chains: 1; bounding box: 138×58×262 Å